Protein AF-0000000076748479 (afdb_homodimer)

Secondary structure (DSSP, 8-state):
--HHHHHHHHHHHHHT--SHHHHHHHHT--HHHHHHHHHHT---HHHHHHHHHHHH--S---TTEEPPPEEEEE-TTSS-EEEEE-SS--SEEEEHHIIIIII---GGGEEEEE--SSTTTTTS-TT-EEEEEE-SS--SSEEEEEEETTEEEEEEEEEETTEEEEE-SSTTS--EEEEHHHHHSTTEEEEEEEEEEEEE-/--HHHHHHHHHHHHHT--SHHHHHHHHT--HHHHHHHHHHT---HHHHHHHHHHHH--S---TTEEPPPEEEEE-TTSS-EEEEE-SS--SEEEEHHIIIIII---GGGEEEEE--SSTTTTTS-TT-EEEEEE-SS--SSEEEEEEETTEEEEEEEEEETTEEEEE-SSTTS--EEEEHHHHHSTTEEEEEEEEEEEEE-

InterPro domains:
  IPR010744 Bacteriophage CI repressor, N-terminal [PF07022] (8-48)
  IPR010982 Lambda repressor-like, DNA-binding domain superfamily [G3DSA:1.10.260.40] (2-59)
  IPR015927 Peptidase S24/S26A/S26B/S26C [PF00717] (71-195)
  IPR019756 Peptidase S26A, signal peptidase I, serine active site [PS00501] (117-124)
  IPR036286 LexA/Signal peptidase-like superfamily [SSF51306] (66-197)
  IPR039418 LexA-like [cd06529] (111-195)

Nearest PDB structures (foldseek):
  1jhh-assembly1_B  TM=8.576E-01  e=2.235E-06  Escherichia coli
  3k2z-assembly1_B  TM=5.251E-01  e=1.512E-09  Thermotoga maritima
  7zra-assembly2_B  TM=7.419E-01  e=1.090E-06  Escherichia coli
  8b0v-assembly1_A-2  TM=8.298E-01  e=8.336E-06  Pseudomonas aeruginosa
  3jsp-assembly1_B  TM=5.275E-01  e=5.813E-08  Escherichia coli K-12

Radius of gyration: 25.32 Å; Cα contacts (8 Å, |Δi|>4): 820; chains: 2; bounding box: 64×65×48 Å

Foldseek 3Di:
DAPLVVVVVVLCQLQVHDDLCVSCVQQVHHSVVSVVCVVVSHDDPVSVVSSNCNNLCCVPPPPQKDDFWEWEFDCVVVQRDTDTDPNDPPPDIGGPCCVCPVLNADSVQKHKYFDDDDQQPPVHHGRKIFIWGFDFDDDAWAWFWKFAQRHTDTFTWHDDPFFIKTGGNPPVDDIDTDGPVRCPDPRIGTGGGTRDIGDDD/DAPLVVVVVVLCQLQVHDDLCVSCVQQVHDSVVSVVCVVVSHDDPVSVVSSNCNNLCCVPPPPQKDDFWEWEFDCVVVQRDTDTDPNDPPPDIGGPCCVCPVLNADSVQKHKYFDDDCQQPPVHHGRKIFIWGFDFDDDAWAWFWKFAQRHTDTFTWHDDPFFIKTGGNPPVDDIDTDGPVRCPDPRIGTGGGTRDIGDDD

Sequence (402 aa):
MSNVDEQISELKKLTKTSKNTDLSKALGVSPSTIQTWRTRGKIPEDIFLKAQQIFKTGSLTPKGYVELKFYDVEVSAGHGALVEKEEESNAMVFSEKFLRQDLGYNPNNIFLMPVRGDSMTPTLKNQSIVMVNRVDGFSTDGIYVFRYDGRLMVKRLQFLPNGIKVVSDNSAYEPWALSKEDVQGADFEIIGEVVWSGQRMMSNVDEQISELKKLTKTSKNTDLSKALGVSPSTIQTWRTRGKIPEDIFLKAQQIFKTGSLTPKGYVELKFYDVEVSAGHGALVEKEEESNAMVFSEKFLRQDLGYNPNNIFLMPVRGDSMTPTLKNQSIVMVNRVDGFSTDGIYVFRYDGRLMVKRLQFLPNGIKVVSDNSAYEPWALSKEDVQGADFEIIGEVVWSGQRM

Structure (mmCIF, N/CA/C/O backbone):
data_AF-0000000076748479-model_v1
#
loop_
_entity.id
_entity.type
_entity.pdbx_description
1 polymer 'Transcriptional regulator'
#
loop_
_atom_site.group_PDB
_atom_site.id
_atom_site.type_symbol
_atom_site.label_atom_id
_atom_site.label_alt_id
_atom_site.label_comp_id
_atom_site.label_asym_id
_atom_site.label_entity_id
_atom_site.label_seq_id
_atom_site.pdbx_PDB_ins_code
_atom_site.Cartn_x
_atom_site.Cartn_y
_atom_site.Cartn_z
_atom_site.occupancy
_atom_site.B_iso_or_equiv
_atom_site.auth_seq_id
_atom_site.auth_comp_id
_atom_site.auth_asym_id
_atom_site.auth_atom_id
_atom_site.pdbx_PDB_model_num
ATOM 1 N N . MET A 1 1 ? 24.656 41.719 8.438 1 48.47 1 MET A N 1
ATOM 2 C CA . MET A 1 1 ? 23.875 40.531 8.773 1 48.47 1 MET A CA 1
ATOM 3 C C . MET A 1 1 ? 24.641 39.281 8.43 1 48.47 1 MET A C 1
ATOM 5 O O . MET A 1 1 ? 25.156 39.125 7.316 1 48.47 1 MET A O 1
ATOM 9 N N . SER A 1 2 ? 25.031 38.5 9.43 1 65.56 2 SER A N 1
ATOM 10 C CA . SER A 1 2 ? 25.875 37.312 9.211 1 65.56 2 SER A CA 1
ATOM 11 C C . SER A 1 2 ? 25.188 36.281 8.328 1 65.56 2 SER A C 1
ATOM 13 O O . SER A 1 2 ? 23.969 36.344 8.148 1 65.56 2 SER A O 1
ATOM 15 N N . ASN A 1 3 ? 26.094 35.625 7.609 1 74.69 3 ASN A N 1
ATOM 16 C CA . ASN A 1 3 ? 25.625 34.562 6.738 1 74.69 3 ASN A CA 1
ATOM 17 C C . ASN A 1 3 ? 24.562 33.688 7.434 1 74.69 3 ASN A C 1
ATOM 19 O O . ASN A 1 3 ? 23.562 33.312 6.82 1 74.69 3 ASN A O 1
ATOM 23 N N . VAL A 1 4 ? 24.688 33.594 8.672 1 81.44 4 VAL A N 1
ATOM 24 C CA . VAL A 1 4 ? 23.766 32.781 9.445 1 81.44 4 VAL A CA 1
ATOM 25 C C . VAL A 1 4 ? 22.453 33.531 9.656 1 81.44 4 VAL A C 1
ATOM 27 O O . VAL A 1 4 ? 21.375 32.938 9.594 1 81.44 4 VAL A O 1
ATOM 30 N N . ASP A 1 5 ? 22.484 34.875 9.836 1 82.31 5 ASP A N 1
ATOM 31 C CA . ASP A 1 5 ? 21.266 35.688 10.016 1 82.31 5 ASP A CA 1
ATOM 32 C C . ASP A 1 5 ? 20.391 35.625 8.773 1 82.31 5 ASP A C 1
ATOM 34 O O . ASP A 1 5 ? 19.156 35.531 8.883 1 82.31 5 ASP A O 1
ATOM 38 N N . GLU A 1 6 ? 20.969 35.688 7.762 1 80 6 GLU A N 1
ATOM 39 C CA . GLU A 1 6 ? 20.234 35.562 6.504 1 80 6 GLU A CA 1
ATOM 40 C C . GLU A 1 6 ? 19.578 34.188 6.375 1 80 6 GLU A C 1
ATOM 42 O O . GLU A 1 6 ? 18.453 34.094 5.902 1 80 6 GLU A O 1
ATOM 47 N N . GLN A 1 7 ? 20.328 33.219 6.762 1 81 7 GLN A N 1
ATOM 48 C CA . GLN A 1 7 ? 19.797 31.859 6.707 1 81 7 GLN A CA 1
ATOM 49 C C . GLN A 1 7 ? 18.641 31.672 7.676 1 81 7 GLN A C 1
ATOM 51 O O . GLN A 1 7 ? 17.656 31 7.355 1 81 7 GLN A O 1
ATOM 56 N N . ILE A 1 8 ? 18.766 32.344 8.82 1 82.88 8 ILE A N 1
ATOM 57 C CA . ILE A 1 8 ? 17.688 32.25 9.789 1 82.88 8 ILE A CA 1
ATOM 58 C C . ILE A 1 8 ? 16.453 32.969 9.242 1 82.88 8 ILE A C 1
ATOM 60 O O . ILE A 1 8 ? 15.328 32.5 9.383 1 82.88 8 ILE A O 1
ATOM 64 N N . SER A 1 9 ? 16.641 34.062 8.578 1 80.88 9 SER A N 1
ATOM 65 C CA . SER A 1 9 ? 15.531 34.75 7.926 1 80.88 9 SER A CA 1
ATOM 66 C C . SER A 1 9 ? 14.867 33.875 6.867 1 80.88 9 SER A C 1
ATOM 68 O O . SER A 1 9 ? 13.641 33.875 6.742 1 80.88 9 SER A O 1
ATOM 70 N N . GLU A 1 10 ? 15.672 33.188 6.164 1 78.75 10 GLU A N 1
ATOM 71 C CA . GLU A 1 10 ? 15.164 32.25 5.164 1 78.75 10 GLU A CA 1
ATOM 72 C C . GLU A 1 10 ? 14.367 31.125 5.816 1 78.75 10 GLU A C 1
ATOM 74 O O . GLU A 1 10 ? 13.312 30.734 5.309 1 78.75 10 GLU A O 1
ATOM 79 N N . LEU A 1 11 ? 14.891 30.672 6.887 1 78.81 11 LEU A N 1
ATOM 80 C CA . LEU A 1 11 ? 14.172 29.625 7.613 1 78.81 11 LEU A CA 1
ATOM 81 C C . LEU A 1 11 ? 12.828 30.141 8.109 1 78.81 11 LEU A C 1
ATOM 83 O O . LEU A 1 11 ? 11.828 29.422 8.055 1 78.81 11 LEU A O 1
ATOM 87 N N . LYS A 1 12 ? 12.766 31.359 8.531 1 78 12 LYS A N 1
ATOM 88 C CA . LYS A 1 12 ? 11.508 31.969 8.977 1 78 12 LYS A CA 1
ATOM 89 C C . LYS A 1 12 ? 10.523 32.094 7.82 1 78 12 LYS A C 1
ATOM 91 O O . LYS A 1 12 ? 9.328 31.844 7.984 1 78 12 LYS A O 1
ATOM 96 N N . LYS A 1 13 ? 11.008 32.375 6.758 1 75.25 13 LYS A N 1
ATOM 97 C CA . LYS A 1 13 ? 10.164 32.438 5.57 1 75.25 13 LYS A CA 1
ATOM 98 C C . LYS A 1 13 ? 9.617 31.078 5.191 1 75.25 13 LYS A C 1
ATOM 100 O O . LYS A 1 13 ? 8.43 30.938 4.891 1 75.25 13 LYS A O 1
ATOM 105 N N . LEU A 1 14 ? 10.516 30.141 5.27 1 67.88 14 LEU A N 1
ATOM 106 C CA . LEU A 1 14 ? 10.148 28.781 4.875 1 67.88 14 LEU A CA 1
ATOM 107 C C . LEU A 1 14 ? 9.141 28.188 5.848 1 67.88 14 LEU A C 1
ATOM 109 O O . LEU A 1 14 ? 8.242 27.453 5.438 1 67.88 14 LEU A O 1
ATOM 113 N N . THR A 1 15 ? 9.227 28.625 7.062 1 69.81 15 THR A N 1
ATOM 114 C CA . THR A 1 15 ? 8.375 28.031 8.086 1 69.81 15 THR A CA 1
ATOM 115 C C . THR A 1 15 ? 7.223 28.969 8.445 1 69.81 15 THR A C 1
ATOM 117 O O . THR A 1 15 ? 6.434 28.672 9.344 1 69.81 15 THR A O 1
ATOM 120 N N . LYS A 1 16 ? 7.172 30 7.77 1 70.12 16 LYS A N 1
ATOM 121 C CA . LYS A 1 16 ? 6.164 31.031 7.977 1 70.12 16 LYS A CA 1
ATOM 122 C C . LYS A 1 16 ? 6.09 31.453 9.445 1 70.12 16 LYS A C 1
ATOM 124 O O . LYS A 1 16 ? 5.004 31.516 10.016 1 70.12 16 LYS A O 1
ATOM 129 N N . THR A 1 17 ? 7.23 31.562 10 1 75.31 17 THR A N 1
ATOM 130 C CA . THR A 1 17 ? 7.363 32.094 11.352 1 75.31 17 THR A CA 1
ATOM 131 C C . THR A 1 17 ? 8.078 33.438 11.352 1 75.31 17 THR A C 1
ATOM 133 O O . THR A 1 17 ? 8.805 33.75 10.406 1 75.31 17 THR A O 1
ATOM 136 N N . SER A 1 18 ? 7.699 34.156 12.32 1 76.44 18 SER A N 1
ATOM 137 C CA . SER A 1 18 ? 8.297 35.5 12.375 1 76.44 18 SER A CA 1
ATOM 138 C C . SER A 1 18 ? 9.281 35.594 13.539 1 76.44 18 SER A C 1
ATOM 140 O O . SER A 1 18 ? 10.32 36.281 13.422 1 76.44 18 SER A O 1
ATOM 142 N N . LYS A 1 19 ? 8.984 35 14.602 1 81.94 19 LYS A N 1
ATOM 143 C CA . LYS A 1 19 ? 9.836 35.125 15.781 1 81.94 19 LYS A CA 1
ATOM 144 C C . LYS A 1 19 ? 10.711 33.875 15.945 1 81.94 19 LYS A C 1
ATOM 146 O O . LYS A 1 19 ? 10.359 32.781 15.484 1 81.94 19 LYS A O 1
ATOM 151 N N . ASN A 1 20 ? 11.875 34.062 16.531 1 81.38 20 ASN A N 1
ATOM 152 C CA . ASN A 1 20 ? 12.797 32.969 16.766 1 81.38 20 ASN A CA 1
ATOM 153 C C . ASN A 1 20 ? 12.141 31.875 17.609 1 81.38 20 ASN A C 1
ATOM 155 O O . ASN A 1 20 ? 12.398 30.688 17.391 1 81.38 20 ASN A O 1
ATOM 159 N N . THR A 1 21 ? 11.328 32.312 18.516 1 80.44 21 THR A N 1
ATOM 160 C CA . THR A 1 21 ? 10.625 31.328 19.359 1 80.44 21 THR A CA 1
ATOM 161 C C . THR A 1 21 ? 9.695 30.469 18.516 1 80.44 21 THR A C 1
ATOM 163 O O . THR A 1 21 ? 9.625 2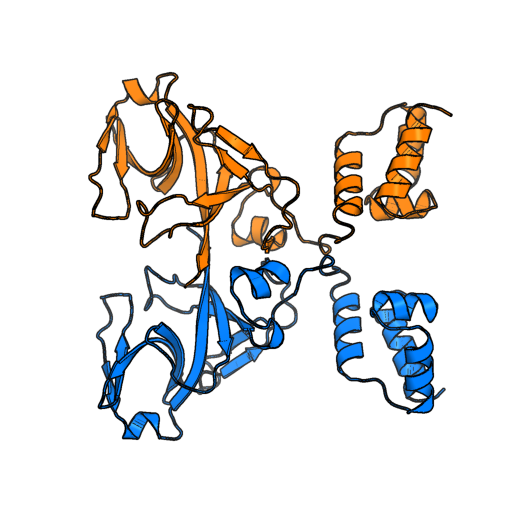9.25 18.703 1 80.44 21 THR A O 1
ATOM 166 N N . ASP A 1 22 ? 9.055 31.109 17.594 1 77.38 22 ASP A N 1
ATOM 167 C CA . ASP A 1 22 ? 8.156 30.391 16.703 1 77.38 22 ASP A CA 1
ATOM 168 C C . ASP A 1 22 ? 8.938 29.5 15.734 1 77.38 22 ASP A C 1
ATOM 170 O O . ASP A 1 22 ? 8.508 28.391 15.422 1 77.38 22 ASP A O 1
ATOM 174 N N . LEU A 1 23 ? 9.969 30.047 15.281 1 78.38 23 LEU A N 1
ATOM 175 C CA . LEU A 1 23 ? 10.836 29.281 14.383 1 78.38 23 LEU A CA 1
ATOM 176 C C . LEU A 1 23 ? 11.344 28.016 15.07 1 78.38 23 LEU A C 1
ATOM 178 O O . LEU A 1 23 ? 11.32 26.938 14.469 1 78.38 23 LEU A O 1
ATOM 182 N N . SER A 1 24 ? 11.781 28.156 16.281 1 80.44 24 SER A N 1
ATOM 183 C CA . SER A 1 24 ? 12.305 27 17.016 1 80.44 24 SER A CA 1
ATOM 184 C C . SER A 1 24 ? 11.234 25.922 17.203 1 80.44 24 SER A C 1
ATOM 186 O O . SER A 1 24 ? 11.516 24.734 17.047 1 80.44 24 SER A O 1
ATOM 188 N N . LYS A 1 25 ? 10.086 26.359 17.422 1 73.88 25 LYS A N 1
ATOM 189 C CA . LYS A 1 25 ? 8.969 25.422 17.562 1 73.88 25 LYS A CA 1
ATOM 190 C C . LYS A 1 25 ? 8.68 24.703 16.25 1 73.88 25 LYS A C 1
ATOM 192 O O . LYS A 1 25 ? 8.477 23.5 16.219 1 73.88 25 LYS A O 1
ATOM 197 N N . ALA A 1 26 ? 8.656 25.438 15.289 1 69.81 26 ALA A N 1
ATOM 198 C CA . ALA A 1 26 ? 8.383 24.891 13.961 1 69.81 26 ALA A CA 1
ATOM 199 C C . ALA A 1 26 ? 9.438 23.859 13.57 1 69.81 26 ALA A C 1
ATOM 201 O O . ALA A 1 26 ? 9.117 22.844 12.953 1 69.81 26 ALA A O 1
ATOM 202 N N . LEU A 1 27 ? 10.594 24.094 14 1 74.38 27 LEU A N 1
ATOM 203 C CA . LEU A 1 27 ? 11.719 23.25 13.594 1 74.38 27 LEU A CA 1
ATOM 204 C C . LEU A 1 27 ? 11.992 22.172 14.625 1 74.38 27 LEU A C 1
ATOM 206 O O . LEU A 1 27 ? 12.812 21.281 14.391 1 74.38 27 LEU A O 1
ATOM 210 N N . GLY A 1 28 ? 11.289 22.234 15.766 1 72.31 28 GLY A N 1
ATOM 211 C CA . GLY A 1 28 ? 11.453 21.234 16.812 1 72.31 28 GLY A CA 1
ATOM 212 C C . GLY A 1 28 ? 12.781 21.359 17.531 1 72.31 28 GLY A C 1
ATOM 213 O O . GLY A 1 28 ? 13.375 20.344 17.922 1 72.31 28 GLY A O 1
ATOM 214 N N . VAL A 1 29 ? 13.234 22.516 17.578 1 78.44 29 VAL A N 1
ATOM 215 C CA . VAL A 1 29 ? 14.477 22.734 18.297 1 78.44 29 VAL A CA 1
ATOM 216 C C . VAL A 1 29 ? 14.258 23.734 19.422 1 78.44 29 VAL A C 1
ATOM 218 O O . VAL A 1 29 ? 13.219 24.406 19.469 1 78.44 29 VAL A O 1
ATOM 221 N N . SER A 1 30 ? 15.172 23.812 20.344 1 76.62 30 SER A N 1
ATOM 222 C CA . SER A 1 30 ? 15.07 24.797 21.422 1 76.62 30 SER A CA 1
ATOM 223 C C . SER A 1 30 ? 15.391 26.203 20.922 1 76.62 30 SER A C 1
ATOM 225 O O . SER A 1 30 ? 16.156 26.375 19.969 1 76.62 30 SER A O 1
ATOM 227 N N . PRO A 1 31 ? 14.766 27.156 21.562 1 81 31 PRO A N 1
ATOM 228 C CA . PRO A 1 31 ? 15.109 28.531 21.188 1 81 31 PRO A CA 1
ATOM 229 C C . PRO A 1 31 ? 16.594 28.812 21.312 1 81 31 PRO A C 1
ATOM 231 O O . PRO A 1 31 ? 17.156 29.562 20.516 1 81 31 PRO A O 1
ATOM 234 N N . SER A 1 32 ? 17.281 28.25 22.266 1 84.75 32 SER A N 1
ATOM 235 C CA . SER A 1 32 ? 18.719 28.453 22.469 1 84.75 32 SER A CA 1
ATOM 236 C C . SER A 1 32 ? 19.531 27.906 21.297 1 84.75 32 SER A C 1
ATOM 238 O O . SER A 1 32 ? 20.625 28.375 21.016 1 84.75 32 SER A O 1
ATOM 240 N N . THR A 1 33 ? 19.016 26.906 20.656 1 84.44 33 THR A N 1
ATOM 241 C CA . THR A 1 33 ? 19.688 26.312 19.516 1 84.44 33 THR A CA 1
ATOM 242 C C . THR A 1 33 ? 19.844 27.328 18.375 1 84.44 33 THR A C 1
ATOM 244 O O . THR A 1 33 ? 20.859 27.328 17.688 1 84.44 33 THR A O 1
ATOM 247 N N . ILE A 1 34 ? 18.859 28.141 18.266 1 85.31 34 ILE A N 1
ATOM 248 C CA . ILE A 1 34 ? 18.922 29.141 17.234 1 85.31 34 ILE A CA 1
ATOM 249 C C . ILE A 1 34 ? 20.062 30.109 17.516 1 85.31 34 ILE A C 1
ATOM 251 O O . ILE A 1 34 ? 20.812 30.469 16.609 1 85.31 34 ILE A O 1
ATOM 255 N N . GLN A 1 35 ? 20.234 30.438 18.766 1 83.75 35 GLN A N 1
ATOM 256 C CA . GLN A 1 35 ? 21.344 31.297 19.172 1 83.75 35 GLN A CA 1
ATOM 257 C C . GLN A 1 35 ? 22.688 30.625 18.938 1 83.75 35 GLN A C 1
ATOM 259 O O . GLN A 1 35 ? 23.656 31.281 18.531 1 83.75 35 GLN A O 1
ATOM 264 N N . THR A 1 36 ? 22.75 29.344 19.109 1 84.94 36 THR A N 1
ATOM 265 C CA . THR A 1 36 ? 23.984 28.594 18.906 1 84.94 36 THR A CA 1
ATOM 266 C C . THR A 1 36 ? 24.406 28.641 17.438 1 84.94 36 THR A C 1
ATOM 268 O O . THR A 1 36 ? 25.594 28.719 17.125 1 84.94 36 THR A O 1
ATOM 271 N N . TRP A 1 37 ? 23.406 28.547 16.562 1 85.81 37 TRP A N 1
ATOM 272 C CA . TRP A 1 37 ? 23.734 28.625 15.133 1 85.81 37 TRP A CA 1
ATOM 273 C C . TRP A 1 37 ? 24.438 29.938 14.82 1 85.81 37 TRP A C 1
ATOM 275 O O . TRP A 1 37 ? 25.391 29.969 14.039 1 85.81 37 TRP A O 1
ATOM 285 N N . ARG A 1 38 ? 23.969 30.953 15.438 1 83 38 ARG A N 1
ATOM 286 C CA . ARG A 1 38 ? 24.547 32.281 15.234 1 83 38 ARG A CA 1
ATOM 287 C C . ARG A 1 38 ? 26 32.312 15.742 1 83 38 ARG A C 1
ATOM 289 O O . ARG A 1 38 ? 26.875 32.875 15.086 1 83 38 ARG A O 1
ATOM 296 N N . THR A 1 39 ? 26.172 31.688 16.844 1 84.25 39 THR A N 1
ATOM 297 C CA . THR A 1 39 ? 27.5 31.719 17.438 1 84.25 39 THR A CA 1
ATOM 298 C C . THR A 1 39 ? 28.453 30.828 16.656 1 84.25 39 THR A C 1
ATOM 300 O O . THR A 1 39 ? 29.625 31.172 16.453 1 84.25 39 THR A O 1
ATOM 303 N N . ARG A 1 40 ? 27.953 29.75 16.125 1 81.5 40 ARG A N 1
ATOM 304 C CA . ARG A 1 40 ? 28.781 28.797 15.398 1 81.5 40 ARG A CA 1
ATOM 305 C C . ARG A 1 40 ? 28.969 29.219 13.945 1 81.5 40 ARG A C 1
ATOM 307 O O . ARG A 1 40 ? 29.891 28.766 13.273 1 81.5 40 ARG A O 1
ATOM 314 N N . GLY A 1 41 ? 28.125 30 13.57 1 80.38 41 GLY A N 1
ATOM 315 C CA . GLY A 1 41 ? 28.203 30.516 12.219 1 80.38 41 GLY A CA 1
ATOM 316 C C . GLY A 1 41 ? 27.719 29.531 11.172 1 80.38 41 GLY A C 1
ATOM 317 O O . GLY A 1 41 ? 28.031 29.688 9.984 1 80.38 41 GLY A O 1
ATOM 318 N N . LYS A 1 42 ? 27.062 28.484 11.641 1 80 42 LYS A N 1
ATOM 319 C CA . LYS A 1 42 ? 26.609 27.484 10.68 1 80 42 LYS A CA 1
ATOM 320 C C . LYS A 1 42 ? 25.297 26.844 11.141 1 80 42 LYS A C 1
ATOM 322 O O . LYS A 1 42 ? 25.125 26.562 12.32 1 80 42 LYS A O 1
ATOM 327 N N . ILE A 1 43 ? 24.359 26.688 10.195 1 79.94 43 ILE A N 1
ATOM 328 C CA . ILE A 1 43 ? 23.125 25.953 10.414 1 79.94 43 ILE A CA 1
ATOM 329 C C . ILE A 1 43 ? 23.234 24.547 9.836 1 79.94 43 ILE A C 1
ATOM 331 O O . ILE A 1 43 ? 23.656 24.375 8.68 1 79.94 43 ILE A O 1
ATOM 335 N N . PRO A 1 44 ? 22.969 23.562 10.727 1 76.12 44 PRO A N 1
ATOM 336 C CA . PRO A 1 44 ? 23.016 22.203 10.195 1 76.12 44 PRO A CA 1
ATOM 337 C C . PRO A 1 44 ? 22.109 22.016 8.969 1 76.12 44 PRO A C 1
ATOM 339 O O . PRO A 1 44 ? 21.031 22.594 8.898 1 76.12 44 PRO A O 1
ATOM 342 N N . GLU A 1 45 ? 22.5 21.234 8.102 1 68.12 45 GLU A N 1
ATOM 343 C CA . GLU A 1 45 ? 21.797 21 6.84 1 68.12 45 GLU A CA 1
ATOM 344 C C . GLU A 1 45 ? 20.422 20.375 7.074 1 68.12 45 GLU A C 1
ATOM 346 O O . GLU A 1 45 ? 19.469 20.672 6.359 1 68.12 45 GLU A O 1
ATOM 351 N N . ASP A 1 46 ? 20.375 19.656 8.125 1 69.69 46 ASP A N 1
ATOM 352 C CA . ASP A 1 46 ? 19.109 18.969 8.383 1 69.69 46 ASP A CA 1
ATOM 353 C C . ASP A 1 46 ? 18.016 19.953 8.758 1 69.69 46 ASP A C 1
ATOM 355 O O . ASP A 1 46 ? 16.828 19.703 8.508 1 69.69 46 ASP A O 1
ATOM 359 N N . ILE A 1 47 ? 18.406 21.078 9.242 1 72.62 47 ILE A N 1
ATOM 360 C CA . ILE A 1 47 ? 17.438 22.094 9.641 1 72.62 47 ILE A CA 1
ATOM 361 C C . ILE A 1 47 ? 16.828 22.75 8.398 1 72.62 47 ILE A C 1
ATOM 363 O O . ILE A 1 47 ? 15.617 22.969 8.344 1 72.62 47 ILE A O 1
ATOM 367 N N . PHE A 1 48 ? 17.625 23.031 7.48 1 66.31 48 PHE A N 1
ATOM 368 C CA . PHE A 1 48 ? 17.094 23.609 6.246 1 66.31 48 PHE A CA 1
ATOM 369 C C . PHE A 1 48 ? 16.188 22.609 5.535 1 66.31 48 PHE A C 1
ATOM 371 O O . PHE A 1 48 ? 15.156 22.984 4.984 1 66.31 48 PHE A O 1
ATOM 378 N N . LEU A 1 49 ? 16.547 21.438 5.609 1 60.81 49 LEU A N 1
ATOM 379 C CA . LEU A 1 49 ? 15.703 20.422 5.008 1 60.81 49 LEU A CA 1
ATOM 380 C C . LEU A 1 49 ? 14.352 20.359 5.703 1 60.81 49 LEU A C 1
ATOM 382 O O . LEU A 1 49 ? 13.312 20.25 5.047 1 60.81 49 LEU A O 1
ATOM 386 N N . LYS A 1 50 ? 14.438 20.484 7.004 1 62.53 50 LYS A N 1
ATOM 387 C CA . LYS A 1 50 ? 13.203 20.516 7.777 1 62.53 50 LYS A CA 1
ATOM 388 C C . LYS A 1 50 ? 12.359 21.734 7.438 1 62.53 50 LYS A C 1
ATOM 390 O O . LYS A 1 50 ? 11.141 21.641 7.273 1 62.53 50 LYS A O 1
ATOM 395 N N . ALA A 1 51 ? 13 22.875 7.27 1 63.16 51 ALA A N 1
ATOM 396 C CA . ALA A 1 51 ? 12.305 24.125 6.969 1 63.16 51 ALA A CA 1
ATOM 397 C C . ALA A 1 51 ? 11.719 24.094 5.559 1 63.16 51 ALA A C 1
ATOM 399 O O . ALA A 1 51 ? 10.609 24.578 5.328 1 63.16 51 ALA A O 1
ATOM 400 N N . GLN A 1 52 ? 12.445 23.609 4.719 1 58.62 52 GLN A N 1
ATOM 401 C CA . GLN A 1 52 ? 11.969 23.484 3.346 1 58.62 52 GLN A CA 1
ATOM 402 C C . GLN A 1 52 ? 10.773 22.531 3.266 1 58.62 52 GLN A C 1
ATOM 404 O O . GLN A 1 52 ? 9.828 22.781 2.508 1 58.62 52 GLN A O 1
ATOM 409 N N . GLN A 1 53 ? 10.977 21.531 3.963 1 54.97 53 GLN A N 1
ATOM 410 C CA . GLN A 1 53 ? 9.836 20.625 4.066 1 54.97 53 GLN A CA 1
ATOM 411 C C . GLN A 1 53 ? 8.617 21.344 4.625 1 54.97 53 GLN A C 1
ATOM 413 O O . GLN A 1 53 ? 7.492 21.125 4.156 1 54.97 53 GLN A O 1
ATOM 418 N N . ILE A 1 54 ? 8.883 22.062 5.688 1 53.12 54 ILE A N 1
ATOM 419 C CA . ILE A 1 54 ? 7.809 22.875 6.27 1 53.12 54 ILE A CA 1
ATOM 420 C C . ILE A 1 54 ? 7.273 23.844 5.223 1 53.12 54 ILE A C 1
ATOM 422 O O . ILE A 1 54 ? 6.059 24.031 5.109 1 53.12 54 ILE A O 1
ATOM 426 N N . PHE A 1 55 ? 8.25 24.484 4.609 1 48.94 55 PHE A N 1
ATOM 427 C CA . PHE A 1 55 ? 7.902 25.484 3.605 1 48.94 55 PHE A CA 1
ATOM 428 C C . PHE A 1 55 ? 7.129 24.844 2.457 1 48.94 55 PHE A C 1
ATOM 430 O O . PHE A 1 55 ? 6.125 25.391 1.996 1 48.94 55 PHE A O 1
ATOM 437 N N . LYS A 1 56 ? 7.906 23.984 1.966 1 47.03 56 LYS A N 1
ATOM 438 C CA . LYS A 1 56 ? 7.305 23.266 0.845 1 47.03 56 LYS A CA 1
ATOM 439 C C . LYS A 1 56 ? 6.02 22.562 1.271 1 47.03 56 LYS A C 1
ATOM 441 O O . LYS A 1 56 ? 5.07 22.469 0.492 1 47.03 56 LYS A O 1
ATOM 446 N N . THR A 1 57 ? 6.406 21.859 2.297 1 44.81 57 THR A N 1
ATOM 447 C CA . THR A 1 57 ? 5.207 21.203 2.809 1 44.81 57 THR A CA 1
ATOM 448 C C . THR A 1 57 ? 4.285 22.219 3.482 1 44.81 57 THR A C 1
ATOM 450 O O . THR A 1 57 ? 4.512 22.609 4.633 1 44.81 57 THR A O 1
ATOM 453 N N . GLY A 1 58 ? 4.543 23.453 3.432 1 42 58 GLY A N 1
ATOM 454 C CA . GLY A 1 58 ? 3.324 24.062 3.93 1 42 58 GLY A CA 1
ATOM 455 C C . GLY A 1 58 ? 2.299 23.062 4.406 1 42 58 GLY A C 1
ATOM 456 O O . GLY A 1 58 ? 1.262 23.438 4.961 1 42 58 GLY A O 1
ATOM 457 N N . SER A 1 59 ? 2.377 21.938 3.73 1 44.06 59 SER A N 1
ATOM 458 C CA . SER A 1 59 ? 1.611 20.734 4.008 1 44.06 59 SER A CA 1
ATOM 459 C C . SER A 1 59 ? 2.219 19.953 5.168 1 44.06 59 SER A C 1
ATOM 461 O O . SER A 1 59 ? 3.334 19.438 5.059 1 44.06 59 SER A O 1
ATOM 463 N N . LEU A 1 60 ? 2.316 20.5 6.301 1 46.28 60 LEU A N 1
ATOM 464 C CA . LEU A 1 60 ? 2.779 19.938 7.566 1 46.28 60 LEU A CA 1
ATOM 465 C C . LEU A 1 60 ? 2.535 18.438 7.617 1 46.28 60 LEU A C 1
ATOM 467 O O . LEU A 1 60 ? 1.414 17.969 7.387 1 46.28 60 LEU A O 1
ATOM 471 N N . THR A 1 61 ? 3.6 17.656 7.215 1 53.31 61 THR A N 1
ATOM 472 C CA . THR A 1 61 ? 3.443 16.281 7.652 1 53.31 61 THR A CA 1
ATOM 473 C C . THR A 1 61 ? 2.832 16.219 9.047 1 53.31 61 THR A C 1
ATOM 475 O O . THR A 1 61 ? 3.291 16.906 9.961 1 53.31 61 THR A O 1
ATOM 478 N N . PRO A 1 62 ? 1.652 15.711 9.031 1 57.03 62 PRO A N 1
ATOM 479 C CA . PRO A 1 62 ? 1.048 15.617 10.359 1 57.03 62 PRO A CA 1
ATOM 480 C C . PRO A 1 62 ? 2.021 15.094 11.414 1 57.03 62 PRO A C 1
ATOM 482 O O . PRO A 1 62 ? 2.977 14.391 11.086 1 57.03 62 PRO A O 1
ATOM 485 N N . LYS A 1 63 ? 2.01 15.672 12.5 1 63.25 63 LYS A N 1
ATOM 486 C CA . LYS A 1 63 ? 2.824 15.164 13.609 1 63.25 63 LYS A CA 1
ATOM 487 C C . LYS A 1 63 ? 2.791 13.641 13.664 1 63.25 63 LYS A C 1
ATOM 489 O O . LYS A 1 63 ? 1.728 13.031 13.531 1 63.25 63 LYS A O 1
ATOM 494 N N . GLY A 1 64 ? 3.955 13.023 13.648 1 74.56 64 GLY A N 1
ATOM 495 C CA . GLY A 1 64 ? 4.066 11.578 13.789 1 74.56 64 GLY A CA 1
ATOM 496 C C . GLY A 1 64 ? 4.188 10.859 12.453 1 74.56 64 GLY A C 1
ATOM 497 O O . GLY A 1 64 ? 4.371 9.641 12.414 1 74.56 64 GLY A O 1
ATOM 498 N N . TYR A 1 65 ? 4.031 11.672 11.438 1 80.12 65 TYR A N 1
ATOM 499 C CA . TYR A 1 65 ? 4.16 11.062 10.117 1 80.12 65 TYR A CA 1
ATOM 500 C C . TYR A 1 65 ? 5.484 11.438 9.469 1 80.12 65 TYR A C 1
ATOM 502 O O . TYR A 1 65 ? 6.07 12.477 9.797 1 80.12 65 TYR A O 1
ATOM 510 N N . VAL A 1 66 ? 5.93 10.531 8.609 1 80.88 66 VAL A N 1
ATOM 511 C CA . VAL A 1 66 ? 7.199 10.711 7.914 1 80.88 66 VAL A CA 1
ATOM 512 C C . VAL A 1 66 ? 6.969 10.672 6.406 1 80.88 66 VAL A C 1
ATOM 514 O O . VAL A 1 66 ? 6.281 9.781 5.898 1 80.88 66 VAL A O 1
ATOM 517 N N . GLU A 1 67 ? 7.402 11.664 5.77 1 79 67 GLU A N 1
ATOM 518 C CA . GLU A 1 67 ? 7.445 11.625 4.312 1 79 67 GLU A CA 1
ATOM 519 C C . GLU A 1 67 ? 8.688 10.891 3.814 1 79 67 GLU A C 1
ATOM 521 O O . GLU A 1 67 ? 9.812 11.32 4.074 1 79 67 GLU A O 1
ATOM 526 N N . LEU A 1 68 ? 8.5 9.883 3.15 1 87.25 68 LEU A N 1
ATOM 527 C CA . LEU A 1 68 ? 9.625 9.109 2.627 1 87.25 68 LEU A CA 1
ATOM 528 C C . LEU A 1 68 ? 10.078 9.656 1.274 1 87.25 68 LEU A C 1
ATOM 530 O O . LEU A 1 68 ? 9.258 10.148 0.496 1 87.25 68 LEU A O 1
ATOM 534 N N . LYS A 1 69 ? 11.344 9.547 1.015 1 87.25 69 LYS A N 1
ATOM 535 C CA . LYS A 1 69 ? 11.859 9.914 -0.301 1 87.25 69 LYS A CA 1
ATOM 536 C C . LYS A 1 69 ? 11.297 9 -1.388 1 87.25 69 LYS A C 1
ATOM 538 O O . LYS A 1 69 ? 11.078 7.809 -1.156 1 87.25 69 LYS A O 1
ATOM 543 N N . PHE A 1 70 ? 11.008 9.602 -2.488 1 89.56 70 PHE A N 1
ATOM 544 C CA . PHE A 1 70 ? 10.516 8.859 -3.645 1 89.56 70 PHE A CA 1
ATOM 545 C C . PHE A 1 70 ? 11.539 8.875 -4.773 1 89.56 70 PHE A C 1
ATOM 547 O O . PHE A 1 70 ? 11.984 9.945 -5.199 1 89.56 70 PHE A O 1
ATOM 554 N N . TYR A 1 71 ? 11.938 7.711 -5.172 1 88.94 71 TYR A N 1
ATOM 555 C CA . TYR A 1 71 ? 12.898 7.586 -6.262 1 88.94 71 TYR A CA 1
ATOM 556 C C . TYR A 1 71 ? 12.234 7.012 -7.508 1 88.94 71 TYR A C 1
ATOM 558 O O . TYR A 1 71 ? 11.383 6.121 -7.414 1 88.94 71 TYR A O 1
ATOM 566 N N . ASP A 1 72 ? 12.562 7.551 -8.664 1 86.5 72 ASP A N 1
ATOM 567 C CA . ASP A 1 72 ? 12.164 6.988 -9.945 1 86.5 72 ASP A CA 1
ATOM 568 C C . ASP A 1 72 ? 13.359 6.34 -10.656 1 86.5 72 ASP A C 1
ATOM 570 O O . ASP A 1 72 ? 14.508 6.617 -10.32 1 86.5 72 ASP A O 1
ATOM 574 N N . VAL A 1 73 ? 12.961 5.355 -11.477 1 75.88 73 VAL A N 1
ATOM 575 C CA . VAL A 1 73 ? 14.008 4.668 -12.234 1 75.88 73 VAL A CA 1
ATOM 576 C C . VAL A 1 73 ? 14.242 5.391 -13.555 1 75.88 73 VAL A C 1
ATOM 578 O O . VAL A 1 73 ? 13.305 5.645 -14.312 1 75.88 73 VAL A O 1
ATOM 581 N N . GLU A 1 74 ? 15.328 6.051 -13.711 1 65.81 74 GLU A N 1
ATOM 582 C CA . GLU A 1 74 ? 15.688 6.645 -14.992 1 65.81 74 GLU A CA 1
ATOM 583 C C . GLU A 1 74 ? 16.484 5.66 -15.852 1 65.81 74 GLU A C 1
ATOM 585 O O . GLU A 1 74 ? 17.562 5.211 -15.453 1 65.81 74 GLU A O 1
ATOM 590 N N . VAL A 1 75 ? 15.719 4.996 -16.75 1 52.41 75 VAL A N 1
ATOM 591 C CA . VAL A 1 75 ? 16.344 4.066 -17.672 1 52.41 75 VAL A CA 1
ATOM 592 C C . VAL A 1 75 ? 17.25 4.836 -18.641 1 52.41 75 VAL A C 1
ATOM 594 O O . VAL A 1 75 ? 18.266 4.32 -19.094 1 52.41 75 VAL A O 1
ATOM 597 N N . SER A 1 76 ? 16.797 5.973 -19.062 1 45.97 76 SER A N 1
ATOM 598 C CA . SER A 1 76 ? 17.5 6.625 -20.172 1 45.97 76 SER A CA 1
ATOM 599 C C . SER A 1 76 ? 18.969 6.867 -19.812 1 45.97 76 SER A C 1
ATOM 601 O O . SER A 1 76 ? 19.75 7.297 -20.672 1 45.97 76 SER A O 1
ATOM 603 N N . ALA A 1 77 ? 19.25 7.168 -18.703 1 44.88 77 ALA A N 1
ATOM 604 C CA . ALA A 1 77 ? 20.656 7.527 -18.562 1 44.88 77 ALA A CA 1
ATOM 605 C C . ALA A 1 77 ? 21.562 6.305 -18.734 1 44.88 77 ALA A C 1
ATOM 607 O O . ALA A 1 77 ? 22.75 6.359 -18.422 1 44.88 77 ALA A O 1
ATOM 608 N N . GLY A 1 78 ? 21.078 5.27 -19.312 1 45.53 78 GLY A N 1
ATOM 609 C CA . GLY A 1 78 ? 21.891 4.133 -19.703 1 45.53 78 GLY A CA 1
ATOM 610 C C . GLY A 1 78 ? 22.203 3.199 -18.547 1 45.53 78 GLY A C 1
ATOM 611 O O . GLY A 1 78 ? 22.719 2.098 -18.766 1 45.53 78 GLY A O 1
ATOM 612 N N . HIS A 1 79 ? 22.141 3.77 -17.328 1 55.97 79 HIS A N 1
ATOM 613 C CA . HIS A 1 79 ? 22.719 2.928 -16.297 1 55.97 79 HIS A CA 1
ATOM 614 C C . HIS A 1 79 ? 21.688 2.596 -15.219 1 55.97 79 HIS A C 1
ATOM 616 O O . HIS A 1 79 ? 22.031 2.002 -14.195 1 55.97 79 HIS A O 1
ATOM 622 N N . GLY A 1 80 ? 20.391 2.625 -15.477 1 63.94 80 GLY A N 1
ATOM 623 C CA . GLY A 1 80 ? 19.422 2.297 -14.445 1 63.94 80 GLY A CA 1
ATOM 624 C C . GLY A 1 80 ? 19.672 3.016 -13.133 1 63.94 80 GLY A C 1
ATOM 625 O O . GLY A 1 80 ? 20.141 2.404 -12.172 1 63.94 80 GLY A O 1
ATOM 626 N N . ALA A 1 81 ? 19.594 4.371 -13.07 1 72.94 81 ALA A N 1
ATOM 627 C CA . ALA A 1 81 ? 19.875 5.141 -11.859 1 72.94 81 ALA A CA 1
ATOM 628 C C . ALA A 1 81 ? 18.594 5.527 -11.141 1 72.94 81 ALA A C 1
ATOM 630 O O . ALA A 1 81 ? 17.547 5.707 -11.773 1 72.94 81 ALA A O 1
ATOM 631 N N . LEU A 1 82 ? 18.734 5.434 -9.773 1 80.5 82 LEU A N 1
ATOM 632 C CA . LEU A 1 82 ? 17.656 5.98 -8.945 1 80.5 82 LEU A CA 1
ATOM 633 C C . LEU A 1 82 ? 17.781 7.496 -8.836 1 80.5 82 LEU A C 1
ATOM 635 O O . LEU A 1 82 ? 18.844 8.023 -8.508 1 80.5 82 LEU A O 1
ATOM 639 N N . VAL A 1 83 ? 16.719 8.172 -9.234 1 80.19 83 VAL A N 1
ATOM 640 C CA . VAL A 1 83 ? 16.688 9.633 -9.125 1 80.19 83 VAL A CA 1
ATOM 641 C C . VAL A 1 83 ? 15.586 10.062 -8.164 1 80.19 83 VAL A C 1
ATOM 643 O O . VAL A 1 83 ? 14.43 9.641 -8.297 1 80.19 83 VAL A O 1
ATOM 646 N N . GLU A 1 84 ? 16.047 10.797 -7.188 1 80.88 84 GLU A N 1
ATOM 647 C CA . GLU A 1 84 ? 15.07 11.273 -6.215 1 80.88 84 GLU A CA 1
ATOM 648 C C . GLU A 1 84 ? 14.094 12.258 -6.848 1 80.88 84 GLU A C 1
ATOM 650 O O . GLU A 1 84 ? 14.5 13.164 -7.57 1 80.88 84 GLU A O 1
ATOM 655 N N . LYS A 1 85 ? 12.797 11.953 -6.609 1 76.81 85 LYS A N 1
ATOM 656 C CA . LYS A 1 85 ? 11.766 12.875 -7.07 1 76.81 85 LYS A CA 1
ATOM 657 C C . LYS A 1 85 ? 11.289 13.773 -5.938 1 76.81 85 LYS A C 1
ATOM 659 O O . LYS A 1 85 ? 10.867 13.289 -4.883 1 76.81 85 LYS A O 1
ATOM 664 N N . GLU A 1 86 ? 11.695 15.008 -5.816 1 58.88 86 GLU A N 1
ATOM 665 C CA . GLU A 1 86 ? 11.367 15.93 -4.73 1 58.88 86 GLU A CA 1
ATOM 666 C C . GLU A 1 86 ? 9.891 16.328 -4.777 1 58.88 86 GLU A C 1
ATOM 668 O O . GLU A 1 86 ? 9.242 16.438 -3.736 1 58.88 86 GLU A O 1
ATOM 673 N N . GLU A 1 87 ? 9.406 16.922 -5.82 1 52.06 87 GLU A N 1
ATOM 674 C CA . GLU A 1 87 ? 8.211 17.766 -5.859 1 52.06 87 GLU A CA 1
ATOM 675 C C . GLU A 1 87 ? 6.941 16.922 -5.785 1 52.06 87 GLU A C 1
ATOM 677 O O . GLU A 1 87 ? 5.844 17.469 -5.637 1 52.06 87 GLU A O 1
ATOM 682 N N . GLU A 1 88 ? 6.988 15.688 -5.941 1 50.78 88 GLU A N 1
ATOM 683 C CA . GLU A 1 88 ? 5.664 15.094 -6.121 1 50.78 88 GLU A CA 1
ATOM 684 C C . GLU A 1 88 ? 5.07 14.656 -4.789 1 50.78 88 GLU A C 1
ATOM 686 O O . GLU A 1 88 ? 5.73 13.969 -4.008 1 50.78 88 GLU A O 1
ATOM 691 N N . SER A 1 89 ? 4.211 15.641 -4.242 1 55.25 89 SER A N 1
ATOM 692 C CA . SER A 1 89 ? 3.424 15.18 -3.1 1 55.25 89 SER A CA 1
ATOM 693 C C . SER A 1 89 ? 3.221 13.672 -3.139 1 55.25 89 SER A C 1
ATOM 695 O O . SER A 1 89 ? 2.703 13.133 -4.121 1 55.25 89 SER A O 1
ATOM 697 N N . ASN A 1 90 ? 3.822 12.977 -2.105 1 68.31 90 ASN A N 1
ATOM 698 C CA . ASN A 1 90 ? 3.703 11.523 -2.061 1 68.31 90 ASN A CA 1
ATOM 699 C C . ASN A 1 90 ? 2.244 11.078 -1.987 1 68.31 90 ASN A C 1
ATOM 701 O O . ASN A 1 90 ? 1.41 11.773 -1.402 1 68.31 90 ASN A O 1
ATOM 705 N N . ALA A 1 91 ? 1.883 10.273 -2.875 1 78.44 91 ALA A N 1
ATOM 706 C CA . ALA A 1 91 ? 0.558 9.656 -2.84 1 78.44 91 ALA A CA 1
ATOM 707 C C . ALA A 1 91 ? 0.155 9.305 -1.41 1 78.44 91 ALA A C 1
ATOM 709 O O . ALA A 1 91 ? -1.022 9.391 -1.052 1 78.44 91 ALA A O 1
ATOM 710 N N . MET A 1 92 ? 1.221 9.078 -0.613 1 85.06 92 MET A N 1
ATOM 711 C CA . MET A 1 92 ? 0.942 8.633 0.751 1 85.06 92 MET A CA 1
ATOM 712 C C . MET A 1 92 ? 2.094 8.992 1.685 1 85.06 92 MET A C 1
ATOM 714 O O . MET A 1 92 ? 3.229 9.164 1.239 1 85.06 92 MET A O 1
ATOM 718 N N . VAL A 1 93 ? 1.772 9.133 2.961 1 85 93 VAL A N 1
ATOM 719 C CA . VAL A 1 93 ? 2.746 9.297 4.035 1 85 93 VAL A CA 1
ATOM 720 C C . VAL A 1 93 ? 2.479 8.273 5.137 1 85 93 VAL A C 1
ATOM 722 O O . VAL A 1 93 ? 1.352 7.801 5.293 1 85 93 VAL A O 1
ATOM 725 N N . PHE A 1 94 ? 3.523 7.961 5.852 1 87.88 94 PHE A N 1
ATOM 726 C CA . PHE A 1 94 ? 3.436 6.887 6.836 1 87.88 94 PHE A CA 1
ATOM 727 C C . PHE A 1 94 ? 3.682 7.418 8.242 1 87.88 94 PHE A C 1
ATOM 729 O O . PHE A 1 94 ? 4.484 8.328 8.43 1 87.88 94 PHE A O 1
ATOM 736 N N . SER A 1 95 ? 2.979 6.789 9.117 1 85.62 95 SER A N 1
ATOM 737 C CA . SER A 1 95 ? 3.305 7.121 10.5 1 85.62 95 SER A CA 1
ATOM 738 C C . SER A 1 95 ? 4.648 6.527 10.914 1 85.62 95 SER A C 1
ATOM 740 O O . SER A 1 95 ? 4.988 5.41 10.516 1 85.62 95 SER A O 1
ATOM 742 N N . GLU A 1 96 ? 5.301 7.258 11.648 1 86.19 96 GLU A N 1
ATOM 743 C CA . GLU A 1 96 ? 6.582 6.762 12.148 1 86.19 96 GLU A CA 1
ATOM 744 C C . GLU A 1 96 ? 6.395 5.492 12.977 1 86.19 96 GLU A C 1
ATOM 746 O O . GLU A 1 96 ? 7.219 4.578 12.906 1 86.19 96 GLU A O 1
ATOM 751 N N . LYS A 1 97 ? 5.398 5.504 13.719 1 84.25 97 LYS A N 1
ATOM 752 C CA . LYS A 1 97 ? 5.09 4.336 14.539 1 84.25 97 LYS A CA 1
ATOM 753 C C . LYS A 1 97 ? 4.938 3.086 13.68 1 84.25 97 LYS A C 1
ATOM 755 O O . LYS A 1 97 ? 5.484 2.031 14 1 84.25 97 LYS A O 1
ATOM 760 N N . PHE A 1 98 ? 4.285 3.25 12.633 1 87.56 98 PHE A N 1
ATOM 761 C CA . PHE A 1 98 ? 4.086 2.131 11.719 1 87.56 98 PHE A CA 1
ATOM 762 C C . PHE A 1 98 ? 5.418 1.644 11.164 1 87.56 98 PHE A C 1
ATOM 764 O O . PHE A 1 98 ? 5.691 0.442 11.156 1 87.56 98 PHE A O 1
ATOM 771 N N . LEU A 1 99 ? 6.23 2.506 10.75 1 92.12 99 LEU A N 1
ATOM 772 C CA . LEU A 1 99 ? 7.504 2.156 10.133 1 92.12 99 LEU A CA 1
ATOM 773 C C . LEU A 1 99 ? 8.438 1.497 11.141 1 92.12 99 LEU A C 1
ATOM 775 O O . LEU A 1 99 ? 9.039 0.463 10.852 1 92.12 99 LEU A O 1
ATOM 779 N N . ARG A 1 100 ? 8.414 2.002 12.352 1 91.38 100 ARG A N 1
ATOM 780 C CA . ARG A 1 100 ? 9.375 1.545 13.359 1 91.38 100 ARG A CA 1
ATOM 781 C C . ARG A 1 100 ? 8.844 0.324 14.102 1 91.38 100 ARG A C 1
ATOM 783 O O . ARG A 1 100 ? 9.586 -0.63 14.352 1 91.38 100 ARG A O 1
ATOM 790 N N . GLN A 1 101 ? 7.598 0.331 14.43 1 89.75 101 GLN A N 1
ATOM 791 C CA . GLN A 1 101 ? 7.074 -0.7 15.32 1 89.75 101 GLN A CA 1
ATOM 792 C C . GLN A 1 101 ? 6.422 -1.83 14.531 1 89.75 101 GLN A C 1
ATOM 794 O O . GLN A 1 101 ? 6.605 -3.006 14.852 1 89.75 101 GLN A O 1
ATOM 799 N N . ASP A 1 102 ? 5.723 -1.47 13.539 1 88.5 102 ASP A N 1
ATOM 800 C CA . ASP A 1 102 ? 5.008 -2.506 12.797 1 88.5 102 ASP A CA 1
ATOM 801 C C . ASP A 1 102 ? 5.895 -3.123 11.719 1 88.5 102 ASP A C 1
ATOM 803 O O . ASP A 1 102 ? 5.945 -4.344 11.57 1 88.5 102 ASP A O 1
ATOM 807 N N . LEU A 1 103 ? 6.613 -2.311 10.977 1 91.56 103 LEU A N 1
ATOM 808 C CA . LEU A 1 103 ? 7.484 -2.834 9.93 1 91.56 103 LEU A CA 1
ATOM 809 C C . LEU A 1 103 ? 8.875 -3.125 10.484 1 91.56 103 LEU A C 1
ATOM 811 O O . LEU A 1 103 ? 9.562 -4.031 10 1 91.56 103 LEU A O 1
ATOM 815 N N . GLY A 1 104 ? 9.297 -2.242 11.422 1 93.38 104 GLY A N 1
ATOM 816 C CA . GLY A 1 104 ? 10.562 -2.492 12.086 1 93.38 104 GLY A CA 1
ATOM 817 C C . GLY A 1 104 ? 11.75 -1.881 11.367 1 93.38 104 GLY A C 1
ATOM 818 O O . GLY A 1 104 ? 12.859 -2.402 11.438 1 93.38 104 GLY A O 1
ATOM 819 N N . TYR A 1 105 ? 11.539 -0.836 10.641 1 93.75 105 TYR A N 1
ATOM 820 C CA . TYR A 1 105 ? 12.633 -0.248 9.875 1 93.75 105 TYR A CA 1
ATOM 821 C C . TYR A 1 105 ? 12.852 1.208 10.266 1 93.75 105 TYR A C 1
ATOM 823 O O . TYR A 1 105 ? 11.93 1.88 10.727 1 93.75 105 TYR A O 1
ATOM 831 N N . ASN A 1 106 ? 14.062 1.671 10.078 1 92.69 106 ASN A N 1
ATOM 832 C CA . ASN A 1 106 ? 14.422 3.076 10.25 1 92.69 106 ASN A CA 1
ATOM 833 C C . ASN A 1 106 ? 13.984 3.912 9.047 1 92.69 106 ASN A C 1
ATOM 835 O O . ASN A 1 106 ? 14.438 3.672 7.922 1 92.69 106 ASN A O 1
ATOM 839 N N . PRO A 1 107 ? 13.125 4.895 9.289 1 90.31 107 PRO A N 1
ATOM 840 C CA . PRO A 1 107 ? 12.617 5.699 8.172 1 90.31 107 PRO A CA 1
ATOM 841 C C . PRO A 1 107 ? 13.742 6.316 7.336 1 90.31 107 PRO A C 1
ATOM 843 O O . PRO A 1 107 ? 13.547 6.598 6.152 1 90.31 107 PRO A O 1
ATOM 846 N N . ASN A 1 108 ? 14.914 6.492 7.871 1 89.31 108 ASN A N 1
ATOM 847 C CA . ASN A 1 108 ? 16.031 7.086 7.152 1 89.31 108 ASN A CA 1
ATOM 848 C C . ASN A 1 108 ? 16.656 6.098 6.168 1 89.31 108 ASN A C 1
ATOM 850 O O . ASN A 1 108 ? 17.422 6.492 5.293 1 89.31 108 ASN A O 1
ATOM 854 N N . ASN A 1 109 ? 16.266 4.848 6.332 1 93.5 109 ASN A N 1
ATOM 855 C CA . ASN A 1 109 ? 16.875 3.812 5.504 1 93.5 109 ASN A CA 1
ATOM 856 C C . ASN A 1 109 ? 15.898 3.281 4.461 1 93.5 109 ASN A C 1
ATOM 858 O O . ASN A 1 109 ? 16.219 2.346 3.723 1 93.5 109 ASN A O 1
ATOM 862 N N . ILE A 1 110 ? 14.719 3.844 4.523 1 94.5 110 ILE A N 1
ATOM 863 C CA . ILE A 1 110 ? 13.742 3.324 3.572 1 94.5 110 ILE A CA 1
ATOM 864 C C . ILE A 1 110 ? 13.352 4.422 2.586 1 94.5 110 ILE A C 1
ATOM 866 O O . ILE A 1 110 ? 13.453 5.609 2.896 1 94.5 110 ILE A O 1
ATOM 870 N N . PHE A 1 111 ? 13.008 4.008 1.384 1 92.25 111 PHE A N 1
ATOM 871 C CA . PHE A 1 111 ? 12.516 4.91 0.352 1 92.25 111 PHE A CA 1
ATOM 872 C C . PHE A 1 111 ? 11.438 4.234 -0.491 1 92.25 111 PHE A C 1
ATOM 874 O O . PHE A 1 111 ? 11.242 3.02 -0.399 1 92.25 111 PHE A O 1
ATOM 881 N N . LEU A 1 112 ? 10.664 5.023 -1.2 1 93.62 112 LEU A N 1
ATOM 882 C CA . LEU A 1 112 ? 9.625 4.52 -2.088 1 93.62 112 LEU A CA 1
ATOM 883 C C . LEU A 1 112 ? 10.062 4.609 -3.545 1 93.62 112 LEU A C 1
ATOM 885 O O . LEU A 1 112 ? 10.836 5.492 -3.912 1 93.62 112 LEU A O 1
ATOM 889 N N . MET A 1 113 ? 9.523 3.67 -4.348 1 92.19 113 MET A N 1
ATOM 890 C CA . MET A 1 113 ? 9.727 3.738 -5.789 1 92.19 113 MET A CA 1
ATOM 891 C C . MET A 1 113 ? 8.633 2.977 -6.527 1 92.19 113 MET A C 1
ATOM 893 O O . MET A 1 113 ? 8.023 2.059 -5.973 1 92.19 113 MET A O 1
ATOM 897 N N . PRO A 1 114 ? 8.398 3.361 -7.719 1 92.31 114 PRO A N 1
ATOM 898 C CA . PRO A 1 114 ? 7.457 2.584 -8.523 1 92.31 114 PRO A CA 1
ATOM 899 C C . PRO A 1 114 ? 8.102 1.355 -9.164 1 92.31 114 PRO A C 1
ATOM 901 O O . PRO A 1 114 ? 9.297 1.371 -9.477 1 92.31 114 PRO A O 1
ATOM 904 N N . VAL A 1 115 ? 7.316 0.344 -9.289 1 93.38 115 VAL A N 1
ATOM 905 C CA . VAL A 1 115 ? 7.719 -0.811 -10.078 1 93.38 115 VAL A CA 1
ATOM 906 C C . VAL A 1 115 ? 7.48 -0.528 -11.562 1 93.38 115 VAL A C 1
ATOM 908 O O . VAL A 1 115 ? 6.465 0.068 -11.93 1 93.38 115 VAL A O 1
ATOM 911 N N . ARG A 1 116 ? 8.422 -0.997 -12.367 1 89.62 116 ARG A N 1
ATOM 912 C CA . ARG A 1 116 ? 8.273 -0.814 -13.805 1 89.62 116 ARG A CA 1
ATOM 913 C C . ARG A 1 116 ? 8.219 -2.158 -14.523 1 89.62 116 ARG A C 1
ATOM 915 O O . ARG A 1 116 ? 9.078 -3.018 -14.312 1 89.62 116 ARG A O 1
ATOM 922 N N . GLY A 1 117 ? 7.16 -2.303 -15.328 1 91.31 117 GLY A N 1
ATOM 923 C CA . GLY A 1 117 ? 7.016 -3.516 -16.109 1 91.31 117 GLY A CA 1
ATOM 924 C C . GLY A 1 117 ? 6.109 -4.547 -15.469 1 91.31 117 GLY A C 1
ATOM 925 O O . GLY A 1 117 ? 5.539 -4.297 -14.398 1 91.31 117 GLY A O 1
ATOM 926 N N . ASP A 1 118 ? 6.055 -5.738 -16.125 1 94.19 118 ASP A N 1
ATOM 927 C CA . ASP A 1 118 ? 5.113 -6.75 -15.648 1 94.19 118 ASP A CA 1
ATOM 928 C C . ASP A 1 118 ? 5.848 -7.984 -15.133 1 94.19 118 ASP A C 1
ATOM 930 O O . ASP A 1 118 ? 5.227 -9.016 -14.852 1 94.19 118 ASP A O 1
ATOM 934 N N . SER A 1 119 ? 7.09 -7.859 -14.93 1 95.06 119 SER A N 1
ATOM 935 C CA . SER A 1 119 ? 7.879 -9.047 -14.625 1 95.06 119 SER A CA 1
ATOM 936 C C . SER A 1 119 ? 7.527 -9.602 -13.25 1 95.06 119 SER A C 1
ATOM 938 O O . SER A 1 119 ? 7.691 -10.805 -13 1 95.06 119 SER A O 1
ATOM 940 N N . MET A 1 120 ? 7.039 -8.82 -12.438 1 96.38 120 MET A N 1
ATOM 941 C CA . MET A 1 120 ? 6.816 -9.273 -11.07 1 96.38 120 MET A CA 1
ATOM 942 C C . MET A 1 120 ? 5.328 -9.461 -10.797 1 96.38 120 MET A C 1
ATOM 944 O O . MET A 1 120 ? 4.93 -9.711 -9.656 1 96.38 120 MET A O 1
ATOM 948 N N . THR A 1 121 ? 4.559 -9.359 -11.828 1 95.94 121 THR A N 1
ATOM 949 C CA . THR A 1 121 ? 3.146 -9.695 -11.664 1 95.94 121 THR A CA 1
ATOM 950 C C . THR A 1 121 ? 2.979 -11.18 -11.336 1 95.94 121 THR A C 1
ATOM 952 O O . THR A 1 121 ? 3.711 -12.023 -11.859 1 95.94 121 THR A O 1
ATOM 955 N N . PRO A 1 122 ? 2.016 -11.469 -10.391 1 94.88 122 PRO A N 1
ATOM 956 C CA . PRO A 1 122 ? 0.973 -10.602 -9.836 1 94.88 122 PRO A CA 1
ATOM 957 C C . PRO A 1 122 ? 1.388 -9.938 -8.523 1 94.88 122 PRO A C 1
ATOM 959 O O . PRO A 1 122 ? 0.628 -9.148 -7.961 1 94.88 122 PRO A O 1
ATOM 962 N N . THR A 1 123 ? 2.543 -10.297 -8.023 1 95.69 123 THR A N 1
ATOM 963 C CA . THR A 1 123 ? 2.977 -9.82 -6.715 1 95.69 123 THR A CA 1
ATOM 964 C C . THR A 1 123 ? 3.115 -8.297 -6.711 1 95.69 123 THR A C 1
ATOM 966 O O . THR A 1 123 ? 2.646 -7.633 -5.785 1 95.69 123 THR A O 1
ATOM 969 N N . LEU A 1 124 ? 3.732 -7.84 -7.695 1 96.5 124 LEU A N 1
ATOM 970 C CA . LEU A 1 124 ? 3.924 -6.41 -7.914 1 96.5 124 LEU A CA 1
ATOM 971 C C . LEU A 1 124 ? 3.5 -6.012 -9.32 1 96.5 124 LEU A C 1
ATOM 973 O O . LEU A 1 124 ? 4.16 -6.379 -10.297 1 96.5 124 LEU A O 1
ATOM 977 N N . LYS A 1 125 ? 2.479 -5.219 -9.406 1 95.62 125 LYS A N 1
ATOM 978 C CA . LYS A 1 125 ? 1.976 -4.754 -10.695 1 95.62 125 LYS A CA 1
ATOM 979 C C . LYS A 1 125 ? 2.781 -3.561 -11.195 1 95.62 125 LYS A C 1
ATOM 981 O O . LYS A 1 125 ? 3.451 -2.881 -10.414 1 95.62 125 LYS A O 1
ATOM 986 N N . ASN A 1 126 ? 2.635 -3.377 -12.492 1 93.56 126 ASN A N 1
ATOM 987 C CA . ASN A 1 126 ? 3.225 -2.168 -13.055 1 93.56 126 ASN A CA 1
ATOM 988 C C . ASN A 1 126 ? 2.723 -0.913 -12.352 1 93.56 126 ASN A C 1
ATOM 990 O O . ASN A 1 126 ? 1.525 -0.78 -12.094 1 93.56 126 ASN A O 1
ATOM 994 N N . GLN A 1 127 ? 3.674 -0.07 -11.906 1 91.69 127 GLN A N 1
ATOM 995 C CA . GLN A 1 127 ? 3.441 1.242 -11.312 1 91.69 127 GLN A CA 1
ATOM 996 C C . GLN A 1 127 ? 3.023 1.12 -9.852 1 91.69 127 GLN A C 1
ATOM 998 O O . GLN A 1 127 ? 2.709 2.121 -9.203 1 91.69 127 GLN A O 1
ATOM 1003 N N . SER A 1 128 ? 2.994 -0.121 -9.352 1 93.75 128 SER A N 1
ATOM 1004 C CA . SER A 1 128 ? 2.816 -0.238 -7.906 1 93.75 128 SER A CA 1
ATOM 1005 C C . SER A 1 128 ? 3.963 0.428 -7.152 1 93.75 128 SER A C 1
ATOM 1007 O O . SER A 1 128 ? 5.062 0.573 -7.688 1 93.75 128 SER A O 1
ATOM 1009 N N . ILE A 1 129 ? 3.641 0.867 -5.938 1 94 129 ILE A N 1
ATOM 1010 C CA . ILE A 1 129 ? 4.66 1.51 -5.117 1 94 129 ILE A CA 1
ATOM 1011 C C . ILE A 1 129 ? 5.242 0.5 -4.129 1 94 129 ILE A C 1
ATOM 1013 O O . ILE A 1 129 ? 4.5 -0.248 -3.49 1 94 129 ILE A O 1
ATOM 1017 N N . VAL A 1 130 ? 6.57 0.515 -4.086 1 96.06 130 VAL A N 1
ATOM 1018 C CA . VAL A 1 130 ? 7.211 -0.359 -3.109 1 96.06 130 VAL A CA 1
ATOM 1019 C C . VAL A 1 130 ? 8.055 0.473 -2.145 1 96.06 130 VAL A C 1
ATOM 1021 O O . VAL A 1 130 ? 8.531 1.552 -2.5 1 96.06 130 VAL A O 1
ATOM 1024 N N . MET A 1 131 ? 8.125 -0.042 -0.937 1 96.12 131 MET A N 1
ATOM 1025 C CA . MET A 1 131 ? 9.047 0.463 0.075 1 96.12 131 MET A CA 1
ATOM 1026 C C . MET A 1 131 ? 10.312 -0.386 0.127 1 96.12 131 MET A C 1
ATOM 1028 O O . MET A 1 131 ? 10.242 -1.608 0.261 1 96.12 131 MET A O 1
ATOM 1032 N N . VAL A 1 132 ? 11.438 0.279 -0.01 1 95.94 132 VAL A N 1
ATOM 1033 C CA . VAL A 1 132 ? 12.719 -0.424 -0.09 1 95.94 132 VAL A CA 1
ATOM 1034 C C . VAL A 1 132 ? 13.578 -0.067 1.118 1 95.94 132 VAL A C 1
ATOM 1036 O O . VAL A 1 132 ? 13.781 1.111 1.418 1 95.94 132 VAL A O 1
ATOM 1039 N N . ASN A 1 133 ? 13.984 -1.058 1.833 1 96 133 ASN A N 1
ATOM 1040 C CA . ASN A 1 133 ? 14.969 -0.885 2.895 1 96 133 ASN A CA 1
ATOM 1041 C C . ASN A 1 133 ? 16.391 -1.056 2.373 1 96 133 ASN A C 1
ATOM 1043 O O . ASN A 1 133 ? 16.766 -2.141 1.923 1 96 133 ASN A O 1
ATOM 1047 N N . ARG A 1 134 ? 17.078 -0.001 2.428 1 94.44 134 ARG A N 1
ATOM 1048 C CA . ARG A 1 134 ? 18.453 -0.055 1.935 1 94.44 134 ARG A CA 1
ATOM 1049 C C . ARG A 1 134 ? 19.281 -1.053 2.736 1 94.44 134 ARG A C 1
ATOM 1051 O O . ARG A 1 134 ? 19.25 -1.044 3.969 1 94.44 134 ARG A O 1
ATOM 1058 N N . VAL A 1 135 ? 19.922 -1.88 2.059 1 89.19 135 VAL A N 1
ATOM 1059 C CA . VAL A 1 135 ? 20.797 -2.857 2.699 1 89.19 135 VAL A CA 1
ATOM 1060 C C . VAL A 1 135 ? 22.094 -2.994 1.899 1 89.19 135 VAL A C 1
ATOM 1062 O O . VAL A 1 135 ? 22.109 -2.803 0.682 1 89.19 135 VAL A O 1
ATOM 1065 N N . ASP A 1 136 ? 23.094 -3.133 2.811 1 78.12 136 ASP A N 1
ATOM 1066 C CA . ASP A 1 136 ? 24.391 -3.42 2.193 1 78.12 136 ASP A CA 1
ATOM 1067 C C . ASP A 1 136 ? 24.641 -4.926 2.102 1 78.12 136 ASP A C 1
ATOM 1069 O O . ASP A 1 136 ? 24.891 -5.582 3.113 1 78.12 136 ASP A O 1
ATOM 1073 N N . GLY A 1 137 ? 24.047 -5.68 1.234 1 74 137 GLY A N 1
ATOM 1074 C CA . GLY A 1 137 ? 24.297 -7.102 1.049 1 74 137 GLY A CA 1
ATOM 1075 C C . GLY A 1 137 ? 23.047 -7.953 1.178 1 74 137 GLY A C 1
ATOM 1076 O O . GLY A 1 137 ? 21.938 -7.43 1.226 1 74 137 GLY A O 1
ATOM 1077 N N . PHE A 1 138 ? 23.391 -9.258 1.052 1 66.44 138 PHE A N 1
ATOM 1078 C CA . PHE A 1 138 ? 22.312 -10.242 0.958 1 66.44 138 PHE A CA 1
ATOM 1079 C C . PHE A 1 138 ? 22.062 -10.891 2.312 1 66.44 138 PHE A C 1
ATOM 1081 O O . PHE A 1 138 ? 23 -11.258 3.02 1 66.44 138 PHE A O 1
ATOM 1088 N N . SER A 1 139 ? 20.906 -10.742 2.814 1 70.12 139 SER A N 1
ATOM 1089 C CA . SER A 1 139 ? 20.641 -11.469 4.051 1 70.12 139 SER A CA 1
ATOM 1090 C C . SER A 1 139 ? 19.828 -12.727 3.785 1 70.12 139 SER A C 1
ATOM 1092 O O . SER A 1 139 ? 20.219 -13.828 4.168 1 70.12 139 SER A O 1
ATOM 1094 N N . THR A 1 140 ? 18.641 -12.727 3.312 1 86.5 140 THR A N 1
ATOM 1095 C CA . THR A 1 140 ? 17.703 -13.82 3.109 1 86.5 140 THR A CA 1
ATOM 1096 C C . THR A 1 140 ? 17.031 -13.711 1.744 1 86.5 140 THR A C 1
ATOM 1098 O O . THR A 1 140 ? 17.203 -12.711 1.043 1 86.5 140 THR A O 1
ATOM 1101 N N . ASP A 1 141 ? 16.547 -14.859 1.31 1 94.75 141 ASP A N 1
ATOM 1102 C CA . ASP A 1 141 ? 15.742 -14.82 0.093 1 94.75 141 ASP A CA 1
ATOM 1103 C C . ASP A 1 141 ? 14.641 -13.766 0.19 1 94.75 141 ASP A C 1
ATOM 1105 O O . ASP A 1 141 ? 14.125 -13.492 1.276 1 94.75 141 ASP A O 1
ATOM 1109 N N . GLY A 1 142 ? 14.422 -13.117 -0.925 1 95.25 142 GLY A N 1
ATOM 1110 C CA . GLY A 1 142 ? 13.375 -12.109 -0.945 1 95.25 142 GLY A CA 1
ATOM 1111 C C . GLY A 1 142 ? 13.344 -11.312 -2.234 1 95.25 142 GLY A C 1
ATOM 1112 O O . GLY A 1 142 ? 14.008 -11.664 -3.207 1 95.25 142 GLY A O 1
ATOM 1113 N N . ILE A 1 143 ? 12.508 -10.328 -2.244 1 96.62 143 ILE A N 1
ATOM 1114 C CA . ILE A 1 143 ? 12.414 -9.43 -3.387 1 96.62 143 ILE A CA 1
ATOM 1115 C C . ILE A 1 143 ? 13.336 -8.227 -3.17 1 96.62 143 ILE A C 1
ATOM 1117 O O . ILE A 1 143 ? 13.266 -7.562 -2.137 1 96.62 143 ILE A O 1
ATOM 1121 N N . TYR A 1 144 ? 14.18 -7.992 -4.168 1 95.94 144 TYR A N 1
ATOM 1122 C CA . TYR A 1 144 ? 15.211 -6.965 -4.027 1 95.94 144 TYR A CA 1
ATOM 1123 C C . TYR A 1 144 ? 15.219 -6.031 -5.23 1 95.94 144 TYR A C 1
ATOM 1125 O O . TYR A 1 144 ? 14.844 -6.43 -6.336 1 95.94 144 TYR A O 1
ATOM 1133 N N . VAL A 1 145 ? 15.625 -4.84 -4.938 1 94.88 145 VAL A N 1
ATOM 1134 C CA . VAL A 1 145 ? 16.094 -3.914 -5.969 1 94.88 145 VAL A CA 1
ATOM 1135 C C . VAL A 1 145 ? 17.609 -4.02 -6.113 1 94.88 145 VAL A C 1
ATOM 1137 O O . VAL A 1 145 ? 18.344 -3.912 -5.129 1 94.88 145 VAL A O 1
ATOM 1140 N N . PHE A 1 146 ? 18.047 -4.238 -7.34 1 91.81 146 PHE A N 1
ATOM 1141 C CA . PHE A 1 146 ? 19.484 -4.383 -7.551 1 91.81 146 PHE A CA 1
ATOM 1142 C C . PHE A 1 146 ? 19.875 -3.904 -8.938 1 91.81 146 PHE A C 1
ATOM 1144 O O . PHE A 1 146 ? 19.016 -3.74 -9.812 1 91.81 146 PHE A O 1
ATOM 1151 N N . ARG A 1 147 ? 21.125 -3.629 -9.023 1 90.94 147 ARG A N 1
ATOM 1152 C CA . ARG A 1 147 ? 21.703 -3.203 -10.297 1 90.94 147 ARG A CA 1
ATOM 1153 C C . ARG A 1 147 ? 22.641 -4.27 -10.859 1 90.94 147 ARG A C 1
ATOM 1155 O O . ARG A 1 147 ? 23.438 -4.848 -10.125 1 90.94 147 ARG A O 1
ATOM 1162 N N . TYR A 1 148 ? 22.422 -4.566 -12.078 1 89.94 148 TYR A N 1
ATOM 1163 C CA . TYR A 1 148 ? 23.312 -5.477 -12.789 1 89.94 148 TYR A CA 1
ATOM 1164 C C . TYR A 1 148 ? 23.516 -5.027 -14.234 1 89.94 148 TYR A C 1
ATOM 1166 O O . TYR A 1 148 ? 22.531 -4.809 -14.961 1 89.94 148 TYR A O 1
ATOM 1174 N N . ASP A 1 149 ? 24.75 -4.883 -14.562 1 87.69 149 ASP A N 1
ATOM 1175 C CA . ASP A 1 149 ? 25.125 -4.469 -15.914 1 87.69 149 ASP A CA 1
ATOM 1176 C C . ASP A 1 149 ? 24.438 -3.17 -16.312 1 87.69 149 ASP A C 1
ATOM 1178 O O . ASP A 1 149 ? 23.828 -3.082 -17.375 1 87.69 149 ASP A O 1
ATOM 1182 N N . GLY A 1 150 ? 24.312 -2.303 -15.391 1 83.5 150 GLY A N 1
ATOM 1183 C CA . GLY A 1 150 ? 23.797 -0.964 -15.633 1 83.5 150 GLY A CA 1
ATOM 1184 C C . GLY A 1 150 ? 22.281 -0.898 -15.617 1 83.5 150 GLY A C 1
ATOM 1185 O O . GLY A 1 150 ? 21.688 0.139 -15.938 1 83.5 150 GLY A O 1
ATOM 1186 N N . ARG A 1 151 ? 21.719 -1.979 -15.289 1 85.81 151 ARG A N 1
ATOM 1187 C CA . ARG A 1 151 ? 20.266 -2.002 -15.273 1 85.81 151 ARG A CA 1
ATOM 1188 C C . ARG A 1 151 ? 19.734 -2.178 -13.852 1 85.81 151 ARG A C 1
ATOM 1190 O O . ARG A 1 151 ? 20.25 -2.984 -13.086 1 85.81 151 ARG A O 1
ATOM 1197 N N . LEU A 1 152 ? 18.734 -1.418 -13.523 1 91.5 152 LEU A N 1
ATOM 1198 C CA . LEU A 1 152 ? 18.047 -1.554 -12.242 1 91.5 152 LEU A CA 1
ATOM 1199 C C . LEU A 1 152 ? 16.859 -2.494 -12.359 1 91.5 152 LEU A C 1
ATOM 1201 O O . LEU A 1 152 ? 16.031 -2.34 -13.25 1 91.5 152 LEU A O 1
ATOM 1205 N N . MET A 1 153 ? 16.812 -3.484 -11.406 1 92.06 153 MET A N 1
ATOM 1206 C CA . MET A 1 153 ? 15.781 -4.504 -11.508 1 92.06 153 MET A CA 1
ATOM 1207 C C . MET A 1 153 ? 15.141 -4.77 -10.148 1 92.06 153 MET A C 1
ATOM 1209 O O . MET A 1 153 ? 15.781 -4.59 -9.109 1 92.06 153 MET A O 1
ATOM 1213 N N . VAL A 1 154 ? 13.898 -5.133 -10.211 1 95.25 154 VAL A N 1
ATOM 1214 C CA . VAL A 1 154 ? 13.195 -5.703 -9.07 1 95.25 154 VAL A CA 1
ATOM 1215 C C . VAL A 1 154 ? 12.891 -7.176 -9.336 1 95.25 154 VAL A C 1
ATOM 1217 O O . VAL A 1 154 ? 12.172 -7.508 -10.289 1 95.25 154 VAL A O 1
ATOM 1220 N N . LYS A 1 155 ? 13.523 -8.047 -8.531 1 96.69 155 LYS A N 1
ATOM 1221 C CA . LYS A 1 155 ? 13.375 -9.492 -8.711 1 96.69 155 LYS A CA 1
ATOM 1222 C C . LYS A 1 155 ? 13.414 -10.219 -7.371 1 96.69 155 LYS A C 1
ATOM 1224 O O . LYS A 1 155 ? 13.82 -9.648 -6.359 1 96.69 155 LYS A O 1
ATOM 1229 N N . ARG A 1 156 ? 12.914 -11.398 -7.41 1 97.06 156 ARG A N 1
ATOM 1230 C CA . ARG A 1 156 ? 13.117 -12.32 -6.301 1 97.06 156 ARG A CA 1
ATOM 1231 C C . ARG A 1 156 ? 14.492 -12.977 -6.383 1 97.06 156 ARG A C 1
ATOM 1233 O O . ARG A 1 156 ? 14.82 -13.617 -7.383 1 97.06 156 ARG A O 1
ATOM 1240 N N . LEU A 1 157 ? 15.25 -12.812 -5.352 1 95.44 157 LEU A N 1
ATOM 1241 C CA . LEU A 1 157 ? 16.594 -13.375 -5.305 1 95.44 157 LEU A CA 1
ATOM 1242 C C . LEU A 1 157 ? 16.672 -14.531 -4.309 1 95.44 157 LEU A C 1
ATOM 1244 O O . LEU A 1 157 ? 16.219 -14.398 -3.17 1 95.44 157 LEU A O 1
ATOM 1248 N N . GLN A 1 158 ? 17.172 -15.609 -4.824 1 95.12 158 GLN A N 1
ATOM 1249 C CA . GLN A 1 158 ? 17.484 -16.766 -3.988 1 95.12 158 GLN A CA 1
ATOM 1250 C C . GLN A 1 158 ? 18.984 -17.016 -3.918 1 95.12 158 GLN A C 1
ATOM 1252 O O . GLN A 1 158 ? 19.641 -17.219 -4.945 1 95.12 158 GLN A O 1
ATOM 1257 N N . PHE A 1 159 ? 19.375 -17.016 -2.748 1 89.12 159 PHE A N 1
ATOM 1258 C CA . PHE A 1 159 ? 20.812 -17.219 -2.576 1 89.12 159 PHE A CA 1
ATOM 1259 C C . PHE A 1 159 ? 21.141 -18.703 -2.562 1 89.12 159 PHE A C 1
ATOM 1261 O O . PHE A 1 159 ? 20.562 -19.484 -1.801 1 89.12 159 PHE A O 1
ATOM 1268 N N . LEU A 1 160 ? 22.094 -19.016 -3.447 1 90 160 LEU A N 1
ATOM 1269 C CA . LEU A 1 160 ? 22.594 -20.391 -3.58 1 90 160 LEU A CA 1
ATOM 1270 C C . LEU A 1 160 ? 24.078 -20.453 -3.248 1 90 160 LEU A C 1
ATOM 1272 O O . LEU A 1 160 ? 24.766 -19.438 -3.273 1 90 160 LEU A O 1
ATOM 1276 N N . PRO A 1 161 ? 24.5 -21.641 -2.893 1 88.81 161 PRO A N 1
ATOM 1277 C CA . PRO A 1 161 ? 25.922 -21.797 -2.592 1 88.81 161 PRO A CA 1
ATOM 1278 C C . PRO A 1 161 ? 26.812 -21.281 -3.717 1 88.81 161 PRO A C 1
ATOM 1280 O O . PRO A 1 161 ? 27.906 -20.75 -3.455 1 88.81 161 PRO A O 1
ATOM 1283 N N . ASN A 1 162 ? 26.344 -21.391 -4.953 1 89.12 162 ASN A N 1
ATOM 1284 C CA . ASN A 1 162 ? 27.219 -21.047 -6.074 1 89.12 162 ASN A CA 1
ATOM 1285 C C . ASN A 1 162 ? 26.797 -19.734 -6.723 1 89.12 162 ASN A C 1
ATOM 1287 O O . ASN A 1 162 ? 27.281 -19.391 -7.809 1 89.12 162 ASN A O 1
ATOM 1291 N N . GLY A 1 163 ? 25.906 -19.031 -6.062 1 92.12 163 GLY A N 1
ATOM 1292 C CA . GLY A 1 163 ? 25.484 -17.781 -6.652 1 92.12 163 GLY A CA 1
ATOM 1293 C C . GLY A 1 163 ? 24.078 -17.359 -6.234 1 92.12 163 GLY A C 1
ATOM 1294 O O . GLY A 1 163 ? 23.656 -17.625 -5.109 1 92.12 163 GLY A O 1
ATOM 1295 N N . I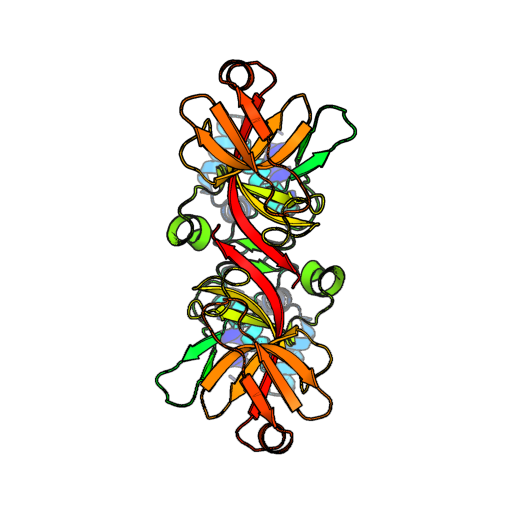LE A 1 164 ? 23.547 -16.562 -7.191 1 94.06 164 ILE A N 1
ATOM 1296 C CA . ILE A 1 164 ? 22.203 -16.047 -6.918 1 94.06 164 ILE A CA 1
ATOM 1297 C C . ILE A 1 164 ? 21.266 -16.453 -8.047 1 94.06 164 ILE A C 1
ATOM 1299 O O . ILE A 1 164 ? 21.578 -16.281 -9.227 1 94.06 164 ILE A O 1
ATOM 1303 N N . LYS A 1 165 ? 20.219 -17.031 -7.668 1 96.56 165 LYS A N 1
ATOM 1304 C CA . LYS A 1 165 ? 19.141 -17.266 -8.633 1 96.56 165 LYS A CA 1
ATOM 1305 C C . LYS A 1 165 ? 18.203 -16.062 -8.703 1 96.56 165 LYS A C 1
ATOM 1307 O O . LYS A 1 165 ? 17.734 -15.57 -7.676 1 96.56 165 LYS A O 1
ATOM 1312 N N . VAL A 1 166 ? 17.969 -15.578 -9.898 1 96.19 166 VAL A N 1
ATOM 1313 C CA . VAL A 1 166 ? 17.141 -14.414 -10.148 1 96.19 166 VAL A CA 1
ATOM 1314 C C . VAL A 1 166 ? 15.805 -14.852 -10.75 1 96.19 166 VAL A C 1
ATOM 1316 O O . VAL A 1 166 ? 15.773 -15.406 -11.859 1 96.19 166 VAL A O 1
ATOM 1319 N N . VAL A 1 167 ? 14.742 -14.539 -10.055 1 97.5 167 VAL A N 1
ATOM 1320 C CA . VAL A 1 167 ? 13.453 -15.086 -10.453 1 97.5 167 VAL A CA 1
ATOM 1321 C C . VAL A 1 167 ? 12.43 -13.961 -10.578 1 97.5 167 VAL A C 1
ATOM 1323 O O . VAL A 1 167 ? 12.328 -13.102 -9.688 1 97.5 167 VAL A O 1
ATOM 1326 N N . SER A 1 168 ? 11.719 -13.922 -11.703 1 97.12 168 SER A N 1
ATOM 1327 C CA . SER A 1 168 ? 10.516 -13.109 -11.828 1 97.12 168 SER A CA 1
ATOM 1328 C C . SER A 1 168 ? 9.289 -13.836 -11.289 1 97.12 168 SER A C 1
ATOM 1330 O O . SER A 1 168 ? 9.141 -15.047 -11.484 1 97.12 168 SER A O 1
ATOM 1332 N N . ASP A 1 169 ? 8.406 -13.078 -10.625 1 96.38 169 ASP A N 1
ATOM 1333 C CA . ASP A 1 169 ? 7.191 -13.75 -10.172 1 96.38 169 ASP A CA 1
ATOM 1334 C C . ASP A 1 169 ? 6.223 -13.984 -11.328 1 96.38 169 ASP A C 1
ATOM 1336 O O . ASP A 1 169 ? 5.309 -14.805 -11.219 1 96.38 169 ASP A O 1
ATOM 1340 N N . ASN A 1 170 ? 6.395 -13.266 -12.391 1 94.94 170 ASN A N 1
ATOM 1341 C CA . ASN A 1 170 ? 5.668 -13.555 -13.617 1 94.94 170 ASN A CA 1
ATOM 1342 C C . ASN A 1 170 ? 6.281 -14.734 -14.367 1 94.94 170 ASN A C 1
ATOM 1344 O O . ASN A 1 170 ? 7.402 -14.641 -14.867 1 94.94 170 ASN A O 1
ATOM 1348 N N . SER A 1 171 ? 5.535 -15.742 -14.5 1 95.75 171 SER A N 1
ATOM 1349 C CA . SER A 1 171 ? 6.047 -17 -15.039 1 95.75 171 SER A CA 1
ATOM 1350 C C . SER A 1 171 ? 6.395 -16.859 -16.516 1 95.75 171 SER A C 1
ATOM 1352 O O . SER A 1 171 ? 7.059 -17.734 -17.078 1 95.75 171 SER A O 1
ATOM 1354 N N . ALA A 1 172 ? 5.977 -15.852 -17.156 1 94.69 172 ALA A N 1
ATOM 1355 C CA . ALA A 1 172 ? 6.32 -15.617 -18.562 1 94.69 172 ALA A CA 1
ATOM 1356 C C . ALA A 1 172 ? 7.812 -15.344 -18.719 1 94.69 172 ALA A C 1
ATOM 1358 O O . ALA A 1 172 ? 8.344 -15.391 -19.828 1 94.69 172 ALA A O 1
ATOM 1359 N N . TYR A 1 173 ? 8.516 -15.055 -17.625 1 94.69 173 TYR A N 1
ATOM 1360 C CA . TYR A 1 173 ? 9.945 -14.75 -17.641 1 94.69 173 TYR A CA 1
ATOM 1361 C C . TYR A 1 173 ? 10.75 -15.898 -17.047 1 94.69 173 TYR A C 1
ATOM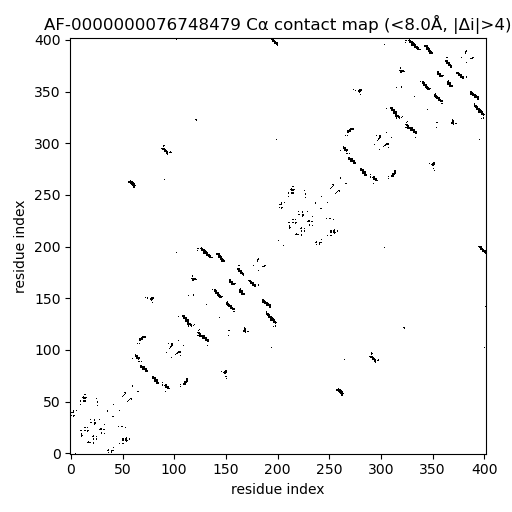 1363 O O . TYR A 1 173 ? 10.492 -16.328 -15.914 1 94.69 173 TYR A O 1
ATOM 1371 N N . GLU A 1 174 ? 11.758 -16.297 -17.641 1 96.12 174 GLU A N 1
ATOM 1372 C CA . GLU A 1 174 ? 12.578 -17.406 -17.188 1 96.12 174 GLU A CA 1
ATOM 1373 C C . GLU A 1 174 ? 13.578 -16.969 -16.125 1 96.12 174 GLU A C 1
ATOM 1375 O O . GLU A 1 174 ? 14.188 -15.898 -16.234 1 96.12 174 GLU A O 1
ATOM 1380 N N . PRO A 1 175 ? 13.695 -17.797 -15.18 1 96.81 175 PRO A N 1
ATOM 1381 C CA . PRO A 1 175 ? 14.742 -17.5 -14.195 1 96.81 175 PRO A CA 1
ATOM 1382 C C . PRO A 1 175 ? 16.141 -17.594 -14.789 1 96.81 175 PRO A C 1
ATOM 1384 O O . PRO A 1 175 ? 16.359 -18.281 -15.789 1 96.81 175 PRO A O 1
ATOM 1387 N N . TRP A 1 176 ? 17.031 -16.891 -14.109 1 95.88 176 TRP A N 1
ATOM 1388 C CA . TRP A 1 176 ? 18.453 -16.953 -14.461 1 95.88 176 TRP A CA 1
ATOM 1389 C C . TRP A 1 176 ? 19.328 -16.828 -13.219 1 95.88 176 TRP A C 1
ATOM 1391 O O . TRP A 1 176 ? 18.828 -16.656 -12.102 1 95.88 176 TRP A O 1
ATOM 1401 N N . ALA A 1 177 ? 20.641 -17.031 -13.461 1 95.44 177 ALA A N 1
ATOM 1402 C CA . ALA A 1 177 ? 21.516 -17.062 -12.289 1 95.44 177 ALA A CA 1
ATOM 1403 C C . ALA A 1 177 ? 22.75 -16.203 -12.484 1 95.44 177 ALA A C 1
ATOM 1405 O O . ALA A 1 177 ? 23.203 -16 -13.617 1 95.44 177 ALA A O 1
ATOM 1406 N N . LEU A 1 178 ? 23.141 -15.664 -11.414 1 94.5 1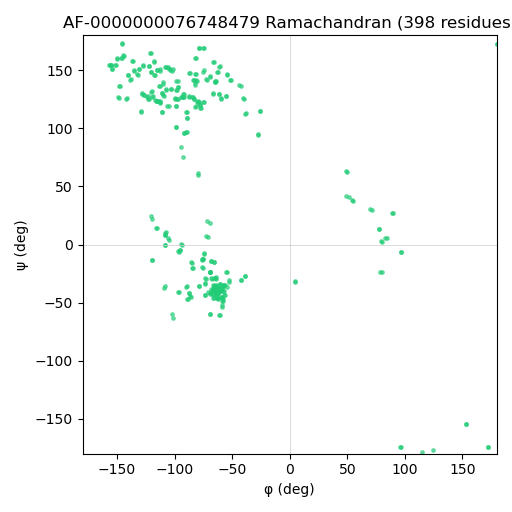78 LEU A N 1
ATOM 1407 C CA . LEU A 1 178 ? 24.422 -14.969 -11.312 1 94.5 178 LEU A CA 1
ATOM 1408 C C . LEU A 1 178 ? 25.453 -15.828 -10.586 1 94.5 178 LEU A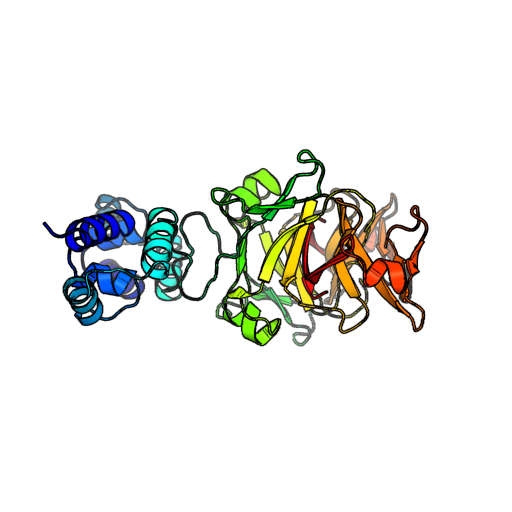 C 1
ATOM 1410 O O . LEU A 1 178 ? 25.172 -16.359 -9.516 1 94.5 178 LEU A O 1
ATOM 1414 N N . SER A 1 179 ? 26.594 -15.859 -11.172 1 93.75 179 SER A N 1
ATOM 1415 C CA . SER A 1 179 ? 27.672 -16.594 -10.523 1 93.75 179 SER A CA 1
ATOM 1416 C C . SER A 1 179 ? 28.297 -15.789 -9.391 1 93.75 179 SER A C 1
ATOM 1418 O O . SER A 1 179 ? 28.016 -14.594 -9.25 1 93.75 179 SER A O 1
ATOM 1420 N N . LYS A 1 180 ? 29.078 -16.484 -8.672 1 91.62 180 LYS A N 1
ATOM 1421 C CA . LYS A 1 180 ? 29.797 -15.797 -7.609 1 91.62 180 LYS A CA 1
ATOM 1422 C C . LYS A 1 180 ? 30.688 -14.688 -8.18 1 91.62 180 LYS A C 1
ATOM 1424 O O . LYS A 1 180 ? 30.828 -13.633 -7.562 1 91.62 180 LYS A O 1
ATOM 1429 N N . GLU A 1 181 ? 31.25 -15 -9.273 1 91.81 181 GLU A N 1
ATOM 1430 C CA . GLU A 1 181 ? 32.094 -14.016 -9.938 1 91.81 181 GLU A CA 1
ATOM 1431 C C . GLU A 1 181 ? 31.281 -12.789 -10.359 1 91.81 181 GLU A C 1
ATOM 1433 O O . GLU A 1 181 ? 31.75 -11.656 -10.211 1 91.81 181 GLU A O 1
ATOM 1438 N N . ASP A 1 182 ? 30.109 -12.992 -10.828 1 90.69 182 ASP A N 1
ATOM 1439 C CA . ASP A 1 182 ? 29.234 -11.906 -11.234 1 90.69 182 ASP A CA 1
ATOM 1440 C C . ASP A 1 182 ? 28.875 -11.008 -10.055 1 90.69 182 ASP A C 1
ATOM 1442 O O . ASP A 1 182 ? 28.875 -9.781 -10.172 1 90.69 182 ASP A O 1
ATOM 1446 N N . VAL A 1 183 ? 28.625 -11.648 -8.961 1 89 183 VAL A N 1
ATOM 1447 C CA . VAL A 1 183 ? 28.156 -10.961 -7.77 1 89 183 VAL A CA 1
ATOM 1448 C C . VAL A 1 183 ? 29.297 -10.156 -7.152 1 89 183 VAL A C 1
ATOM 1450 O O . VAL A 1 183 ? 29.062 -9.086 -6.574 1 89 183 VAL A O 1
ATOM 1453 N N . GLN A 1 184 ? 30.406 -10.617 -7.344 1 87.06 184 GLN A N 1
ATOM 1454 C CA . GLN A 1 184 ? 31.578 -9.953 -6.777 1 87.06 184 GLN A CA 1
ATOM 1455 C C . GLN A 1 184 ? 32.062 -8.836 -7.695 1 87.06 184 GLN A C 1
ATOM 1457 O O . GLN A 1 184 ? 32.844 -7.973 -7.27 1 87.06 184 GLN A O 1
ATOM 1462 N N . GLY A 1 185 ? 31.594 -8.906 -8.867 1 85.38 185 GLY A N 1
ATOM 1463 C CA . GLY A 1 185 ? 32.031 -7.914 -9.828 1 85.38 185 GLY A CA 1
ATOM 1464 C C . GLY A 1 185 ? 31.422 -6.551 -9.609 1 85.38 185 GLY A C 1
ATOM 1465 O O . GLY A 1 185 ? 30.438 -6.422 -8.859 1 85.38 185 GLY A O 1
ATOM 1466 N N . ALA A 1 186 ? 31.969 -5.574 -10.32 1 80.06 186 ALA A N 1
ATOM 1467 C CA . ALA A 1 186 ? 31.578 -4.18 -10.148 1 80.06 186 ALA A CA 1
ATOM 1468 C C . ALA A 1 186 ? 30.203 -3.922 -10.781 1 80.06 186 ALA A C 1
ATOM 1470 O O . ALA A 1 186 ? 29.578 -2.895 -10.516 1 80.06 186 ALA A O 1
ATOM 1471 N N . ASP A 1 187 ? 29.75 -4.906 -11.461 1 87.88 187 ASP A N 1
ATOM 1472 C CA . ASP A 1 187 ? 28.531 -4.652 -12.234 1 87.88 187 ASP A CA 1
ATOM 1473 C C . ASP A 1 187 ? 27.281 -5.051 -11.445 1 87.88 187 ASP A C 1
ATOM 1475 O O . ASP A 1 187 ? 26.156 -4.859 -11.914 1 87.88 187 ASP A O 1
ATOM 1479 N N . PHE A 1 188 ? 27.547 -5.562 -10.188 1 90.5 188 PHE A N 1
ATOM 1480 C CA . PHE A 1 188 ? 26.422 -6.012 -9.383 1 90.5 188 PHE A CA 1
ATOM 1481 C C . PHE A 1 188 ? 26.344 -5.23 -8.078 1 90.5 188 PHE A C 1
ATOM 1483 O O . PHE A 1 188 ? 27.344 -5.066 -7.383 1 90.5 188 PHE A O 1
ATOM 1490 N N . GLU A 1 189 ? 25.109 -4.738 -7.766 1 90.88 189 GLU A N 1
ATOM 1491 C CA . GLU A 1 189 ? 24.891 -4.012 -6.516 1 90.88 189 GLU A CA 1
ATOM 1492 C C . GLU A 1 189 ? 23.469 -4.211 -6.012 1 90.88 189 GLU A C 1
ATOM 1494 O O . GLU A 1 189 ? 22.5 -3.98 -6.75 1 90.88 189 GLU A O 1
ATOM 1499 N N . ILE A 1 190 ? 23.391 -4.641 -4.762 1 92.19 190 ILE A N 1
ATOM 1500 C CA . ILE A 1 190 ? 22.078 -4.656 -4.113 1 92.19 190 ILE A CA 1
ATOM 1501 C C . ILE A 1 190 ? 21.766 -3.27 -3.549 1 92.19 190 ILE A C 1
ATOM 1503 O O . ILE A 1 190 ? 22.562 -2.719 -2.775 1 92.19 190 ILE A O 1
ATOM 1507 N N . ILE A 1 191 ? 20.688 -2.781 -3.934 1 92.5 191 ILE A N 1
ATOM 1508 C CA . ILE A 1 191 ? 20.266 -1.472 -3.443 1 92.5 191 ILE A CA 1
ATOM 1509 C C . ILE A 1 191 ? 19.469 -1.635 -2.148 1 92.5 191 ILE A C 1
ATOM 1511 O O . ILE A 1 191 ? 19.688 -0.896 -1.185 1 92.5 191 ILE A O 1
ATOM 1515 N N . GLY A 1 192 ? 18.516 -2.586 -2.188 1 95.56 192 GLY A N 1
ATOM 1516 C CA . GLY A 1 192 ? 17.734 -2.816 -0.981 1 95.56 192 GLY A CA 1
ATOM 1517 C C . GLY A 1 192 ? 16.688 -3.904 -1.145 1 95.56 192 GLY A C 1
ATOM 1518 O O . GLY A 1 192 ? 16.5 -4.422 -2.246 1 95.56 192 GLY A O 1
ATOM 1519 N N . GLU A 1 193 ? 16.078 -4.227 0.012 1 96.19 193 GLU A N 1
ATOM 1520 C CA . GLU A 1 193 ? 15 -5.219 0.058 1 96.19 193 GLU A CA 1
ATOM 1521 C C . GLU A 1 193 ? 13.633 -4.547 0.03 1 96.19 193 GLU A C 1
ATOM 1523 O O . GLU A 1 193 ? 13.406 -3.547 0.714 1 96.19 193 GLU A O 1
ATOM 1528 N N . VAL A 1 194 ? 12.758 -5.129 -0.812 1 96.81 194 VAL A N 1
ATOM 1529 C CA . VAL A 1 194 ? 11.375 -4.66 -0.818 1 96.81 194 VAL A CA 1
ATOM 1530 C C . VAL A 1 194 ? 10.648 -5.18 0.421 1 96.81 194 VAL A C 1
ATOM 1532 O O . VAL A 1 194 ? 10.477 -6.387 0.589 1 96.81 194 VAL A O 1
ATOM 1535 N N . VAL A 1 195 ? 10.102 -4.246 1.213 1 96.69 195 VAL A N 1
ATOM 1536 C CA . VAL A 1 195 ? 9.586 -4.684 2.508 1 96.69 195 VAL A CA 1
ATOM 1537 C C . VAL A 1 195 ? 8.094 -4.383 2.602 1 96.69 195 VAL A C 1
ATOM 1539 O O . VAL A 1 195 ? 7.41 -4.875 3.502 1 96.69 195 VAL A O 1
ATOM 1542 N N . TRP A 1 196 ? 7.562 -3.611 1.743 1 97.12 196 TRP A N 1
ATOM 1543 C CA . TRP A 1 196 ? 6.152 -3.238 1.687 1 97.12 196 TRP A CA 1
ATOM 1544 C C . TRP A 1 196 ? 5.75 -2.848 0.269 1 97.12 196 TRP A C 1
ATOM 1546 O O . TRP A 1 196 ? 6.574 -2.354 -0.504 1 97.12 196 TRP A O 1
ATOM 1556 N N . SER A 1 197 ? 4.504 -3.053 -0.097 1 97.06 197 SER A N 1
ATOM 1557 C CA . SER A 1 197 ? 4 -2.637 -1.402 1 97.06 197 SER A CA 1
ATOM 1558 C C . SER A 1 197 ? 2.588 -2.076 -1.296 1 97.06 197 SER A C 1
ATOM 1560 O O . SER A 1 197 ? 1.822 -2.473 -0.414 1 97.06 197 SER A O 1
ATOM 1562 N N . GLY A 1 198 ? 2.27 -1.153 -2.062 1 96 198 GLY A N 1
ATOM 1563 C CA . GLY A 1 198 ? 0.945 -0.597 -2.295 1 96 198 GLY A CA 1
ATOM 1564 C C . GLY A 1 198 ? 0.56 -0.566 -3.762 1 96 198 GLY A C 1
ATOM 1565 O O . GLY A 1 198 ? 1.328 -0.093 -4.602 1 96 198 GLY A O 1
ATOM 1566 N N . GLN A 1 199 ? -0.597 -1.104 -4.031 1 95.38 199 GLN A N 1
ATOM 1567 C CA . GLN A 1 199 ? -0.941 -1.159 -5.449 1 95.38 199 GLN A CA 1
ATOM 1568 C C . GLN A 1 199 ? -2.453 -1.105 -5.652 1 95.38 199 GLN A C 1
ATOM 1570 O O . GLN A 1 199 ? -3.217 -1.522 -4.777 1 95.38 199 GLN A O 1
ATOM 1575 N N . ARG A 1 200 ? -2.781 -0.618 -6.832 1 94.12 200 ARG A N 1
ATOM 1576 C CA . ARG A 1 200 ? -4.18 -0.612 -7.258 1 94.12 200 ARG A CA 1
ATOM 1577 C C . ARG A 1 200 ? -4.676 -2.029 -7.523 1 94.12 200 ARG A C 1
ATOM 1579 O O . ARG A 1 200 ? -3.941 -2.857 -8.07 1 94.12 200 ARG A O 1
ATOM 1586 N N . MET A 1 201 ? -5.988 -2.223 -7.176 1 92.19 201 MET A N 1
ATOM 1587 C CA . MET A 1 201 ? -6.555 -3.551 -7.395 1 92.19 201 MET A CA 1
ATOM 1588 C C . MET A 1 201 ? -7.281 -3.619 -8.734 1 92.19 201 MET A C 1
ATOM 1590 O O . MET A 1 201 ? -7.762 -2.602 -9.234 1 92.19 201 MET A O 1
ATOM 1594 N N . MET B 1 1 ? -23.234 32.906 28.438 1 48.62 1 MET B N 1
ATOM 1595 C CA . MET B 1 1 ? -22.469 32.438 27.281 1 48.62 1 MET B CA 1
ATOM 1596 C C . MET B 1 1 ? -23.281 31.422 26.484 1 48.62 1 MET B C 1
ATOM 1598 O O . MET B 1 1 ? -23.828 30.469 27.047 1 48.62 1 MET B O 1
ATOM 1602 N N . SER B 1 2 ? -23.672 31.75 25.25 1 65.31 2 SER B N 1
ATOM 1603 C CA . SER B 1 2 ? -24.562 30.922 24.469 1 65.31 2 SER B CA 1
ATOM 1604 C C . SER B 1 2 ? -23.922 29.562 24.172 1 65.31 2 SER B C 1
ATOM 1606 O O . SER B 1 2 ? -22.719 29.391 24.297 1 65.31 2 SER B O 1
ATOM 1608 N N . ASN B 1 3 ? -24.875 28.609 24.094 1 75.12 3 ASN B N 1
ATOM 1609 C CA . ASN B 1 3 ? -24.453 27.25 23.766 1 75.12 3 ASN B CA 1
ATOM 1610 C C . ASN B 1 3 ? -23.422 27.234 22.656 1 75.12 3 ASN B C 1
ATOM 1612 O O . ASN B 1 3 ? -22.438 26.484 22.719 1 75.12 3 ASN B O 1
ATOM 1616 N N . VAL B 1 4 ? -23.516 28.172 21.828 1 81.44 4 VAL B N 1
ATOM 1617 C CA . VAL B 1 4 ? -22.594 28.25 20.688 1 81.44 4 VAL B CA 1
ATOM 1618 C C . VAL B 1 4 ? -21.25 28.812 21.141 1 81.44 4 VAL B C 1
ATOM 1620 O O . VAL B 1 4 ? -20.203 28.359 20.688 1 81.44 4 VAL B O 1
ATOM 1623 N N . ASP B 1 5 ? -21.234 29.781 22.109 1 82.25 5 ASP B N 1
ATOM 1624 C CA . ASP B 1 5 ? -19.984 30.359 22.609 1 82.25 5 ASP B CA 1
ATOM 1625 C C . ASP B 1 5 ? -19.141 29.297 23.328 1 82.25 5 ASP B C 1
ATOM 1627 O O . ASP B 1 5 ? -17.922 29.281 23.172 1 82.25 5 ASP B O 1
ATOM 1631 N N . GLU B 1 6 ? -19.75 28.547 24 1 80 6 GLU B N 1
ATOM 1632 C CA . GLU B 1 6 ? -19.062 27.438 24.656 1 80 6 GLU B CA 1
ATOM 1633 C C . GLU B 1 6 ? -18.469 26.484 23.641 1 80 6 GLU B C 1
ATOM 1635 O O . GLU B 1 6 ? -17.344 25.984 23.828 1 80 6 GLU B O 1
ATOM 1640 N N . GLN B 1 7 ? -19.219 26.234 22.625 1 80.94 7 GLN B N 1
ATOM 1641 C CA . GLN B 1 7 ? -18.75 25.344 21.578 1 80.94 7 GLN B CA 1
ATOM 1642 C C . GLN B 1 7 ? -17.562 25.938 20.828 1 80.94 7 GLN B C 1
ATOM 1644 O O . GLN B 1 7 ? -16.625 25.234 20.469 1 80.94 7 GLN B O 1
ATOM 1649 N N . ILE B 1 8 ? -17.641 27.25 20.656 1 82.75 8 ILE B N 1
ATOM 1650 C CA . ILE B 1 8 ? -16.531 27.938 20 1 82.75 8 ILE B CA 1
ATOM 1651 C C . ILE B 1 8 ? -15.289 27.875 20.891 1 82.75 8 ILE B C 1
ATOM 1653 O O . ILE B 1 8 ? -14.188 27.641 20.391 1 82.75 8 ILE B O 1
ATOM 1657 N N . SER B 1 9 ? -15.453 28.016 22.141 1 80.81 9 SER B N 1
ATOM 1658 C CA . SER B 1 9 ? -14.344 27.875 23.078 1 80.81 9 SER B CA 1
ATOM 1659 C C . SER B 1 9 ? -13.75 26.469 23.016 1 80.81 9 SER B C 1
ATOM 1661 O O . SER B 1 9 ? -12.523 26.297 23.062 1 80.81 9 SER B O 1
ATOM 1663 N N . GLU B 1 10 ? -14.594 25.516 22.906 1 78.62 10 GLU B N 1
ATOM 1664 C CA . GLU B 1 10 ? -14.148 24.141 22.766 1 78.62 10 GLU B CA 1
ATOM 1665 C C . GLU B 1 10 ? -13.375 23.938 21.469 1 78.62 10 GLU B C 1
ATOM 1667 O O . GLU B 1 10 ? -12.359 23.234 21.438 1 78.62 10 GLU B O 1
ATOM 1672 N N . LEU B 1 11 ? -13.891 24.531 20.453 1 79 11 LEU B N 1
ATOM 1673 C CA . LEU B 1 11 ? -13.188 24.453 19.188 1 79 11 LEU B CA 1
ATOM 1674 C C . LEU B 1 11 ? -11.812 25.094 19.281 1 79 11 LEU B C 1
ATOM 1676 O O . LEU B 1 11 ? -10.836 24.578 18.719 1 79 11 LEU B O 1
ATOM 1680 N N . LYS B 1 12 ? -11.695 26.156 19.984 1 77.81 12 LYS B N 1
ATOM 1681 C CA . LYS B 1 12 ? -10.406 26.812 20.172 1 77.81 12 LYS B CA 1
ATOM 1682 C C . LYS B 1 12 ? -9.445 25.938 20.969 1 77.81 12 LYS B C 1
ATOM 1684 O O . LYS B 1 12 ? -8.258 25.859 20.641 1 77.81 12 LYS B O 1
ATOM 1689 N N . LYS B 1 13 ? -9.945 25.297 21.844 1 75.44 13 LYS B N 1
ATOM 1690 C CA . LYS B 1 13 ? -9.133 24.359 22.609 1 75.44 13 LYS B CA 1
ATOM 1691 C C . LYS B 1 13 ? -8.656 23.203 21.75 1 75.44 13 LYS B C 1
ATOM 1693 O O . LYS B 1 13 ? -7.484 22.812 21.797 1 75.44 13 LYS B O 1
ATOM 1698 N N . LEU B 1 14 ? -9.578 22.734 20.953 1 67.5 14 LEU B N 1
ATOM 1699 C CA . LEU B 1 14 ? -9.281 21.578 20.109 1 67.5 14 LEU B CA 1
ATOM 1700 C C . LEU B 1 14 ? -8.266 21.938 19.031 1 67.5 14 LEU B C 1
ATOM 1702 O O . LEU B 1 14 ? -7.41 21.125 18.672 1 67.5 14 LEU B O 1
ATOM 1706 N N . THR B 1 15 ? -8.297 23.203 18.656 1 69.56 15 THR B N 1
ATOM 1707 C CA . THR B 1 15 ? -7.441 23.609 17.547 1 69.56 15 THR B CA 1
ATOM 1708 C C . THR B 1 15 ? -6.246 24.422 18.062 1 69.56 15 THR B C 1
ATOM 1710 O O . THR B 1 15 ? -5.441 24.906 17.266 1 69.56 15 THR B O 1
ATOM 1713 N N . LYS B 1 16 ? -6.16 24.484 19.281 1 70.06 16 LYS B N 1
ATOM 1714 C CA . LYS B 1 16 ? -5.105 25.234 19.969 1 70.06 16 LYS B CA 1
ATOM 1715 C C . LYS B 1 16 ? -4.98 26.641 19.406 1 70.06 16 LYS B C 1
ATOM 1717 O O . LYS B 1 16 ? -3.875 27.109 19.094 1 70.06 16 LYS B O 1
ATOM 1722 N N . THR B 1 17 ? -6.105 27.203 19.172 1 74.94 17 THR B N 1
ATOM 1723 C CA . THR B 1 17 ? -6.18 28.594 18.766 1 74.94 17 THR B CA 1
ATOM 1724 C C . THR B 1 17 ? -6.836 29.453 19.844 1 74.94 17 THR B C 1
ATOM 1726 O O . THR B 1 17 ? -7.574 28.922 20.688 1 74.94 17 THR B O 1
ATOM 1729 N N . SER B 1 18 ? -6.41 30.641 19.859 1 76.12 18 SER B N 1
ATOM 1730 C CA . SER B 1 18 ? -6.957 31.516 20.875 1 76.12 18 SER B CA 1
ATOM 1731 C C . SER B 1 18 ? -7.902 32.562 20.281 1 76.12 18 SER B C 1
ATOM 1733 O O . SER B 1 18 ? -8.914 32.906 20.891 1 76.12 18 SER B O 1
ATOM 1735 N N . LYS B 1 19 ? -7.605 33.031 19.141 1 82.12 19 LYS B N 1
ATOM 1736 C CA . LYS B 1 19 ? -8.422 34.062 18.531 1 82.12 19 LYS B CA 1
ATOM 1737 C C . LYS B 1 19 ? -9.336 33.5 17.453 1 82.12 19 LYS B C 1
ATOM 1739 O O . LYS B 1 19 ? -9.039 32.438 16.875 1 82.12 19 LYS B O 1
ATOM 1744 N N . ASN B 1 20 ? -10.453 34.125 17.297 1 81.12 20 ASN B N 1
ATOM 1745 C CA . ASN B 1 20 ? -11.398 33.688 16.281 1 81.12 20 ASN B CA 1
ATOM 1746 C C . ASN B 1 20 ? -10.766 33.688 14.891 1 81.12 20 ASN B C 1
ATOM 1748 O O . ASN B 1 20 ? -11.07 32.812 14.078 1 81.12 20 ASN B O 1
ATOM 1752 N N . THR B 1 21 ? -9.914 34.625 14.664 1 80.5 21 THR B N 1
ATOM 1753 C CA . THR B 1 21 ? -9.219 34.656 13.383 1 80.5 21 THR B CA 1
ATOM 1754 C C . THR B 1 21 ? -8.344 33.406 13.203 1 80.5 21 THR B C 1
ATOM 1756 O O . THR B 1 21 ? -8.32 32.812 12.117 1 80.5 21 THR B O 1
ATOM 1759 N N . ASP B 1 22 ? -7.703 33.062 14.258 1 77.44 22 ASP B N 1
ATOM 1760 C CA . ASP B 1 22 ? -6.863 31.859 14.219 1 77.44 22 ASP B CA 1
ATOM 1761 C C . ASP B 1 22 ? -7.707 30.594 14.102 1 77.44 22 ASP B C 1
ATOM 1763 O O . ASP B 1 22 ? -7.328 29.656 13.406 1 77.44 22 ASP B O 1
ATOM 1767 N N . LEU B 1 23 ? -8.742 30.609 14.82 1 78.44 23 LEU B N 1
ATOM 1768 C CA . LEU B 1 23 ? -9.656 29.484 14.766 1 78.44 23 LEU B CA 1
ATOM 1769 C C . LEU B 1 23 ? -10.195 29.281 13.352 1 78.44 23 LEU B C 1
ATOM 1771 O O . LEU B 1 23 ? -10.234 28.156 12.859 1 78.44 23 LEU B O 1
ATOM 1775 N N . SER B 1 24 ? -10.594 30.344 12.727 1 80.31 24 SER B N 1
ATOM 1776 C CA . SER B 1 24 ? -11.141 30.25 11.375 1 80.31 24 SER B CA 1
ATOM 1777 C C . SER B 1 24 ? -10.109 29.703 10.406 1 80.31 24 SER B C 1
ATOM 1779 O O . SER B 1 24 ? -10.438 28.875 9.547 1 80.31 24 SER B O 1
ATOM 1781 N N . LYS B 1 25 ? -8.938 30.094 10.594 1 74.19 25 LYS B N 1
ATOM 1782 C CA . LYS B 1 25 ? -7.852 29.578 9.758 1 74.19 25 LYS B CA 1
ATOM 1783 C C . LYS B 1 25 ? -7.637 28.094 9.984 1 74.19 25 LYS B C 1
ATOM 1785 O O . LYS B 1 25 ? -7.48 27.328 9.023 1 74.19 25 LYS B O 1
ATOM 1790 N N . ALA B 1 26 ? -7.613 27.766 11.133 1 69.81 26 ALA B N 1
ATOM 1791 C CA . ALA B 1 26 ? -7.402 26.359 11.5 1 69.81 26 ALA B CA 1
ATOM 1792 C C . ALA B 1 26 ? -8.508 25.484 10.93 1 69.81 26 ALA B C 1
ATOM 1794 O O . ALA B 1 26 ? -8.25 24.359 10.484 1 69.81 26 ALA B O 1
ATOM 1795 N N . LEU B 1 27 ? -9.633 26.016 10.867 1 74.31 27 LEU B N 1
ATOM 1796 C CA . LEU B 1 27 ? -10.797 25.234 10.469 1 74.31 27 LEU B CA 1
ATOM 1797 C C . LEU B 1 27 ? -11.086 25.422 8.977 1 74.31 27 LEU B C 1
ATOM 1799 O O . LEU B 1 27 ? -11.945 24.734 8.422 1 74.31 27 LEU B O 1
ATOM 1803 N N . GLY B 1 28 ? -10.344 26.312 8.344 1 72.56 28 GLY B N 1
ATOM 1804 C CA . GLY B 1 28 ? -10.516 26.562 6.918 1 72.56 28 GLY B CA 1
ATOM 1805 C C . GLY B 1 28 ? -11.82 27.266 6.586 1 72.56 28 GLY B C 1
ATOM 1806 O O . GLY B 1 28 ? -12.438 26.984 5.555 1 72.56 28 GLY B O 1
ATOM 1807 N N . VAL B 1 29 ? -12.203 28.016 7.488 1 78.38 29 VAL B N 1
ATOM 1808 C CA . VAL B 1 29 ? -13.422 28.797 7.242 1 78.38 29 VAL B CA 1
ATOM 1809 C C . VAL B 1 29 ? -13.125 30.281 7.359 1 78.38 29 VAL B C 1
ATOM 1811 O O . VAL B 1 29 ? -12.062 30.672 7.844 1 78.38 29 VAL B O 1
ATOM 1814 N N . SER B 1 30 ? -14.031 31.109 6.875 1 76.56 30 SER B N 1
ATOM 1815 C CA . SER B 1 30 ? -13.859 32.562 6.996 1 76.56 30 SER B CA 1
ATOM 1816 C C . SER B 1 30 ? -14.141 33.031 8.422 1 76.56 30 SER B C 1
ATOM 1818 O O . SER B 1 30 ? -14.93 32.406 9.141 1 76.56 30 SER B O 1
ATOM 1820 N N . PRO B 1 31 ? -13.453 34.062 8.789 1 81 31 PRO B N 1
ATOM 1821 C CA . PRO B 1 31 ? -13.766 34.625 10.109 1 81 31 PRO B CA 1
ATOM 1822 C C . PRO B 1 31 ? -15.242 34.969 10.273 1 81 31 PRO B C 1
ATOM 1824 O O . PRO B 1 31 ? -15.797 34.812 11.367 1 81 31 PRO B O 1
ATOM 1827 N N . SER B 1 32 ? -15.922 35.438 9.258 1 85.06 32 SER B N 1
ATOM 1828 C CA . SER B 1 32 ? -17.328 35.781 9.312 1 85.06 32 SER B CA 1
ATOM 1829 C C . SER B 1 32 ? -18.203 34.531 9.586 1 85.06 32 SER B C 1
ATOM 1831 O O . SER B 1 32 ? -19.281 34.656 10.156 1 85.06 32 SER B O 1
ATOM 1833 N N . THR B 1 33 ? -17.734 33.406 9.18 1 84.5 33 THR B N 1
ATOM 1834 C CA . THR B 1 33 ? -18.469 32.156 9.398 1 84.5 33 THR B CA 1
ATOM 1835 C C . THR B 1 33 ? -18.609 31.875 10.891 1 84.5 33 THR B C 1
ATOM 1837 O O . THR B 1 33 ? -19.641 31.375 11.336 1 84.5 33 THR B O 1
ATOM 1840 N N . ILE B 1 34 ? -17.578 32.25 11.586 1 85.25 34 ILE B N 1
ATOM 1841 C CA . ILE B 1 34 ? -17.641 32.031 13.031 1 85.25 34 ILE B CA 1
ATOM 1842 C C . ILE B 1 34 ? -18.734 32.875 13.641 1 85.25 34 ILE B C 1
ATOM 1844 O O . ILE B 1 34 ? -19.5 32.406 14.484 1 85.25 34 ILE B O 1
ATOM 1848 N 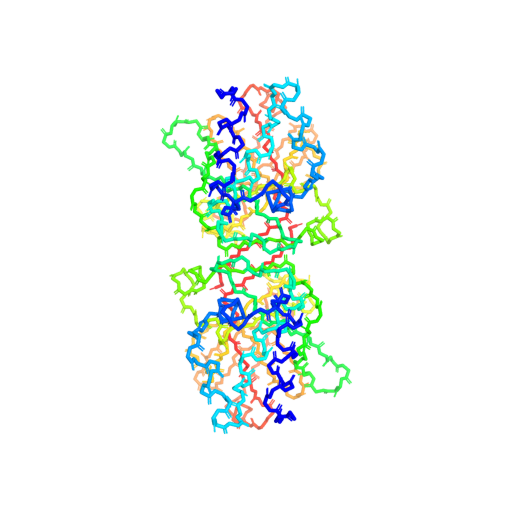N . GLN B 1 35 ? -18.875 34.094 13.141 1 83.75 35 GLN B N 1
ATOM 1849 C CA . GLN B 1 35 ? -19.922 34.969 13.602 1 83.75 35 GLN B CA 1
ATOM 1850 C C . GLN B 1 35 ? -21.297 34.438 13.227 1 83.75 35 GLN B C 1
ATOM 1852 O O . GLN B 1 35 ? -22.25 34.562 14 1 83.75 35 GLN B O 1
ATOM 1857 N N . THR B 1 36 ? -21.422 33.812 12.102 1 85 36 THR B N 1
ATOM 1858 C CA . THR B 1 36 ? -22.688 33.25 11.648 1 85 36 THR B CA 1
ATOM 1859 C C . THR B 1 36 ? -23.141 32.125 12.57 1 85 36 THR B C 1
ATOM 1861 O O . THR B 1 36 ? -24.344 31.984 12.828 1 85 36 THR B O 1
ATOM 1864 N N . TRP B 1 37 ? -22.172 31.328 13.008 1 85.88 37 TRP B N 1
ATOM 1865 C CA . TRP B 1 37 ? -22.531 30.266 13.945 1 85.88 37 TRP B CA 1
ATOM 1866 C C . TRP B 1 37 ? -23.203 30.844 15.188 1 85.88 37 TRP B C 1
ATOM 1868 O O . TRP B 1 37 ? -24.188 30.281 15.688 1 85.88 37 TRP B O 1
ATOM 1878 N N . ARG B 1 38 ? -22.688 31.938 15.625 1 82.94 38 ARG B N 1
ATOM 1879 C CA . ARG B 1 38 ? -23.234 32.594 16.797 1 82.94 38 ARG B CA 1
ATOM 1880 C C . ARG B 1 38 ? -24.656 33.094 16.547 1 82.94 38 ARG B C 1
ATOM 1882 O O . ARG B 1 38 ? -25.531 32.938 17.406 1 82.94 38 ARG B O 1
ATOM 1889 N N . THR B 1 39 ? -24.812 33.594 15.375 1 84.31 39 THR B N 1
ATOM 1890 C CA . THR B 1 39 ? -26.125 34.125 15.047 1 84.31 39 THR B CA 1
ATOM 1891 C C . THR B 1 39 ? -27.141 33.031 14.812 1 84.31 39 THR B C 1
ATOM 1893 O O . THR B 1 39 ? -28.297 33.125 15.234 1 84.31 39 THR B O 1
ATOM 1896 N N . ARG B 1 40 ? -26.688 31.938 14.273 1 81.62 40 ARG B N 1
ATOM 1897 C CA . ARG B 1 40 ? -27.578 30.812 13.961 1 81.62 40 ARG B CA 1
ATOM 1898 C C . ARG B 1 40 ? -27.781 29.922 15.18 1 81.62 40 ARG B C 1
ATOM 1900 O O . ARG B 1 40 ? -28.75 29.156 15.234 1 81.62 40 ARG B O 1
ATOM 1907 N N . GLY B 1 41 ? -26.922 30.062 16.016 1 80.44 41 GLY B N 1
ATOM 1908 C CA . GLY B 1 41 ? -27.031 29.312 17.25 1 80.44 41 GLY B CA 1
ATOM 1909 C C . GLY B 1 41 ? -26.625 27.859 17.094 1 80.44 41 GLY B C 1
ATOM 1910 O O . GLY B 1 41 ? -26.953 27.016 17.938 1 80.44 41 GLY B O 1
ATOM 1911 N N . LYS B 1 42 ? -25.984 27.547 15.969 1 80.06 42 LYS B N 1
ATOM 1912 C CA . LYS B 1 42 ? -25.578 26.156 15.75 1 80.06 42 LYS B CA 1
ATOM 1913 C C . LYS B 1 42 ? -24.297 26.078 14.945 1 80.06 42 LYS B C 1
ATOM 1915 O O . LYS B 1 42 ? -24.094 26.828 13.992 1 80.06 42 LYS B O 1
ATOM 1920 N N . ILE B 1 43 ? -23.391 25.188 15.383 1 80.06 43 ILE B N 1
ATOM 1921 C CA . ILE B 1 43 ? -22.172 24.859 14.648 1 80.06 43 ILE B CA 1
ATOM 1922 C C . ILE B 1 43 ? -22.359 23.562 13.883 1 80.06 43 ILE B C 1
ATOM 1924 O O . ILE B 1 43 ? -22.812 22.562 14.453 1 80.06 43 ILE B O 1
ATOM 1928 N N . PRO B 1 44 ? -22.094 23.656 12.562 1 76.69 44 PRO B N 1
ATOM 1929 C CA . PRO B 1 44 ? -22.203 22.406 11.797 1 76.69 44 PRO B CA 1
ATOM 1930 C C . PRO B 1 44 ? -21.344 21.281 12.383 1 76.69 44 PRO B C 1
ATOM 1932 O O . PRO B 1 44 ? -20.25 21.531 12.875 1 76.69 44 PRO B O 1
ATOM 1935 N N . GLU B 1 45 ? -21.797 20.125 12.281 1 68.75 45 GLU B N 1
ATOM 1936 C CA . GLU B 1 45 ? -21.141 18.969 12.859 1 68.75 45 GLU B CA 1
ATOM 1937 C C . GLU B 1 45 ? -19.797 18.703 12.203 1 68.75 45 GLU B C 1
ATOM 1939 O O . GLU B 1 45 ? -18.844 18.266 12.859 1 68.75 45 GLU B O 1
ATOM 1944 N N . ASP B 1 46 ? -19.734 19.094 10.992 1 70.06 46 ASP B N 1
ATOM 1945 C CA . ASP B 1 46 ? -18.484 18.828 10.273 1 70.06 46 ASP B CA 1
ATOM 1946 C C . ASP B 1 46 ? -17.344 19.688 10.828 1 70.06 46 ASP B C 1
ATOM 1948 O O . ASP B 1 46 ? -16.188 19.281 10.766 1 70.06 46 ASP B O 1
ATOM 1952 N N . ILE B 1 47 ? -17.688 20.781 11.43 1 72.94 47 ILE B N 1
ATOM 1953 C CA . ILE B 1 47 ? -16.672 21.656 11.977 1 72.94 47 ILE B CA 1
ATOM 1954 C C . ILE B 1 47 ? -16.078 21.047 13.242 1 72.94 47 ILE B C 1
ATOM 1956 O O . ILE B 1 47 ? -14.859 21.078 13.445 1 72.94 47 ILE B O 1
ATOM 1960 N N . PHE B 1 48 ? -16.891 20.531 14.047 1 66.31 48 PHE B N 1
ATOM 1961 C CA . PHE B 1 48 ? -16.375 19.859 15.242 1 66.31 48 PHE B CA 1
ATOM 1962 C C . PHE B 1 48 ? -15.531 18.656 14.867 1 66.31 48 PHE B C 1
ATOM 1964 O O . PHE B 1 48 ? -14.5 18.406 15.492 1 66.31 48 PHE B O 1
ATOM 1971 N N . LEU B 1 49 ? -15.938 18.031 13.898 1 60.88 49 LEU B N 1
ATOM 1972 C CA . LEU B 1 49 ? -15.148 16.891 13.438 1 60.88 49 LEU B CA 1
ATOM 1973 C C . LEU B 1 49 ? -13.773 17.344 12.945 1 60.88 49 LEU B C 1
ATOM 1975 O O . LEU B 1 49 ? -12.766 16.703 13.242 1 60.88 49 LEU B O 1
ATOM 1979 N N . LYS B 1 50 ? -13.828 18.453 12.25 1 62.72 50 LYS B N 1
ATOM 1980 C CA . LYS B 1 50 ? -12.57 19.031 11.789 1 62.72 50 LYS B CA 1
ATOM 1981 C C . LYS B 1 50 ? -11.695 19.469 12.969 1 62.72 50 LYS B C 1
ATOM 1983 O O . LYS B 1 50 ? -10.492 19.219 12.977 1 62.72 50 LYS B O 1
ATOM 1988 N N . ALA B 1 51 ? -12.289 20.047 13.977 1 63.5 51 ALA B N 1
ATOM 1989 C CA . ALA B 1 51 ? -11.562 20.516 15.148 1 63.5 51 ALA B CA 1
ATOM 1990 C C . ALA B 1 51 ? -11.023 19.359 15.977 1 63.5 51 ALA B C 1
ATOM 1992 O O . ALA B 1 51 ? -9.898 19.422 16.484 1 63.5 51 ALA B O 1
ATOM 1993 N N . GLN B 1 52 ? -11.797 18.438 16.125 1 58.66 52 GLN B N 1
ATOM 1994 C CA . GLN B 1 52 ? -11.359 17.234 16.844 1 58.66 52 GLN B CA 1
ATOM 1995 C C . GLN B 1 52 ? -10.211 16.547 16.125 1 58.66 52 GLN B C 1
ATOM 1997 O O . GLN B 1 52 ? -9.281 16.047 16.766 1 58.66 52 GLN B O 1
ATOM 2002 N N . GLN B 1 53 ? -10.43 16.516 14.891 1 55.22 53 GLN B N 1
ATOM 2003 C CA . GLN B 1 53 ? -9.32 15.992 14.094 1 55.22 53 GLN B CA 1
ATOM 2004 C C . GLN B 1 53 ? -8.055 16.828 14.305 1 55.22 53 GLN B C 1
ATOM 2006 O O . GLN B 1 53 ? -6.957 16.266 14.406 1 55.22 53 GLN B O 1
ATOM 2011 N N . ILE B 1 54 ? -8.266 18.109 14.242 1 53.25 54 ILE B N 1
ATOM 2012 C CA . ILE B 1 54 ? -7.148 19.016 14.516 1 53.25 54 ILE B CA 1
ATOM 2013 C C . ILE B 1 54 ? -6.605 18.75 15.922 1 53.25 54 ILE B C 1
ATOM 2015 O O . ILE B 1 54 ? -5.391 18.719 16.125 1 53.25 54 ILE B O 1
ATOM 2019 N N . PHE B 1 55 ? -7.574 18.703 16.812 1 49.47 55 PHE B N 1
ATOM 2020 C CA . PHE B 1 55 ? -7.215 18.484 18.203 1 49.47 55 PHE B CA 1
ATOM 2021 C C . PHE B 1 55 ? -6.504 17.156 18.375 1 49.47 55 PHE B C 1
ATOM 2023 O O . PHE B 1 55 ? -5.492 17.062 19.078 1 49.47 55 PHE B O 1
ATOM 2030 N N . LYS B 1 56 ? -7.328 16.281 18 1 46.62 56 LYS B N 1
ATOM 2031 C CA . LYS B 1 56 ? -6.789 14.93 18.109 1 46.62 56 LYS B CA 1
ATOM 2032 C C . LYS B 1 56 ? -5.52 14.773 17.266 1 46.62 56 LYS B C 1
ATOM 2034 O O . LYS B 1 56 ? -4.598 14.055 17.656 1 46.62 56 LYS B O 1
ATOM 2039 N N . THR B 1 57 ? -5.906 15.203 16.094 1 44.91 57 THR B N 1
ATOM 2040 C CA . THR B 1 57 ? -4.719 15.156 15.258 1 44.91 57 THR B CA 1
ATOM 2041 C C . THR B 1 57 ? -3.744 16.266 15.633 1 44.91 57 THR B C 1
ATOM 2043 O O . THR B 1 57 ? -3.945 17.422 15.266 1 44.91 57 THR B O 1
ATOM 2046 N N . GLY B 1 58 ? -3.938 17 16.656 1 42.38 58 GLY B N 1
ATOM 2047 C CA . GLY B 1 58 ? -2.701 17.734 16.828 1 42.38 58 GLY B CA 1
ATOM 2048 C C . GLY B 1 58 ? -1.697 17.484 15.719 1 42.38 58 GLY B C 1
ATOM 2049 O O . GLY B 1 58 ? -0.653 18.141 15.656 1 42.38 58 GLY B O 1
ATOM 2050 N N . SER B 1 59 ? -1.811 16.281 15.258 1 44.38 59 SER B N 1
ATOM 2051 C CA . SER B 1 59 ? -1.068 15.773 14.109 1 44.38 59 SER B CA 1
ATOM 2052 C C . SER B 1 59 ? -1.698 16.219 12.797 1 44.38 59 SER B C 1
ATOM 2054 O O . SER B 1 59 ? -2.826 15.844 12.477 1 44.38 59 SER B O 1
ATOM 2056 N N . LEU B 1 60 ? -1.777 17.469 12.547 1 46.47 60 LEU B N 1
ATOM 2057 C CA . LEU B 1 60 ? -2.252 18.141 11.336 1 46.47 60 LEU B CA 1
ATOM 2058 C C . LEU B 1 60 ? -2.041 17.25 10.109 1 46.47 60 LEU B C 1
ATOM 2060 O O . LEU B 1 60 ? -0.933 16.766 9.875 1 46.47 60 LEU B O 1
ATOM 2064 N N . THR B 1 61 ? -3.127 16.484 9.742 1 53.25 61 THR B N 1
ATOM 2065 C CA . THR B 1 61 ? -2.994 15.977 8.383 1 53.25 61 THR B CA 1
ATOM 2066 C C . THR B 1 61 ? -2.369 17.031 7.473 1 53.25 61 THR B C 1
ATOM 2068 O O . THR B 1 61 ? -2.801 18.188 7.469 1 53.25 61 THR B O 1
ATOM 2071 N N . PRO B 1 62 ? -1.201 16.688 7.086 1 57.19 62 PRO B N 1
ATOM 2072 C CA . PRO B 1 62 ? -0.582 17.656 6.188 1 57.19 62 PRO B CA 1
ATOM 2073 C C . PRO B 1 62 ? -1.554 18.203 5.137 1 57.19 62 PRO B C 1
ATOM 2075 O O . PRO B 1 62 ? -2.529 17.531 4.797 1 57.19 62 PRO B O 1
ATOM 2078 N N . LYS B 1 63 ? -1.509 19.406 4.93 1 63.28 63 LYS B N 1
ATOM 2079 C CA . LYS B 1 63 ? -2.324 19.984 3.867 1 63.28 63 LYS B CA 1
ATOM 2080 C C . LYS B 1 63 ? -2.328 19.109 2.625 1 63.28 63 LYS B C 1
ATOM 2082 O O . LYS B 1 63 ? -1.279 18.609 2.209 1 63.28 63 LYS B O 1
ATOM 2087 N N . GLY B 1 64 ? -3.496 18.75 2.143 1 74.44 64 GLY B N 1
ATOM 2088 C CA . GLY B 1 64 ? -3.643 17.984 0.919 1 74.44 64 GLY B CA 1
ATOM 2089 C C . GLY B 1 64 ? -3.793 16.484 1.168 1 74.44 64 GLY B C 1
ATOM 2090 O O . GLY B 1 64 ? -4.004 15.719 0.231 1 74.44 64 GLY B O 1
ATOM 2091 N N . TYR B 1 65 ? -3.631 16.188 2.424 1 80.19 65 TYR B N 1
ATOM 2092 C CA . TYR B 1 65 ? -3.785 14.766 2.748 1 80.19 65 TYR B CA 1
ATOM 2093 C C . TYR B 1 65 ? -5.109 14.516 3.455 1 80.19 65 TYR B C 1
ATOM 2095 O O . TYR B 1 65 ? -5.672 15.414 4.078 1 80.19 65 TYR B O 1
ATOM 2103 N N . VAL B 1 66 ? -5.578 13.281 3.262 1 81 66 VAL B N 1
ATOM 2104 C CA . VAL B 1 66 ? -6.852 12.867 3.84 1 81 66 VAL B CA 1
ATOM 2105 C C . VAL B 1 66 ? -6.641 11.641 4.727 1 81 66 VAL B C 1
ATOM 2107 O O . VAL B 1 66 ? -5.973 10.688 4.328 1 81 66 VAL B O 1
ATOM 2110 N N . GLU B 1 67 ? -7.062 11.758 5.918 1 79.38 67 GLU B N 1
ATOM 2111 C CA . GLU B 1 67 ? -7.121 10.578 6.777 1 79.38 67 GLU B CA 1
ATOM 2112 C C . GLU B 1 67 ? -8.383 9.766 6.508 1 79.38 67 GLU B C 1
ATOM 2114 O O . GLU B 1 67 ? -9.5 10.258 6.691 1 79.38 67 GLU B O 1
ATOM 2119 N N . LEU B 1 68 ? -8.227 8.617 6.125 1 87.44 68 LEU B N 1
ATOM 2120 C CA . LEU B 1 68 ? -9.367 7.75 5.844 1 87.44 68 LEU B CA 1
ATOM 2121 C C . LEU B 1 68 ? -9.82 7.02 7.105 1 87.44 68 LEU B C 1
ATOM 2123 O O . LEU B 1 68 ? -9 6.695 7.969 1 87.44 68 LEU B O 1
ATOM 2127 N N . LYS B 1 69 ? -11.086 6.77 7.18 1 87.38 69 LYS B N 1
ATOM 2128 C CA . LYS B 1 69 ? -11.609 5.969 8.281 1 87.38 69 LYS B CA 1
ATOM 2129 C C . LYS B 1 69 ? -11.078 4.539 8.227 1 87.38 69 LYS B C 1
ATOM 2131 O O . LYS B 1 69 ? -10.891 3.984 7.137 1 87.38 69 LYS B O 1
ATOM 2136 N N . PHE B 1 70 ? -10.789 4.035 9.383 1 89.69 70 PHE B N 1
ATOM 2137 C CA . PHE B 1 70 ? -10.32 2.66 9.5 1 89.69 70 PHE B CA 1
ATOM 2138 C C . PHE B 1 70 ? -11.359 1.799 10.219 1 89.69 70 PHE B C 1
ATOM 2140 O O . PHE B 1 70 ? -11.781 2.123 11.328 1 89.69 70 PHE B O 1
ATOM 2147 N N . TYR B 1 71 ? -11.766 0.778 9.539 1 89.12 71 TYR B N 1
ATOM 2148 C CA . TYR B 1 71 ? -12.742 -0.143 10.117 1 89.12 71 TYR B CA 1
ATOM 2149 C C . TYR B 1 71 ? -12.102 -1.492 10.422 1 89.12 71 TYR B C 1
ATOM 2151 O O . TYR B 1 71 ? -11.273 -1.98 9.656 1 89.12 71 TYR B O 1
ATOM 2159 N N . ASP B 1 72 ? -12.453 -2.068 11.547 1 86.56 72 ASP B N 1
ATOM 2160 C CA . ASP B 1 72 ? -12.078 -3.438 11.891 1 86.56 72 ASP B CA 1
ATOM 2161 C C . ASP B 1 72 ? -13.289 -4.371 11.82 1 86.56 72 ASP B C 1
ATOM 2163 O O . ASP B 1 72 ? -14.43 -3.912 11.844 1 86.56 72 ASP B O 1
ATOM 2167 N N . VAL B 1 73 ? -12.922 -5.633 11.555 1 76.31 73 VAL B N 1
ATOM 2168 C CA . VAL B 1 73 ? -13.984 -6.633 11.492 1 76.31 73 VAL B CA 1
ATOM 2169 C C . VAL B 1 73 ? -14.219 -7.223 12.875 1 76.31 73 VAL B C 1
ATOM 2171 O O . VAL B 1 73 ? -13.281 -7.684 13.531 1 76.31 73 VAL B O 1
ATOM 2174 N N . GLU B 1 74 ? -15.289 -6.93 13.492 1 66.25 74 GLU B N 1
ATOM 2175 C CA . GLU B 1 74 ? -15.656 -7.57 14.758 1 66.25 74 GLU B CA 1
ATOM 2176 C C . GLU B 1 74 ? -16.484 -8.828 14.523 1 66.25 74 GLU B C 1
ATOM 2178 O O . GLU B 1 74 ? -17.562 -8.766 13.93 1 66.25 74 GLU B O 1
ATOM 2183 N N . VAL B 1 75 ? -15.758 -9.992 14.547 1 52.72 75 VAL B N 1
ATOM 2184 C CA . VAL B 1 75 ? -16.438 -11.273 14.398 1 52.72 75 VAL B CA 1
ATOM 2185 C C . VAL B 1 75 ? -17.328 -11.539 15.609 1 52.72 75 VAL B C 1
ATOM 2187 O O . VAL B 1 75 ? -18.359 -12.188 15.492 1 52.72 75 VAL B O 1
ATOM 2190 N N . SER B 1 76 ? -16.844 -11.164 16.766 1 45.78 76 SER B N 1
ATOM 2191 C CA . SER B 1 76 ? -17.562 -11.602 17.953 1 45.78 76 SER B CA 1
ATOM 2192 C C . SER B 1 76 ? -19.016 -11.141 17.938 1 45.78 76 SER B C 1
ATOM 2194 O O . SER B 1 76 ? -19.797 -11.531 18.797 1 45.78 76 SER B O 1
ATOM 2196 N N . ALA B 1 77 ? -19.297 -10.078 17.453 1 45 77 AL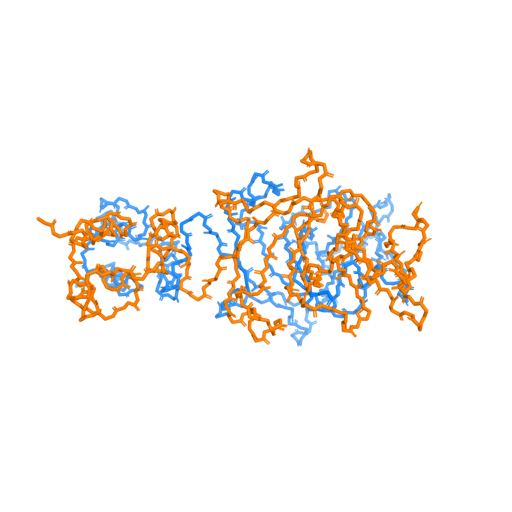A B N 1
ATOM 2197 C CA . ALA B 1 77 ? -20.703 -9.719 17.656 1 45 77 ALA B CA 1
ATOM 2198 C C . ALA B 1 77 ? -21.625 -10.578 16.797 1 45 77 ALA B C 1
ATOM 2200 O O . ALA B 1 77 ? -22.812 -10.281 16.656 1 45 77 ALA B O 1
ATOM 2201 N N . GLY B 1 78 ? -21.141 -11.711 16.359 1 45.97 78 GLY B N 1
ATOM 2202 C CA . GLY B 1 78 ? -21.984 -12.703 15.703 1 45.97 78 GLY B CA 1
ATOM 2203 C C . GLY B 1 78 ? -22.297 -12.367 14.258 1 45.97 78 GLY B C 1
ATOM 2204 O O . GLY B 1 78 ? -22.844 -13.195 13.523 1 45.97 78 GLY B O 1
ATOM 2205 N N . HIS B 1 79 ? -22.203 -11.031 13.953 1 56.5 79 HIS B N 1
ATOM 2206 C CA . HIS B 1 79 ? -22.781 -10.711 12.656 1 56.5 79 HIS B CA 1
ATOM 2207 C C . HIS B 1 79 ? -21.734 -10.109 11.727 1 56.5 79 HIS B C 1
ATOM 2209 O O . HIS B 1 79 ? -22.062 -9.648 10.633 1 56.5 79 HIS B O 1
ATOM 2215 N N . GLY B 1 80 ? -20.438 -10.305 11.914 1 64.31 80 GLY B N 1
ATOM 2216 C CA . GLY B 1 80 ? -19.453 -9.711 11.016 1 64.31 80 GLY B CA 1
ATOM 2217 C C . GLY B 1 80 ? -19.672 -8.234 10.781 1 64.31 80 GLY B C 1
ATOM 2218 O O . GLY B 1 80 ? -20.094 -7.824 9.695 1 64.31 80 GLY B O 1
ATOM 2219 N N . ALA B 1 81 ? -19.594 -7.348 11.828 1 73.31 81 ALA B N 1
ATOM 2220 C CA . ALA B 1 81 ? -19.844 -5.914 11.703 1 73.31 81 ALA B CA 1
ATOM 2221 C C . ALA B 1 81 ? -18.531 -5.145 11.547 1 73.31 81 ALA B C 1
ATOM 2223 O O . ALA B 1 81 ? -17.5 -5.559 12.062 1 73.31 81 ALA B O 1
ATOM 2224 N N . LEU B 1 82 ? -18.656 -4.121 10.641 1 81.06 82 LEU B N 1
ATOM 2225 C CA . LEU B 1 82 ? -17.578 -3.156 10.547 1 81.06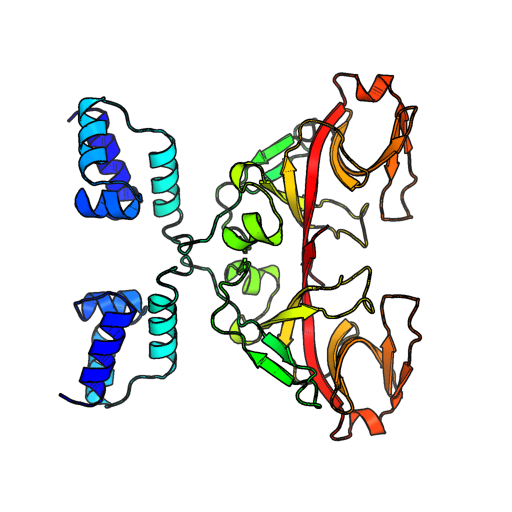 82 LEU B CA 1
ATOM 2226 C C . LEU B 1 82 ? -17.656 -2.133 11.68 1 81.06 82 LEU B C 1
ATOM 2228 O O . LEU B 1 82 ? -18.703 -1.522 11.891 1 81.06 82 LEU B O 1
ATOM 2232 N N . VAL B 1 83 ? -16.578 -2.045 12.438 1 80.62 83 VAL B N 1
ATOM 2233 C CA . VAL B 1 83 ? -16.516 -1.067 13.523 1 80.62 83 VAL B CA 1
ATOM 2234 C C . VAL B 1 83 ? -15.398 -0.067 13.25 1 80.62 83 VAL B C 1
ATOM 2236 O O . VAL B 1 83 ? -14.258 -0.459 12.992 1 80.62 83 VAL B O 1
ATOM 2239 N N . GLU B 1 84 ? -15.852 1.162 13.25 1 81.44 84 GLU B N 1
ATOM 2240 C CA . GLU B 1 84 ? -14.844 2.195 13.016 1 81.44 84 GLU B CA 1
ATOM 2241 C C . GLU B 1 84 ? -13.852 2.279 14.172 1 81.44 84 GLU B C 1
ATOM 2243 O O . GLU B 1 84 ? -14.25 2.279 15.336 1 81.44 84 GLU B O 1
ATOM 2248 N N . LYS B 1 85 ? -12.57 2.262 13.766 1 77.19 85 LYS B N 1
ATOM 2249 C CA . LYS B 1 85 ? -11.516 2.445 14.766 1 77.19 85 LYS B CA 1
ATOM 2250 C C . LYS B 1 85 ? -11.016 3.887 14.773 1 77.19 85 LYS B C 1
ATOM 2252 O O . LYS B 1 85 ? -10.594 4.41 13.742 1 77.19 85 LYS B O 1
ATOM 2257 N N . GLU B 1 86 ? -11.391 4.742 15.672 1 59.31 86 GLU B N 1
ATOM 2258 C CA . GLU B 1 86 ? -11.031 6.16 15.734 1 59.31 86 GLU B CA 1
ATOM 2259 C C . GLU B 1 86 ? -9.555 6.344 16.062 1 59.31 86 GLU B C 1
ATOM 2261 O O . GLU B 1 86 ? -8.891 7.223 15.508 1 59.31 86 GLU B O 1
ATOM 2266 N N . GLU B 1 87 ? -9.055 5.879 17.172 1 52.31 87 GLU B N 1
ATOM 2267 C CA . GLU B 1 87 ? -7.844 6.348 17.844 1 52.31 87 GLU B CA 1
ATOM 2268 C C . GLU B 1 87 ? -6.59 5.863 17.125 1 52.31 87 GLU B C 1
ATOM 2270 O O . GLU B 1 87 ? -5.48 6.293 17.438 1 52.31 87 GLU B O 1
ATOM 2275 N N . GLU B 1 88 ? -6.668 4.98 16.25 1 50.78 88 GLU B N 1
ATOM 2276 C CA . GLU B 1 88 ? -5.363 4.441 15.883 1 50.78 88 GLU B CA 1
ATOM 2277 C C . GLU B 1 88 ? -4.77 5.203 14.703 1 50.78 88 GLU B C 1
ATOM 2279 O O . GLU B 1 88 ? -5.438 5.41 13.688 1 50.78 88 GLU B O 1
ATOM 2284 N N . SER B 1 89 ? -3.877 6.23 15.141 1 55.03 89 SER B N 1
ATOM 2285 C CA . SER B 1 89 ? -3.096 6.832 14.062 1 55.03 89 SER B CA 1
ATOM 2286 C C . SER B 1 89 ? -2.924 5.867 12.898 1 55.03 89 SER B C 1
ATOM 2288 O O . SER B 1 89 ? -2.432 4.75 13.07 1 55.03 89 SER B O 1
ATOM 2290 N N . ASN B 1 90 ? -3.527 6.266 11.734 1 68.31 90 ASN B N 1
ATOM 2291 C CA . ASN B 1 90 ? -3.438 5.402 10.555 1 68.31 90 ASN B CA 1
ATOM 2292 C C . ASN B 1 90 ? -1.987 5.168 10.148 1 68.31 90 ASN B C 1
ATOM 2294 O O . ASN B 1 90 ? -1.133 6.031 10.336 1 68.31 90 ASN B O 1
ATOM 2298 N N . ALA B 1 91 ? -1.648 3.967 10.047 1 78.31 91 ALA B N 1
ATOM 2299 C CA . ALA B 1 91 ? -0.334 3.596 9.523 1 78.31 91 ALA B CA 1
ATOM 2300 C C . ALA B 1 91 ? 0.075 4.504 8.367 1 78.31 91 ALA B C 1
ATOM 2302 O O . ALA B 1 91 ? 1.256 4.824 8.211 1 78.31 91 ALA B O 1
ATOM 2303 N N . MET B 1 92 ? -0.984 5.016 7.711 1 85.25 92 MET B N 1
ATOM 2304 C CA . MET B 1 92 ? -0.7 5.816 6.523 1 85.25 92 MET B CA 1
ATOM 2305 C C . MET B 1 92 ? -1.836 6.797 6.246 1 85.25 92 MET B C 1
ATOM 2307 O O . MET B 1 92 ? -2.973 6.57 6.664 1 85.25 92 MET B O 1
ATOM 2311 N N . VAL B 1 93 ? -1.504 7.891 5.574 1 84.94 93 VAL B N 1
ATOM 2312 C CA . VAL B 1 93 ? -2.465 8.859 5.055 1 84.94 93 VAL B CA 1
ATOM 2313 C C . VAL B 1 93 ? -2.207 9.094 3.568 1 84.94 93 VAL B C 1
ATOM 2315 O O . VAL B 1 93 ? -1.088 8.906 3.086 1 84.94 93 VAL B O 1
ATOM 2318 N N . PHE B 1 94 ? -3.258 9.477 2.891 1 87.88 94 PHE B N 1
ATOM 2319 C CA . PHE B 1 94 ? -3.182 9.594 1.439 1 87.88 94 PHE B CA 1
ATOM 2320 C C . PHE B 1 94 ? -3.402 11.031 1.002 1 87.88 94 PHE B C 1
ATOM 2322 O O . PHE B 1 94 ? -4.191 11.758 1.61 1 87.88 94 PHE B O 1
ATOM 2329 N N . SER B 1 95 ? -2.693 11.336 -0.04 1 85.56 95 SER B N 1
ATOM 2330 C CA . SER B 1 95 ? -3 12.641 -0.619 1 85.56 95 SER B CA 1
ATOM 2331 C C . SER B 1 95 ? -4.352 12.633 -1.324 1 85.56 95 SER B C 1
ATOM 2333 O O . SER B 1 95 ? -4.715 11.641 -1.963 1 85.56 95 SER B O 1
ATOM 2335 N N . GLU B 1 96 ? -4.992 13.664 -1.183 1 86.12 96 GLU B N 1
ATOM 2336 C CA . GLU B 1 96 ? -6.277 13.781 -1.865 1 86.12 96 GLU B CA 1
ATOM 2337 C C . GLU B 1 96 ? -6.113 13.656 -3.377 1 86.12 96 GLU B C 1
ATOM 2339 O O . GLU B 1 96 ? -6.957 13.055 -4.051 1 86.12 96 GLU B O 1
ATOM 2344 N N . LYS B 1 97 ? -5.105 14.242 -3.844 1 84.31 97 LYS B N 1
ATOM 2345 C CA . LYS B 1 97 ? -4.812 14.164 -5.273 1 84.31 97 LYS B CA 1
ATOM 2346 C C . LYS B 1 97 ? -4.695 12.711 -5.73 1 84.31 97 LYS B C 1
ATOM 2348 O O . LYS B 1 97 ? -5.258 12.336 -6.762 1 84.31 97 LYS B O 1
ATOM 2353 N N . PHE B 1 98 ? -4.051 11.969 -4.969 1 87.69 98 PHE B N 1
ATOM 2354 C CA . PHE B 1 98 ? -3.881 10.562 -5.297 1 87.69 98 PHE B CA 1
ATOM 2355 C C . PHE B 1 98 ? -5.227 9.844 -5.324 1 87.69 98 PHE B C 1
ATOM 2357 O O . PHE B 1 98 ? -5.527 9.109 -6.266 1 87.69 98 PHE B O 1
ATOM 2364 N N . LEU B 1 99 ? -6.023 10.055 -4.371 1 92.25 99 LEU B N 1
ATOM 2365 C CA . LEU B 1 99 ? -7.312 9.375 -4.258 1 92.25 99 LEU B CA 1
ATOM 2366 C C . LEU B 1 99 ? -8.242 9.789 -5.391 1 92.25 99 LEU B C 1
ATOM 2368 O O . LEU B 1 99 ? -8.875 8.938 -6.023 1 92.25 99 LEU B O 1
ATOM 2372 N N . ARG B 1 100 ? -8.211 11.062 -5.746 1 91.38 100 ARG B N 1
ATOM 2373 C CA . ARG B 1 100 ? -9.164 11.586 -6.715 1 91.38 100 ARG B CA 1
ATOM 2374 C C . ARG B 1 100 ? -8.656 11.414 -8.141 1 91.38 100 ARG B C 1
ATOM 2376 O O . ARG B 1 100 ? -9.414 11.039 -9.039 1 91.38 100 ARG B O 1
ATOM 2383 N N . GLN B 1 101 ? -7.41 11.664 -8.344 1 89.75 101 GLN B N 1
ATOM 2384 C CA . GLN B 1 101 ? -6.902 11.727 -9.711 1 89.75 101 GLN B CA 1
ATOM 2385 C C . GLN B 1 101 ? -6.277 10.391 -10.125 1 89.75 101 GLN B C 1
ATOM 2387 O O . GLN B 1 101 ? -6.48 9.93 -11.25 1 89.75 101 GLN B O 1
ATOM 2392 N N . ASP B 1 102 ? -5.566 9.805 -9.234 1 88.44 102 ASP B N 1
ATOM 2393 C CA . ASP B 1 102 ? -4.879 8.57 -9.602 1 88.44 102 ASP B CA 1
ATOM 2394 C C . ASP B 1 102 ? -5.785 7.359 -9.422 1 88.44 102 ASP B C 1
ATOM 2396 O O . ASP B 1 102 ? -5.859 6.492 -10.289 1 88.44 102 ASP B O 1
ATOM 2400 N N . LEU B 1 103 ? -6.488 7.281 -8.312 1 91.62 103 LEU B N 1
ATOM 2401 C CA . LEU B 1 103 ? -7.379 6.152 -8.07 1 91.62 103 LEU B CA 1
ATOM 2402 C C . LEU B 1 103 ? -8.773 6.43 -8.625 1 91.62 103 LEU B C 1
ATOM 2404 O O . LEU B 1 103 ? -9.477 5.508 -9.047 1 91.62 103 LEU B O 1
ATOM 2408 N N . GLY B 1 104 ? -9.164 7.723 -8.508 1 93.44 104 GLY B N 1
ATOM 2409 C CA . GLY B 1 104 ? -10.422 8.117 -9.109 1 93.44 104 GLY B CA 1
ATOM 2410 C C . GLY B 1 104 ? -11.609 7.945 -8.18 1 93.44 104 GLY B C 1
ATOM 2411 O O . GLY B 1 104 ? -12.727 7.699 -8.625 1 93.44 104 GLY B O 1
ATOM 2412 N N . TYR B 1 105 ? -11.391 8.016 -6.906 1 93.69 105 TYR B N 1
ATOM 2413 C CA . TYR B 1 105 ? -12.484 7.789 -5.965 1 93.69 105 TYR B CA 1
ATOM 2414 C C . TYR B 1 105 ? -12.672 8.992 -5.051 1 93.69 105 TYR B C 1
ATOM 2416 O O . TYR B 1 105 ? -11.734 9.75 -4.809 1 93.69 105 TYR B O 1
ATOM 2424 N N . ASN B 1 106 ? -13.883 9.156 -4.566 1 92.62 106 ASN B N 1
ATOM 2425 C CA . ASN B 1 106 ? -14.211 10.156 -3.559 1 92.62 106 ASN B CA 1
ATOM 2426 C C . ASN B 1 106 ? -13.773 9.711 -2.164 1 92.62 106 ASN B C 1
ATOM 2428 O O . ASN B 1 106 ? -14.242 8.695 -1.659 1 92.62 106 ASN B O 1
ATOM 2432 N N . PRO B 1 107 ? -12.898 10.492 -1.543 1 90.31 107 PRO B N 1
ATOM 2433 C CA . PRO B 1 107 ? -12.391 10.094 -0.227 1 90.31 107 PRO B CA 1
ATOM 2434 C C . PRO B 1 107 ? -13.508 9.836 0.782 1 90.31 107 PRO B C 1
ATOM 2436 O O . PRO B 1 107 ? -13.32 9.07 1.732 1 90.31 107 PRO B O 1
ATOM 2439 N N . ASN B 1 108 ? -14.664 10.391 0.598 1 89.31 108 ASN B N 1
ATOM 2440 C CA . ASN B 1 108 ? -15.781 10.211 1.522 1 89.31 108 ASN B CA 1
ATOM 2441 C C . ASN B 1 108 ? -16.438 8.836 1.352 1 89.31 108 ASN B C 1
ATOM 2443 O O . ASN B 1 108 ? -17.219 8.406 2.203 1 89.31 108 ASN B O 1
ATOM 2447 N N . ASN B 1 109 ? -16.078 8.195 0.271 1 93.56 109 ASN B N 1
ATOM 2448 C CA . ASN B 1 109 ? -16.719 6.914 -0.032 1 93.56 109 ASN B CA 1
ATOM 2449 C C . ASN B 1 109 ? -15.758 5.746 0.176 1 93.56 109 ASN B C 1
ATOM 2451 O O . ASN B 1 109 ? -16.109 4.598 -0.108 1 93.56 109 ASN B O 1
ATOM 2455 N N . ILE B 1 110 ? -14.562 6.113 0.567 1 94.5 110 ILE B N 1
ATOM 2456 C CA . ILE B 1 110 ? -13.602 5.023 0.729 1 94.5 110 ILE B CA 1
ATOM 2457 C C . ILE B 1 110 ? -13.195 4.91 2.195 1 94.5 110 ILE B C 1
ATOM 2459 O O . ILE B 1 110 ? -13.273 5.887 2.945 1 94.5 110 ILE B O 1
ATOM 2463 N N . PHE B 1 111 ? -12.867 3.703 2.596 1 92.38 111 PHE B N 1
ATOM 2464 C CA . PHE B 1 111 ? -12.359 3.432 3.938 1 92.38 111 PHE B CA 1
ATOM 2465 C C . PHE B 1 111 ? -11.312 2.328 3.908 1 92.38 111 PHE B C 1
ATOM 2467 O O . PHE B 1 111 ? -11.133 1.656 2.889 1 92.38 111 PHE B O 1
ATOM 2474 N N . LEU B 1 112 ? -10.531 2.227 4.965 1 93.75 112 LEU B N 1
ATOM 2475 C CA . LEU B 1 112 ? -9.508 1.197 5.102 1 93.75 112 LEU B CA 1
ATOM 2476 C C . LEU B 1 112 ? -9.953 0.108 6.07 1 93.75 112 LEU B C 1
ATOM 2478 O O . LEU B 1 112 ? -10.719 0.376 7.004 1 93.75 112 LEU B O 1
ATOM 2482 N N . MET B 1 113 ? -9.453 -1.105 5.805 1 92.38 113 MET B N 1
ATOM 2483 C CA . MET B 1 113 ? -9.664 -2.201 6.746 1 92.38 113 MET B CA 1
ATOM 2484 C C . MET B 1 113 ? -8.586 -3.271 6.582 1 92.38 113 MET B C 1
ATOM 2486 O O . MET B 1 113 ? -7.996 -3.406 5.512 1 92.38 113 MET B O 1
ATOM 2490 N N . PRO B 1 114 ? -8.352 -3.982 7.633 1 92.44 114 PRO B N 1
ATOM 2491 C CA . PRO B 1 114 ? -7.434 -5.113 7.504 1 92.44 114 PRO B CA 1
ATOM 2492 C C . PRO B 1 114 ? -8.102 -6.359 6.93 1 92.44 114 PRO B C 1
ATOM 2494 O O . PRO B 1 114 ? -9.305 -6.574 7.141 1 92.44 114 PRO B O 1
ATOM 2497 N N . VAL B 1 115 ? -7.34 -7.09 6.191 1 93.62 115 VAL B N 1
ATOM 2498 C CA . VAL B 1 115 ? -7.77 -8.422 5.773 1 93.62 115 VAL B CA 1
ATOM 2499 C C . VAL B 1 115 ? -7.539 -9.422 6.902 1 93.62 115 VAL B C 1
ATOM 2501 O O . VAL B 1 115 ? -6.516 -9.359 7.59 1 93.62 115 VAL B O 1
ATOM 2504 N N . ARG B 1 116 ? -8.484 -10.32 7.039 1 89.81 116 ARG B N 1
ATOM 2505 C CA . ARG B 1 116 ? -8.344 -11.352 8.07 1 89.81 116 ARG B CA 1
ATOM 2506 C C . ARG B 1 116 ? -8.32 -12.742 7.445 1 89.81 116 ARG B C 1
ATOM 2508 O O . ARG B 1 116 ? -9.188 -13.086 6.645 1 89.81 116 ARG B O 1
ATOM 2515 N N . GLY B 1 117 ? -7.297 -13.484 7.816 1 91.56 117 GLY B N 1
ATOM 2516 C CA . GLY B 1 117 ? -7.18 -14.852 7.344 1 91.56 117 GLY B CA 1
ATOM 2517 C C . GLY B 1 117 ? -6.285 -14.992 6.125 1 91.56 117 GLY B C 1
ATOM 2518 O O . GLY B 1 117 ? -5.711 -14 5.656 1 91.56 117 GLY B O 1
ATOM 2519 N N . ASP B 1 118 ? -6.246 -16.234 5.574 1 94.31 118 ASP B N 1
ATOM 2520 C CA . ASP B 1 118 ? -5.32 -16.5 4.477 1 94.31 118 ASP B CA 1
ATOM 2521 C C . ASP B 1 118 ? -6.078 -16.844 3.191 1 94.31 118 ASP B C 1
ATOM 2523 O O . ASP B 1 118 ? -5.473 -17.25 2.199 1 94.31 118 ASP B O 1
ATOM 2527 N N . SER B 1 119 ? -7.316 -16.578 3.186 1 95.12 119 SER B N 1
ATOM 2528 C CA . SER B 1 119 ? -8.125 -17.047 2.066 1 95.12 119 SER B CA 1
ATOM 2529 C C . SER B 1 119 ? -7.777 -16.312 0.78 1 95.12 119 SER B C 1
ATOM 2531 O O . SER B 1 119 ? -7.957 -16.844 -0.317 1 95.12 119 SER B O 1
ATOM 2533 N N . MET B 1 120 ? -7.262 -15.195 0.905 1 96.5 120 MET B N 1
ATOM 2534 C CA . MET B 1 120 ? -7.035 -14.398 -0.297 1 96.5 120 MET B CA 1
ATOM 2535 C C . MET B 1 120 ? -5.551 -14.328 -0.633 1 96.5 120 MET B C 1
ATOM 2537 O O . MET B 1 120 ? -5.148 -13.594 -1.534 1 96.5 120 MET B O 1
ATOM 2541 N N . THR B 1 121 ? -4.789 -15.086 0.059 1 96.06 121 THR B N 1
ATOM 2542 C CA . THR B 1 121 ? -3.387 -15.195 -0.323 1 96.06 121 THR B CA 1
ATOM 2543 C C . THR B 1 121 ? -3.248 -15.852 -1.694 1 96.06 121 THR B C 1
ATOM 2545 O O . THR B 1 121 ? -4.004 -16.766 -2.029 1 96.06 121 THR B O 1
ATOM 2548 N N . PRO B 1 122 ? -2.291 -15.305 -2.502 1 94.94 122 PRO B N 1
ATOM 2549 C CA . PRO B 1 122 ? -1.222 -14.359 -2.166 1 94.94 122 PRO B CA 1
ATOM 2550 C C . PRO B 1 122 ? -1.605 -12.914 -2.449 1 94.94 122 PRO B C 1
ATOM 2552 O O . PRO B 1 122 ? -0.825 -12 -2.17 1 94.94 122 PRO B O 1
ATOM 2555 N N . THR B 1 123 ? -2.764 -12.711 -3.021 1 95.69 123 THR B N 1
ATOM 2556 C CA . THR B 1 123 ? -3.174 -11.375 -3.447 1 95.69 123 THR B CA 1
ATOM 2557 C C . THR B 1 123 ? -3.281 -10.438 -2.25 1 95.69 123 THR B C 1
ATOM 2559 O O . THR B 1 123 ? -2.787 -9.305 -2.293 1 95.69 123 THR B O 1
ATOM 2562 N N . LEU B 1 124 ? -3.889 -10.914 -1.274 1 96.56 124 LEU B N 1
ATOM 2563 C CA . LEU B 1 124 ? -4.055 -10.203 -0.011 1 96.56 124 LEU B CA 1
ATOM 2564 C C . LEU B 1 124 ? -3.641 -11.078 1.165 1 96.56 124 LEU B C 1
ATOM 2566 O O . LEU B 1 124 ? -4.316 -12.062 1.48 1 96.56 124 LEU B O 1
ATOM 2570 N N . LYS B 1 125 ? -2.609 -10.688 1.827 1 95.62 125 LYS B N 1
ATOM 2571 C CA . LYS B 1 125 ? -2.109 -11.422 2.982 1 95.62 125 LYS B CA 1
ATOM 2572 C C . LYS B 1 125 ? -2.898 -11.078 4.242 1 95.62 125 LYS B C 1
ATOM 2574 O O . LYS B 1 125 ? -3.547 -10.031 4.305 1 95.62 125 LYS B O 1
ATOM 2579 N N . ASN B 1 126 ? -2.758 -11.992 5.18 1 93.69 126 ASN B N 1
ATOM 2580 C CA . ASN B 1 126 ? -3.332 -11.688 6.488 1 93.69 126 ASN B CA 1
ATOM 2581 C C . ASN B 1 126 ? -2.799 -10.367 7.039 1 93.69 126 ASN B C 1
ATOM 2583 O O . ASN B 1 126 ? -1.598 -10.109 6.977 1 93.69 126 ASN B O 1
ATOM 2587 N N . GLN B 1 127 ? -3.729 -9.477 7.434 1 91.75 127 GLN B N 1
ATOM 2588 C CA . GLN B 1 127 ? -3.465 -8.211 8.109 1 91.75 127 GLN B CA 1
ATOM 2589 C C . GLN B 1 127 ? -3.041 -7.137 7.109 1 91.75 127 GLN B C 1
ATOM 2591 O O . GLN B 1 127 ? -2.711 -6.016 7.5 1 91.75 127 GLN B O 1
ATOM 2596 N N . SER B 1 128 ? -3.018 -7.504 5.832 1 93.88 128 SER B N 1
ATOM 2597 C CA . SER B 1 128 ? -2.83 -6.438 4.855 1 93.88 128 SER B CA 1
ATOM 2598 C C . SER B 1 128 ? -3.959 -5.414 4.93 1 93.88 128 SER B C 1
ATOM 2600 O O . SER B 1 128 ? -5.059 -5.73 5.383 1 93.88 128 SER B O 1
ATOM 2602 N N . ILE B 1 129 ? -3.623 -4.191 4.527 1 94.06 129 ILE B N 1
ATOM 2603 C CA . ILE B 1 129 ? -4.629 -3.133 4.543 1 94.06 129 ILE B CA 1
ATOM 2604 C C . ILE B 1 129 ? -5.215 -2.959 3.145 1 94.06 129 ILE B C 1
ATOM 2606 O O . ILE B 1 129 ? -4.48 -2.924 2.154 1 94.06 129 ILE B O 1
ATOM 2610 N N . VAL B 1 130 ? -6.559 -2.893 3.139 1 96.12 130 VAL B N 1
ATOM 2611 C CA . VAL B 1 130 ? -7.203 -2.645 1.855 1 96.12 130 VAL B CA 1
ATOM 2612 C C . VAL B 1 130 ? -8.023 -1.354 1.929 1 96.12 130 VAL B C 1
ATOM 2614 O O . VAL B 1 130 ? -8.477 -0.964 3.004 1 96.12 130 VAL B O 1
ATOM 2617 N N . MET B 1 131 ? -8.086 -0.713 0.788 1 96.19 131 MET B N 1
ATOM 2618 C CA . MET B 1 131 ? -8.992 0.413 0.574 1 96.19 131 MET B CA 1
ATOM 2619 C C . MET B 1 131 ? -10.266 -0.043 -0.117 1 96.19 131 MET B C 1
ATOM 2621 O O . MET B 1 131 ? -10.219 -0.688 -1.165 1 96.19 131 MET B O 1
ATOM 2625 N N . VAL B 1 132 ? -11.383 0.273 0.503 1 96 132 VAL B N 1
ATOM 2626 C CA . VAL B 1 132 ? -12.672 -0.195 0.008 1 96 132 VAL B CA 1
ATOM 2627 C C . VAL B 1 132 ? -13.516 0.995 -0.445 1 96 132 VAL B C 1
ATOM 2629 O O . VAL B 1 132 ? -13.695 1.957 0.305 1 96 132 VAL B O 1
ATOM 2632 N N . ASN B 1 133 ? -13.93 0.964 -1.672 1 96.06 133 ASN B N 1
ATOM 2633 C CA . ASN B 1 133 ? -14.898 1.93 -2.178 1 96.06 133 ASN B CA 1
ATOM 2634 C C . ASN B 1 133 ? -16.328 1.441 -1.979 1 96.06 133 ASN B C 1
ATOM 2636 O O . ASN B 1 133 ? -16.734 0.431 -2.559 1 96.06 133 ASN B O 1
ATOM 2640 N N . ARG B 1 134 ? -17 2.145 -1.16 1 94.44 134 ARG B N 1
ATOM 2641 C CA . ARG B 1 134 ? -18.375 1.748 -0.888 1 94.44 134 ARG B CA 1
ATOM 2642 C C . ARG B 1 134 ? -19.219 1.79 -2.158 1 94.44 134 ARG B C 1
ATOM 2644 O O . ARG B 1 134 ? -19.172 2.77 -2.904 1 94.44 134 ARG B O 1
ATOM 2651 N N . VAL B 1 135 ? -19.875 0.76 -2.402 1 88.94 135 VAL B N 1
ATOM 2652 C CA . VAL B 1 135 ? -20.766 0.687 -3.561 1 88.94 135 VAL B CA 1
ATOM 2653 C C . VAL B 1 135 ? -22.078 0.007 -3.168 1 88.94 135 VAL B C 1
ATOM 2655 O O . VAL B 1 135 ? -22.094 -0.819 -2.252 1 88.94 135 VAL B O 1
ATOM 2658 N N . ASP B 1 136 ? -23.031 0.656 -3.844 1 78.19 136 ASP B N 1
ATOM 2659 C CA . ASP B 1 136 ? -24.328 0.012 -3.697 1 78.19 136 ASP B CA 1
ATOM 2660 C C . ASP B 1 136 ? -24.594 -0.958 -4.844 1 78.19 136 ASP B C 1
ATOM 2662 O O . ASP B 1 136 ? -24.766 -0.539 -5.992 1 78.19 136 ASP B O 1
ATOM 2666 N N . GLY B 1 137 ? -24.125 -2.193 -4.816 1 73.81 137 GLY B N 1
ATOM 2667 C CA . GLY B 1 137 ? -24.406 -3.195 -5.832 1 73.81 137 GLY B CA 1
ATOM 2668 C C . GLY B 1 137 ? -23.188 -3.635 -6.602 1 73.81 137 GLY B C 1
ATOM 2669 O O . GLY B 1 137 ? -22.062 -3.295 -6.227 1 73.81 137 GLY B O 1
ATOM 2670 N N . PHE B 1 138 ? -23.516 -4.535 -7.559 1 66.31 138 PHE B N 1
ATOM 2671 C CA . PHE B 1 138 ? -22.469 -5.227 -8.289 1 66.31 138 PHE B CA 1
ATOM 2672 C C . PHE B 1 138 ? -22.219 -4.57 -9.641 1 66.31 138 PHE B C 1
ATOM 2674 O O . PHE B 1 138 ? -23.172 -4.23 -10.352 1 66.31 138 PHE B O 1
ATOM 2681 N N . SER B 1 139 ? -21.047 -4.094 -9.867 1 69.69 139 SER B N 1
ATOM 2682 C CA . SER B 1 139 ? -20.812 -3.584 -11.211 1 69.69 139 SER B CA 1
ATOM 2683 C C . SER B 1 139 ? -20 -4.574 -12.039 1 69.69 139 SER B C 1
ATOM 2685 O O . SER B 1 139 ? -20.406 -4.938 -13.148 1 69.69 139 SER B O 1
ATOM 2687 N N . THR B 1 140 ? -18.844 -4.977 -11.75 1 86.5 140 THR B N 1
ATOM 2688 C CA . THR B 1 140 ? -17.906 -5.82 -12.492 1 86.5 140 THR B CA 1
ATOM 2689 C C . THR B 1 140 ? -17.25 -6.84 -11.578 1 86.5 140 THR B C 1
ATOM 2691 O O . THR B 1 140 ? -17.406 -6.773 -10.352 1 86.5 140 THR B O 1
ATOM 2694 N N . ASP B 1 141 ? -16.781 -7.887 -12.227 1 94.88 141 ASP B N 1
ATOM 2695 C CA . ASP B 1 141 ? -15.984 -8.844 -11.461 1 94.88 141 ASP B CA 1
ATOM 2696 C C . ASP B 1 141 ? -14.867 -8.141 -10.695 1 94.88 141 ASP B C 1
ATOM 2698 O O . ASP B 1 141 ? -14.336 -7.125 -11.156 1 94.88 141 ASP B O 1
ATOM 2702 N N . GLY B 1 142 ? -14.633 -8.625 -9.5 1 95.25 142 GLY B N 1
ATOM 2703 C CA . GLY B 1 142 ? -13.57 -8.039 -8.703 1 95.25 142 GLY B CA 1
ATOM 2704 C C . GLY B 1 142 ? -13.531 -8.562 -7.281 1 95.25 142 GLY B C 1
ATOM 2705 O O . GLY B 1 142 ? -14.211 -9.539 -6.957 1 95.25 142 GLY B O 1
ATOM 2706 N N . ILE B 1 143 ? -12.68 -7.984 -6.512 1 96.62 143 ILE B N 1
ATOM 2707 C CA . ILE B 1 143 ? -12.578 -8.328 -5.098 1 96.62 143 ILE B CA 1
ATOM 2708 C C . ILE B 1 143 ? -13.477 -7.406 -4.277 1 96.62 143 ILE B C 1
ATOM 2710 O O . ILE B 1 143 ? -13.383 -6.184 -4.383 1 96.62 143 ILE B O 1
ATOM 2714 N N . TYR B 1 144 ? -14.328 -8.031 -3.457 1 96 144 TYR B N 1
ATOM 2715 C CA . TYR B 1 144 ? -15.328 -7.273 -2.725 1 96 144 TYR B CA 1
ATOM 2716 C C . TYR B 1 144 ? -15.328 -7.648 -1.248 1 96 144 TYR B C 1
ATOM 2718 O O . TYR B 1 144 ? -14.977 -8.773 -0.887 1 96 144 TYR B O 1
ATOM 2726 N N . VAL B 1 145 ? -15.711 -6.684 -0.487 1 94.94 145 VAL B N 1
ATOM 2727 C CA . VAL B 1 145 ? -16.156 -6.918 0.879 1 94.94 145 VAL B CA 1
ATOM 2728 C C . VAL B 1 145 ? -17.688 -7.066 0.9 1 94.94 145 VAL B C 1
ATOM 2730 O O . VAL B 1 145 ? -18.406 -6.211 0.389 1 94.94 145 VAL B O 1
ATOM 2733 N N . PHE B 1 146 ? -18.141 -8.156 1.485 1 91.88 146 PHE B N 1
ATOM 2734 C CA . PHE B 1 146 ? -19.578 -8.383 1.514 1 91.88 146 PHE B CA 1
ATOM 2735 C C . PHE B 1 146 ? -19.969 -9.18 2.752 1 91.88 146 PHE B C 1
ATOM 2737 O O . PHE B 1 146 ? -19.125 -9.773 3.412 1 91.88 146 PHE B O 1
ATOM 2744 N N . ARG B 1 147 ? -21.234 -9.047 3.025 1 91 147 ARG B N 1
ATOM 2745 C CA . ARG B 1 147 ? -21.812 -9.781 4.148 1 91 147 ARG B CA 1
ATOM 2746 C C . ARG B 1 147 ? -22.766 -10.859 3.662 1 91 147 ARG B C 1
ATOM 2748 O O . ARG B 1 147 ? -23.578 -10.625 2.766 1 91 147 ARG B O 1
ATOM 2755 N N . TYR B 1 148 ? -22.562 -12.016 4.172 1 90.12 148 TYR B N 1
ATOM 2756 C CA . TYR B 1 148 ? -23.469 -13.117 3.898 1 90.12 148 TYR B CA 1
ATOM 2757 C C . TYR B 1 148 ? -23.688 -13.969 5.141 1 90.12 148 TYR B C 1
ATOM 2759 O O . TYR B 1 148 ? -22.719 -14.438 5.754 1 90.12 148 TYR B O 1
ATOM 2767 N N . ASP B 1 149 ? -24.938 -14.125 5.461 1 87.94 149 ASP B N 1
ATOM 2768 C CA . ASP B 1 149 ? -25.312 -14.922 6.621 1 87.94 149 ASP B CA 1
ATOM 2769 C C . ASP B 1 149 ? -24.594 -14.445 7.883 1 87.94 149 ASP B C 1
ATOM 2771 O O . ASP B 1 149 ? -24 -15.25 8.602 1 87.94 149 ASP B O 1
ATOM 2775 N N . GLY B 1 150 ? -24.453 -13.188 8.016 1 83.5 150 GLY B N 1
ATOM 2776 C CA . GLY B 1 150 ? -23.906 -12.562 9.211 1 83.5 150 GLY B CA 1
ATOM 2777 C C . GLY B 1 150 ? -22.391 -12.539 9.242 1 83.5 150 GLY B C 1
ATOM 2778 O O . GLY B 1 150 ? -21.781 -12.172 10.25 1 83.5 150 GLY B O 1
ATOM 2779 N N . ARG B 1 151 ? -21.844 -12.969 8.18 1 86.19 151 ARG B N 1
ATOM 2780 C CA . ARG B 1 151 ? -20.391 -13 8.141 1 86.19 151 ARG B CA 1
ATOM 2781 C C . ARG B 1 151 ? -19.844 -12 7.121 1 86.19 151 ARG B C 1
ATOM 2783 O O . ARG B 1 151 ? -20.391 -11.875 6.02 1 86.19 151 ARG B O 1
ATOM 2790 N N . LEU B 1 152 ? -18.828 -11.289 7.508 1 91.44 152 LEU B N 1
ATOM 2791 C CA . LEU B 1 152 ? -18.141 -10.375 6.605 1 91.44 152 LEU B CA 1
ATOM 2792 C C . LEU B 1 152 ? -16.953 -11.062 5.926 1 91.44 152 LEU B C 1
ATOM 2794 O O . LEU B 1 152 ? -16.141 -11.695 6.594 1 91.44 152 LEU B O 1
ATOM 2798 N N . MET B 1 153 ? -16.922 -10.922 4.551 1 92.25 153 MET B N 1
ATOM 2799 C CA . MET B 1 153 ? -15.906 -11.648 3.801 1 92.25 153 MET B CA 1
ATOM 2800 C C . MET B 1 153 ? -15.258 -10.75 2.752 1 92.25 153 MET B C 1
ATOM 2802 O O . MET B 1 153 ? -15.883 -9.805 2.262 1 92.25 153 MET B O 1
ATOM 2806 N N . VAL B 1 154 ? -14.039 -11.047 2.492 1 95.38 154 VAL B N 1
ATOM 2807 C CA . VAL B 1 154 ? -13.328 -10.516 1.332 1 95.38 154 VAL B CA 1
ATOM 2808 C C . VAL B 1 154 ? -13.062 -11.633 0.331 1 95.38 154 VAL B C 1
ATOM 2810 O O . VAL B 1 154 ? -12.367 -12.602 0.646 1 95.38 154 VAL B O 1
ATOM 2813 N N . LYS B 1 155 ? -13.695 -11.523 -0.846 1 96.69 155 LYS B N 1
ATOM 2814 C CA . LYS B 1 155 ? -13.578 -12.555 -1.875 1 96.69 155 LYS B CA 1
ATOM 2815 C C . LYS B 1 155 ? -13.625 -11.945 -3.271 1 96.69 155 LYS B C 1
ATOM 2817 O O . LYS B 1 155 ? -14.008 -10.781 -3.436 1 96.69 155 LYS B O 1
ATOM 2822 N N . ARG B 1 156 ? -13.141 -12.703 -4.172 1 97.06 156 ARG B N 1
ATOM 2823 C CA . ARG B 1 156 ? -13.359 -12.391 -5.582 1 97.06 156 ARG B CA 1
ATOM 2824 C C . ARG B 1 156 ? -14.75 -12.836 -6.031 1 97.06 156 ARG B C 1
ATOM 2826 O O . ARG B 1 156 ? -15.094 -14.016 -5.926 1 97.06 156 ARG B O 1
ATOM 2833 N N . LEU B 1 157 ? -15.492 -11.898 -6.523 1 95.44 157 LEU B N 1
ATOM 2834 C CA . LEU B 1 157 ? -16.844 -12.188 -6.98 1 95.44 157 LEU B CA 1
ATOM 2835 C C . LEU B 1 157 ? -16.938 -12.102 -8.5 1 95.44 157 LEU B C 1
ATOM 2837 O O . LEU B 1 157 ? -16.469 -11.141 -9.109 1 95.44 157 LEU B O 1
ATOM 2841 N N . GLN B 1 158 ? -17.484 -13.172 -9.039 1 95.12 158 GLN B N 1
ATOM 2842 C CA . GLN B 1 158 ? -17.797 -13.219 -10.461 1 95.12 158 GLN B CA 1
ATOM 2843 C C . GLN B 1 158 ? -19.297 -13.297 -10.688 1 95.12 158 GLN B C 1
ATOM 2845 O O . GLN B 1 158 ? -19.969 -14.219 -10.203 1 95.12 158 GLN B O 1
ATOM 2850 N N . PHE B 1 159 ? -19.688 -12.367 -11.398 1 89.12 159 PHE B N 1
ATOM 2851 C CA . PHE B 1 159 ? -21.125 -12.336 -11.656 1 89.12 159 PHE B CA 1
ATOM 2852 C C . PHE B 1 159 ? -21.484 -13.242 -12.828 1 89.12 159 PHE B C 1
ATOM 2854 O O . PHE B 1 159 ? -20.891 -13.125 -13.906 1 89.12 159 PHE B O 1
ATOM 2861 N N . LEU B 1 160 ? -22.438 -14.109 -12.531 1 89.94 160 LEU B N 1
ATOM 2862 C CA . LEU B 1 160 ? -22.953 -15.055 -13.523 1 89.94 160 LEU B CA 1
ATOM 2863 C C . LEU B 1 160 ? -24.438 -14.812 -13.773 1 89.94 160 LEU B C 1
ATOM 2865 O O . LEU B 1 160 ? -25.125 -14.203 -12.953 1 89.94 160 LEU B O 1
ATOM 2869 N N . PRO B 1 161 ? -24.875 -15.25 -14.93 1 88.69 161 PRO B N 1
ATOM 2870 C CA . PRO B 1 161 ? -26.297 -15.086 -15.227 1 88.69 161 PRO B CA 1
ATOM 2871 C C . PRO B 1 161 ? -27.203 -15.641 -14.125 1 88.69 161 PRO B C 1
ATOM 2873 O O . PRO B 1 161 ? -28.266 -15.094 -13.852 1 88.69 161 PRO B O 1
ATOM 2876 N N . ASN B 1 162 ? -26.734 -16.672 -13.43 1 89.12 162 ASN B N 1
ATOM 2877 C CA . ASN B 1 162 ? -27.609 -17.344 -12.461 1 89.12 162 ASN B CA 1
ATOM 2878 C C . ASN B 1 162 ? -27.188 -17.047 -11.031 1 89.12 162 ASN B C 1
ATOM 2880 O O . ASN B 1 162 ? -27.672 -17.688 -10.094 1 89.12 162 ASN B O 1
ATOM 2884 N N . GLY B 1 163 ? -26.281 -16.109 -10.898 1 92.06 163 GLY B N 1
ATOM 2885 C CA . GLY B 1 163 ? -25.828 -15.812 -9.547 1 92.06 163 GLY B CA 1
ATOM 2886 C C . GLY B 1 163 ? -24.422 -15.25 -9.484 1 92.06 163 GLY B C 1
ATOM 2887 O O . GLY B 1 163 ? -24 -14.539 -10.398 1 92.06 163 GLY B O 1
ATOM 2888 N N . ILE B 1 164 ? -23.875 -15.523 -8.281 1 93.94 164 ILE B N 1
ATOM 2889 C CA . ILE B 1 164 ? -22.531 -15.016 -8.062 1 93.94 164 ILE B CA 1
ATOM 2890 C C . ILE B 1 164 ? -21.594 -16.172 -7.684 1 93.94 164 ILE B C 1
ATOM 2892 O O . ILE B 1 164 ? -21.938 -16.984 -6.82 1 93.94 164 ILE B O 1
ATOM 2896 N N . LYS B 1 165 ? -20.562 -16.25 -8.383 1 96.56 165 LYS B N 1
ATOM 2897 C CA . LYS B 1 165 ? -19.5 -17.172 -7.984 1 96.56 165 LYS B CA 1
ATOM 2898 C C . LYS B 1 165 ? -18.531 -16.5 -7 1 96.56 165 LYS B C 1
ATOM 2900 O O . LYS B 1 165 ? -18.047 -15.391 -7.246 1 96.56 165 LYS B O 1
ATOM 2905 N N . VAL B 1 166 ? -18.312 -17.141 -5.883 1 96.19 166 VAL B N 1
ATOM 2906 C CA . VAL B 1 166 ? -17.453 -16.641 -4.82 1 96.19 166 VAL B CA 1
ATOM 2907 C C . VAL B 1 166 ? -16.125 -17.406 -4.809 1 96.19 166 VAL B C 1
ATOM 2909 O O . VAL B 1 166 ? -16.109 -18.625 -4.562 1 96.19 166 VAL B O 1
ATOM 2912 N N . VAL B 1 167 ? -15.055 -16.688 -5.012 1 97.5 167 VAL B N 1
ATOM 2913 C CA . VAL B 1 167 ? -13.773 -17.359 -5.215 1 97.5 167 VAL B CA 1
ATOM 2914 C C . VAL B 1 167 ? -12.734 -16.781 -4.262 1 97.5 167 VAL B C 1
ATOM 2916 O O . VAL B 1 167 ? -12.609 -15.562 -4.129 1 97.5 167 VAL B O 1
ATOM 2919 N N . SER B 1 168 ? -12.039 -17.656 -3.533 1 97.12 168 SER B N 1
ATOM 2920 C CA . SER B 1 168 ? -10.82 -17.281 -2.826 1 97.12 168 SER B CA 1
ATOM 2921 C C . SER B 1 168 ? -9.609 -17.328 -3.752 1 97.12 168 SER B C 1
ATOM 2923 O O . SER B 1 168 ? -9.484 -18.219 -4.586 1 97.12 168 SER B O 1
ATOM 2925 N N . ASP B 1 169 ? -8.703 -16.359 -3.582 1 96.38 169 ASP B N 1
ATOM 2926 C CA . ASP B 1 169 ? -7.5 -16.422 -4.402 1 96.38 169 ASP B CA 1
ATOM 2927 C C . ASP B 1 169 ? -6.551 -17.5 -3.891 1 96.38 169 ASP B C 1
ATOM 2929 O O . ASP B 1 169 ? -5.656 -17.953 -4.617 1 96.38 169 ASP B O 1
ATOM 2933 N N . ASN B 1 170 ? -6.707 -17.891 -2.664 1 95.06 170 ASN B N 1
ATOM 2934 C CA . ASN B 1 170 ? -5.996 -19.062 -2.15 1 95.06 170 ASN B CA 1
ATOM 2935 C C . ASN B 1 170 ? -6.637 -20.359 -2.619 1 95.06 170 ASN B C 1
ATOM 2937 O O . ASN B 1 170 ? -7.762 -20.672 -2.229 1 95.06 170 ASN B O 1
ATOM 2941 N N . SER B 1 171 ? -5.914 -21.094 -3.338 1 95.81 171 SER B N 1
ATOM 2942 C CA . SER B 1 171 ? -6.457 -22.281 -3.996 1 95.81 171 SER B CA 1
ATOM 2943 C C . SER B 1 171 ? -6.816 -23.359 -2.982 1 95.81 171 SER B C 1
ATOM 2945 O O . SER B 1 171 ? -7.5 -24.328 -3.316 1 95.81 171 SER B O 1
ATOM 2947 N N . ALA B 1 172 ? -6.383 -23.25 -1.787 1 94.81 172 ALA B N 1
ATOM 2948 C CA . ALA B 1 172 ? -6.73 -24.203 -0.741 1 94.81 172 ALA B CA 1
ATOM 2949 C C . ALA B 1 172 ? -8.219 -24.141 -0.415 1 94.81 172 ALA B C 1
ATOM 2951 O O . ALA B 1 172 ? -8.758 -25.047 0.235 1 94.81 172 ALA B O 1
ATOM 2952 N N . TYR B 1 173 ? -8.922 -23.094 -0.841 1 94.81 173 TYR B N 1
ATOM 2953 C CA . TYR B 1 173 ? -10.344 -22.891 -0.579 1 94.81 173 TYR B CA 1
ATOM 2954 C C . TYR B 1 173 ? -11.164 -23.109 -1.841 1 94.81 173 TYR B C 1
ATOM 2956 O O . TYR B 1 173 ? -10.914 -22.484 -2.875 1 94.81 173 TYR B O 1
ATOM 2964 N N . GLU B 1 174 ? -12.172 -23.812 -1.786 1 96.19 174 GLU B N 1
ATOM 2965 C CA . GLU B 1 174 ? -13.016 -24.125 -2.938 1 96.19 174 GLU B CA 1
ATOM 2966 C C . GLU B 1 174 ? -14 -23 -3.223 1 96.19 174 GLU B C 1
ATOM 2968 O O . GLU B 1 174 ? -14.594 -22.438 -2.299 1 96.19 174 GLU B O 1
ATOM 2973 N N . PRO B 1 175 ? -14.117 -22.734 -4.449 1 96.81 175 PRO B N 1
ATOM 2974 C CA . PRO B 1 175 ? -15.148 -21.766 -4.801 1 96.81 175 PRO B CA 1
ATOM 2975 C C . PRO B 1 175 ? -16.562 -22.266 -4.504 1 96.81 175 PRO B C 1
ATOM 2977 O O . PRO B 1 175 ? -16.781 -23.469 -4.43 1 96.81 175 PRO B O 1
ATOM 2980 N N . TRP B 1 176 ? -17.422 -21.281 -4.355 1 95.88 176 TRP B N 1
ATOM 2981 C CA . TRP B 1 176 ? -18.844 -21.578 -4.18 1 95.88 176 TRP B CA 1
ATOM 2982 C C . TRP B 1 176 ? -19.719 -20.5 -4.832 1 95.88 176 TRP B C 1
ATOM 2984 O O . TRP B 1 176 ? -19.188 -19.531 -5.383 1 95.88 176 TRP B O 1
ATOM 2994 N N . ALA B 1 177 ? -21.031 -20.797 -4.832 1 95.44 177 ALA B N 1
ATOM 2995 C CA . ALA B 1 177 ? -21.891 -19.891 -5.582 1 95.44 177 ALA B CA 1
ATOM 2996 C C . ALA B 1 177 ? -23.109 -19.484 -4.758 1 95.44 177 ALA B C 1
ATOM 2998 O O . ALA B 1 177 ? -23.578 -20.25 -3.906 1 95.44 177 ALA B O 1
ATOM 2999 N N . LEU B 1 178 ? -23.484 -18.297 -4.98 1 94.44 178 LEU B N 1
ATOM 3000 C CA . LEU B 1 178 ? -24.75 -17.766 -4.477 1 94.44 178 LEU B CA 1
ATOM 3001 C C . LEU B 1 178 ? -25.781 -17.703 -5.586 1 94.44 178 LEU B C 1
ATOM 3003 O O . LEU B 1 178 ? -25.516 -17.188 -6.672 1 94.44 178 LEU B O 1
ATOM 3007 N N . SER B 1 179 ? -26.922 -18.172 -5.242 1 93.62 179 SER B N 1
ATOM 3008 C CA . SER B 1 179 ? -28.016 -18.094 -6.211 1 93.62 179 SER B CA 1
ATOM 3009 C C . SER B 1 179 ? -28.625 -16.688 -6.258 1 93.62 179 SER B C 1
ATOM 3011 O O . SER B 1 179 ? -28.312 -15.852 -5.41 1 93.62 179 SER B O 1
ATOM 3013 N N . LYS B 1 180 ? -29.422 -16.547 -7.246 1 91.44 180 LYS B N 1
ATOM 3014 C CA . LYS B 1 180 ? -30.141 -15.273 -7.348 1 91.44 180 LYS B CA 1
ATOM 3015 C C . LYS B 1 180 ? -31 -15.023 -6.113 1 91.44 180 LYS B C 1
ATOM 3017 O O . LYS B 1 180 ? -31.125 -13.883 -5.656 1 91.44 180 LYS B O 1
ATOM 3022 N N . GLU B 1 181 ? -31.562 -16.062 -5.691 1 91.62 181 GLU B N 1
ATOM 3023 C CA . GLU B 1 181 ? -32.406 -15.961 -4.492 1 91.62 181 GLU B CA 1
ATOM 3024 C C . GLU B 1 181 ? -31.562 -15.555 -3.277 1 91.62 181 GLU B C 1
ATOM 3026 O O . GLU B 1 181 ? -32 -14.734 -2.467 1 91.62 181 GLU B O 1
ATOM 3031 N N . ASP B 1 182 ? -30.406 -16.078 -3.164 1 90.62 182 ASP B N 1
ATOM 3032 C CA . ASP B 1 182 ? -29.5 -15.75 -2.066 1 90.62 182 ASP B CA 1
ATOM 3033 C C . ASP B 1 182 ? -29.125 -14.273 -2.09 1 90.62 182 ASP B C 1
ATOM 3035 O O . ASP B 1 182 ? -29.094 -13.617 -1.047 1 90.62 182 ASP B O 1
ATOM 3039 N N . VAL B 1 183 ? -28.891 -13.805 -3.25 1 88.88 183 VAL B N 1
ATOM 3040 C CA . VAL B 1 183 ? -28.391 -12.445 -3.441 1 88.88 183 VAL B CA 1
ATOM 3041 C C . VAL B 1 183 ? -29.516 -11.445 -3.176 1 88.88 183 VAL B C 1
ATOM 3043 O O . VAL B 1 183 ? -29.266 -10.336 -2.695 1 88.88 183 VAL B O 1
ATOM 3046 N N . GLN B 1 184 ? -30.641 -11.875 -3.41 1 86.69 184 GLN B N 1
ATOM 3047 C CA . GLN B 1 184 ? -31.797 -11 -3.225 1 86.69 184 GLN B CA 1
ATOM 3048 C C . GLN B 1 184 ? -32.281 -11.023 -1.776 1 86.69 184 GLN B C 1
ATOM 3050 O O . GLN B 1 184 ? -33.031 -10.133 -1.35 1 86.69 184 GLN B O 1
ATOM 3055 N N . GLY B 1 185 ? -31.797 -11.992 -1.12 1 85.06 185 GLY B N 1
ATOM 3056 C CA . GLY B 1 185 ? -32.219 -12.117 0.262 1 85.06 185 GLY B CA 1
ATOM 3057 C C . GLY B 1 185 ? -31.578 -11.117 1.189 1 85.06 185 GLY B C 1
ATOM 3058 O O . GLY B 1 185 ? -30.594 -10.469 0.82 1 85.06 185 GLY B O 1
ATOM 3059 N N . ALA B 1 186 ? -32.125 -11.062 2.406 1 79.25 186 ALA B N 1
ATOM 3060 C CA . ALA B 1 186 ? -31.688 -10.07 3.387 1 79.25 186 ALA B CA 1
ATOM 3061 C C . ALA B 1 186 ? -30.328 -10.43 3.967 1 79.25 186 ALA B C 1
ATOM 3063 O O . ALA B 1 186 ? -29.672 -9.594 4.602 1 79.25 186 ALA B O 1
ATOM 3064 N N . ASP B 1 187 ? -29.891 -11.586 3.607 1 87.81 187 ASP B N 1
ATOM 3065 C CA . ASP B 1 187 ? -28.688 -12.055 4.273 1 87.81 187 ASP B CA 1
ATOM 3066 C C . ASP B 1 187 ? -27.438 -11.711 3.457 1 87.81 187 ASP B C 1
ATOM 3068 O O . ASP B 1 187 ? -26.312 -11.992 3.883 1 87.81 187 ASP B O 1
ATOM 3072 N N . PHE B 1 188 ? -27.703 -11.031 2.293 1 90.69 188 PHE B N 1
ATOM 3073 C CA . PHE B 1 188 ? -26.562 -10.703 1.432 1 90.69 188 PHE B CA 1
ATOM 3074 C C . PHE B 1 188 ? -26.453 -9.195 1.235 1 90.69 188 PHE B C 1
ATOM 3076 O O . PHE B 1 188 ? -27.453 -8.531 0.941 1 90.69 188 PHE B O 1
ATOM 3083 N N . GLU B 1 189 ? -25.219 -8.656 1.428 1 90.88 189 GLU B N 1
ATOM 3084 C CA . GLU B 1 189 ? -24.969 -7.234 1.225 1 90.88 189 GLU B CA 1
ATOM 3085 C C . GLU B 1 189 ? -23.547 -6.988 0.747 1 90.88 189 GLU B C 1
ATOM 3087 O O . GLU B 1 189 ? -22.578 -7.441 1.377 1 90.88 189 GLU B O 1
ATOM 3092 N N . ILE B 1 190 ? -23.453 -6.281 -0.36 1 92.25 190 ILE B N 1
ATOM 3093 C CA . ILE B 1 190 ? -22.141 -5.805 -0.78 1 92.25 190 ILE B CA 1
ATOM 3094 C C . ILE B 1 190 ? -21.797 -4.512 -0.043 1 92.25 190 ILE B C 1
ATOM 3096 O O . ILE B 1 190 ? -22.562 -3.547 -0.082 1 92.25 190 ILE B O 1
ATOM 3100 N N . ILE B 1 191 ? -20.719 -4.531 0.563 1 92.56 191 ILE B N 1
ATOM 3101 C CA . ILE B 1 191 ? -20.281 -3.346 1.291 1 92.56 191 ILE B CA 1
ATOM 3102 C C . ILE B 1 191 ? -19.469 -2.439 0.36 1 92.56 191 ILE B C 1
ATOM 3104 O O . ILE B 1 191 ? -19.672 -1.222 0.353 1 92.56 191 ILE B O 1
ATOM 3108 N N . GLY B 1 192 ? -18.531 -3.062 -0.375 1 95.56 192 GLY B N 1
ATOM 3109 C CA . GLY B 1 192 ? -17.75 -2.268 -1.304 1 95.56 192 GLY B CA 1
ATOM 3110 C C . GLY B 1 192 ? -16.719 -3.086 -2.072 1 95.56 192 GLY B C 1
ATOM 3111 O O . GLY B 1 192 ? -16.547 -4.277 -1.807 1 95.56 192 GLY B O 1
ATOM 3112 N N . GLU B 1 193 ? -16.094 -2.385 -3.047 1 96.25 193 GLU B N 1
ATOM 3113 C CA . GLU B 1 193 ? -15.047 -2.977 -3.865 1 96.25 193 GLU B CA 1
ATOM 3114 C C . GLU B 1 193 ? -13.664 -2.613 -3.33 1 96.25 193 GLU B C 1
ATOM 3116 O O . GLU B 1 193 ? -13.414 -1.465 -2.957 1 96.25 193 GLU B O 1
ATOM 3121 N N . VAL B 1 194 ? -12.812 -3.643 -3.279 1 96.88 194 VAL B N 1
ATOM 3122 C CA . VAL B 1 194 ? -11.422 -3.389 -2.918 1 96.88 194 VAL B CA 1
ATOM 3123 C C . VAL B 1 194 ? -10.688 -2.74 -4.094 1 96.88 194 VAL B C 1
ATOM 3125 O O . VAL B 1 194 ? -10.547 -3.354 -5.152 1 96.88 194 VAL B O 1
ATOM 3128 N N . VAL B 1 195 ? -10.117 -1.557 -3.844 1 96.69 195 VAL B N 1
ATOM 3129 C CA . VAL B 1 195 ? -9.594 -0.812 -4.984 1 96.69 195 VAL B CA 1
ATOM 3130 C C . VAL B 1 195 ? -8.094 -0.584 -4.816 1 96.69 195 VAL B C 1
ATOM 3132 O O . VAL B 1 195 ? -7.41 -0.188 -5.766 1 96.69 195 VAL B O 1
ATOM 3135 N N . TRP B 1 196 ? -7.559 -0.798 -3.686 1 97.12 196 TRP B N 1
ATOM 3136 C CA . TRP B 1 196 ? -6.145 -0.64 -3.369 1 97.12 196 TRP B CA 1
ATOM 3137 C C . TRP B 1 196 ? -5.746 -1.529 -2.195 1 97.12 196 TRP B C 1
ATOM 3139 O O . TRP B 1 196 ? -6.57 -1.826 -1.327 1 97.12 196 TRP B O 1
ATOM 3149 N N . SER B 1 197 ? -4.512 -1.959 -2.145 1 97.06 197 SER B N 1
ATOM 3150 C CA . SER B 1 197 ? -4.012 -2.744 -1.021 1 97.06 197 SER B CA 1
ATOM 3151 C C . SER B 1 197 ? -2.586 -2.344 -0.658 1 97.06 197 SER B C 1
ATOM 3153 O O . SER B 1 197 ? -1.821 -1.904 -1.52 1 97.06 197 SER B O 1
ATOM 3155 N N . GLY B 1 198 ? -2.258 -2.385 0.547 1 96 198 GLY B N 1
ATOM 3156 C CA . GLY B 1 198 ? -0.925 -2.252 1.115 1 96 198 GLY B CA 1
ATOM 3157 C C . GLY B 1 198 ? -0.551 -3.398 2.035 1 96 198 GLY B C 1
ATOM 3158 O O . GLY B 1 198 ? -1.318 -3.756 2.932 1 96 198 GLY B O 1
ATOM 3159 N N . GLN B 1 199 ? 0.59 -3.957 1.773 1 95.44 199 GLN B N 1
ATOM 3160 C CA . GLN B 1 199 ? 0.919 -5.117 2.594 1 95.44 199 GLN B CA 1
ATOM 3161 C C . GLN B 1 199 ? 2.43 -5.273 2.746 1 95.44 199 GLN B C 1
ATOM 3163 O O . GLN B 1 199 ? 3.193 -4.852 1.875 1 95.44 199 GLN B O 1
ATOM 3168 N N . ARG B 1 200 ? 2.76 -5.914 3.842 1 94.06 200 ARG B N 1
ATOM 3169 C CA . ARG B 1 200 ? 4.152 -6.266 4.094 1 94.06 200 ARG B CA 1
ATOM 3170 C C . ARG B 1 200 ? 4.625 -7.352 3.133 1 94.06 200 ARG B C 1
ATOM 3172 O O . ARG B 1 200 ? 3.871 -8.273 2.812 1 94.06 200 ARG B O 1
ATOM 3179 N N . MET B 1 201 ? 5.938 -7.211 2.75 1 92.12 201 MET B N 1
ATOM 3180 C CA . MET B 1 201 ? 6.484 -8.203 1.832 1 92.12 201 MET B CA 1
ATOM 3181 C C . MET B 1 201 ? 7.223 -9.305 2.594 1 92.12 201 MET B C 1
ATOM 3183 O O . MET B 1 201 ? 7.73 -9.07 3.691 1 92.12 201 MET B O 1
#

Organism: NCBI:txid190893

Solvent-accessible surface area (backbone atoms only — not comparable to full-atom values): 21159 Å² total; per-residue (Å²): 129,54,79,35,52,54,49,51,52,48,41,20,61,29,53,72,29,87,46,65,62,50,36,16,57,75,70,72,45,54,57,67,53,58,54,46,26,57,73,68,57,49,74,62,67,68,53,54,52,50,22,42,43,35,34,71,22,67,27,41,63,17,61,64,41,42,81,61,54,35,31,41,78,40,58,82,77,67,40,32,44,80,41,78,50,79,82,61,77,56,54,51,37,32,20,45,60,34,39,44,70,73,72,58,44,59,70,91,45,35,33,31,32,60,40,80,56,60,51,30,24,83,85,41,43,58,64,19,38,33,34,30,37,56,35,95,64,87,85,68,68,43,42,30,36,31,33,47,77,38,36,58,44,75,34,36,40,38,79,46,99,69,25,37,38,42,31,43,65,16,79,94,45,79,65,48,72,40,41,54,68,50,58,70,30,92,46,36,44,61,53,19,38,46,48,30,38,36,38,79,97,128,52,78,37,52,54,48,51,52,49,40,20,62,29,54,72,29,87,45,66,63,50,36,17,57,74,69,72,45,55,55,66,53,58,54,46,26,58,73,68,58,52,72,62,67,67,53,54,52,50,23,43,43,34,34,72,23,66,27,41,63,17,61,64,41,42,81,61,54,36,31,40,78,40,58,81,78,67,41,32,43,80,41,78,50,80,80,63,77,54,54,51,37,31,19,45,61,35,38,44,69,73,72,59,45,59,70,89,45,36,34,33,32,62,39,81,55,60,51,30,24,82,83,40,43,60,62,19,37,32,33,30,39,58,35,94,64,87,86,69,69,44,43,31,36,31,32,47,78,38,35,59,44,74,35,36,39,39,78,44,98,70,25,35,38,42,32,43,66,16,79,92,44,78,65,48,73,41,42,54,67,50,57,70,31,92,47,36,46,58,51,19,40,47,49,30,40,35,35,77,96

pLDDT: mean 82.46, std 14.1, range [42.0, 97.5]